Protein 7LQ2 (pdb70)

Radius of gyration: 23.99 Å; Cα contacts (8 Å, |Δi|>4): 451; chains: 6; bounding box: 48×51×63 Å

Structure (mmCIF, N/CA/C/O backbone):
data_7LQ2
#
_entry.id   7LQ2
#
_cell.length_a   59.479
_cell.length_b   95.293
_cell.length_c   117.599
_cell.angle_alpha   90.000
_cell.angle_beta   90.000
_cell.angle_gamma   90.000
#
_symmetry.space_group_name_H-M   'P 2 21 21'
#
loop_
_entity.id
_entity.type
_entity.pdbx_description
1 polymer 'RR RsiG'
2 non-polymer 'MAGNESIUM ION'
3 non-polymer 'ISOPROPYL ALCOHOL'
4 water water
#
loop_
_atom_site.group_PDB
_atom_site.id
_atom_site.type_symbol
_atom_site.label_atom_id
_atom_site.label_alt_id
_atom_site.label_comp_id
_atom_site.label_asym_id
_atom_site.label_entity_id
_atom_site.label_seq_id
_atom_site.pdbx_PDB_ins_code
_atom_site.Cartn_x
_atom_site.Cartn_y
_atom_site.Cartn_z
_atom_site.occupancy
_atom_site.B_iso_or_equiv
_atom_site.auth_seq_id
_atom_site.auth_comp_id
_atom_site.auth_asym_id
_atom_site.auth_atom_id
_atom_site.pdbx_PDB_model_num
ATOM 1 N N . GLY A 1 1 ? 39.562 -3.720 38.188 1.00 70.02 23 GLY B N 1
ATOM 2 C CA . GLY A 1 1 ? 38.932 -2.421 38.097 1.00 64.49 23 GLY B CA 1
ATOM 3 C C . GLY A 1 1 ? 37.615 -2.337 38.843 1.00 59.19 23 GLY B C 1
ATOM 4 O O . GLY A 1 1 ? 37.448 -1.493 39.718 1.00 62.59 23 GLY B O 1
ATOM 5 N N . SER A 1 2 ? 36.676 -3.213 38.503 1.00 49.56 24 SER B N 1
ATOM 6 C CA . SER A 1 2 ? 35.321 -3.156 39.041 1.00 46.00 24 SER B CA 1
ATOM 7 C C . SER A 1 2 ? 35.113 -4.183 40.152 1.00 38.39 24 SER B C 1
ATOM 8 O O . SER A 1 2 ? 35.559 -5.327 40.044 1.00 35.53 24 SER B O 1
ATOM 11 N N . HIS A 1 3 ? 34.420 -3.772 41.210 1.00 36.19 25 HIS B N 1
ATOM 12 C CA . HIS A 1 3 ? 34.078 -4.670 42.321 1.00 39.84 25 HIS B CA 1
ATOM 13 C C . HIS A 1 3 ? 35.326 -5.347 42.889 1.00 35.55 25 HIS B C 1
ATOM 14 O O . HIS A 1 3 ? 35.337 -6.555 43.150 1.00 37.40 25 HIS B O 1
ATOM 29 N N . ARG A 1 5 ? 36.662 -4.672 45.835 1.00 24.93 27 ARG B N 1
ATOM 30 C CA . ARG A 1 5 ? 36.588 -4.725 47.302 1.00 25.85 27 ARG B CA 1
ATOM 31 C C . ARG A 1 5 ? 37.846 -4.163 47.982 1.00 26.45 27 ARG B C 1
ATOM 32 O O . ARG A 1 5 ? 38.274 -4.641 49.037 1.00 23.46 27 ARG B O 1
ATOM 40 N N . GLU A 1 6 ? 38.441 -3.133 47.379 1.00 25.01 28 GLU B N 1
ATOM 41 C CA . GLU A 1 6 ? 39.591 -2.475 47.996 1.00 25.40 28 GLU B CA 1
ATOM 42 C C . GLU A 1 6 ? 39.152 -1.635 49.191 1.00 23.20 28 GLU B C 1
ATOM 43 O O . GLU A 1 6 ? 38.089 -1.016 49.166 1.00 21.91 28 GLU B O 1
ATOM 49 N N . SER A 1 7 ? 40.015 -1.571 50.213 1.00 21.80 29 SER B N 1
ATOM 50 C CA . SER A 1 7 ? 39.854 -0.647 51.332 1.00 21.70 29 SER B CA 1
ATOM 51 C C . SER A 1 7 ? 40.178 0.782 50.897 1.00 21.66 29 SER B C 1
ATOM 52 O O . SER A 1 7 ? 40.792 1.015 49.860 1.00 21.32 29 SER B O 1
ATOM 55 N N . ALA A 1 8 ? 39.763 1.757 51.721 1.00 21.96 30 ALA B N 1
ATOM 56 C CA . ALA A 1 8 ? 40.097 3.150 51.429 1.00 21.99 30 ALA B CA 1
ATOM 57 C C . ALA A 1 8 ? 41.604 3.343 51.368 1.00 21.77 30 ALA B C 1
ATOM 58 O O . ALA A 1 8 ? 42.122 4.024 50.472 1.00 19.90 30 ALA B O 1
ATOM 60 N N . GLU A 1 9 ? 42.338 2.703 52.277 1.00 19.44 31 GLU B N 1
ATOM 61 C CA . GLU A 1 9 ? 43.790 2.830 52.251 1.00 20.38 31 GLU B CA 1
ATOM 62 C C . GLU A 1 9 ? 44.377 2.267 50.957 1.00 24.07 31 GLU B C 1
ATOM 63 O O . GLU A 1 9 ? 45.323 2.836 50.390 1.00 23.76 31 GLU B O 1
ATOM 69 N N . GLU A 1 10 ? 43.828 1.149 50.476 1.00 21.12 32 GLU B N 1
ATOM 70 C CA . GLU A 1 10 ? 44.345 0.520 49.260 1.00 22.72 32 GLU B CA 1
ATOM 71 C C . GLU A 1 10 ? 44.027 1.346 48.022 1.00 26.32 32 GLU B C 1
ATOM 72 O O . GLU A 1 10 ? 44.856 1.449 47.109 1.00 24.68 32 GLU B O 1
ATOM 78 N N . VAL A 1 11 ? 42.816 1.898 47.948 1.00 21.32 33 VAL B N 1
ATOM 79 C CA . VAL A 1 11 ? 42.477 2.769 46.827 1.00 20.08 33 VAL B CA 1
ATOM 80 C C . VAL A 1 11 ? 43.408 3.962 46.812 1.00 20.14 33 VAL B C 1
ATOM 81 O O . VAL A 1 11 ? 43.968 4.326 45.778 1.00 21.82 33 VAL B O 1
ATOM 85 N N . TRP A 1 12 ? 43.602 4.577 47.984 1.00 15.38 34 TRP B N 1
ATOM 86 C CA . TRP A 1 12 ? 44.427 5.769 48.063 1.00 19.48 34 TRP B CA 1
ATOM 87 C C . TRP A 1 12 ? 45.854 5.463 47.662 1.00 24.91 34 TRP B C 1
ATOM 88 O O . TRP A 1 12 ? 46.470 6.227 46.915 1.00 27.59 34 TRP B O 1
ATOM 99 N N . GLY A 1 13 ? 46.406 4.355 48.160 1.00 22.80 35 GLY B N 1
ATOM 100 C CA . GLY A 1 13 ? 47.792 4.043 47.854 1.00 26.91 35 GLY B CA 1
ATOM 101 C C . GLY A 1 13 ? 47.988 3.589 46.421 1.00 29.62 35 GLY B C 1
ATOM 102 O O . GLY A 1 13 ? 49.079 3.734 45.864 1.00 33.65 35 GLY B O 1
ATOM 103 N N . GLY A 1 14 ? 46.950 3.048 45.810 1.00 23.14 36 GLY B N 1
ATOM 104 C CA . GLY A 1 14 ? 47.053 2.500 44.473 1.00 26.27 36 GLY B CA 1
ATOM 105 C C . GLY A 1 14 ? 46.630 3.417 43.353 1.00 28.59 36 GLY B C 1
ATOM 106 O O . GLY A 1 14 ? 46.697 3.040 42.169 1.00 30.49 36 GLY B O 1
ATOM 107 N N . THR A 1 15 ? 46.209 4.633 43.667 1.00 24.63 37 THR B N 1
ATOM 108 C CA . THR A 1 15 ? 45.730 5.563 42.654 1.00 25.65 37 THR B CA 1
ATOM 109 C C . THR A 1 15 ? 46.821 6.586 42.359 1.00 27.67 37 THR B C 1
ATOM 110 O O . THR A 1 15 ? 47.200 7.362 43.240 1.00 29.78 37 THR B O 1
ATOM 114 N N . GLU A 1 16 ? 47.330 6.582 41.124 1.00 24.54 38 GLU B N 1
ATOM 115 C CA . GLU A 1 16 ? 48.371 7.543 40.780 1.00 27.61 38 GLU B CA 1
ATOM 116 C C . GLU A 1 16 ? 47.791 8.902 40.403 1.00 24.40 38 GLU B C 1
ATOM 117 O O . GLU A 1 16 ? 48.472 9.924 40.546 1.00 25.90 38 GLU B O 1
ATOM 123 N N . ASP A 1 17 ? 46.544 8.940 39.928 1.00 20.13 39 ASP B N 1
ATOM 124 C CA . ASP A 1 17 ? 45.910 10.193 39.534 1.00 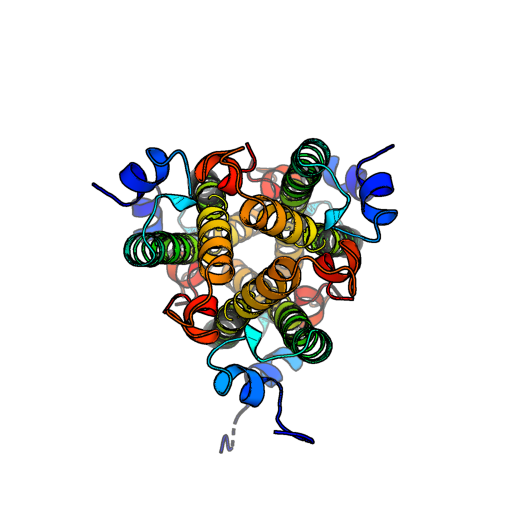24.75 39 ASP B CA 1
ATOM 125 C C . ASP A 1 17 ? 44.452 10.142 39.960 1.00 22.33 39 ASP B C 1
ATOM 126 O O . ASP A 1 17 ? 43.695 9.281 39.485 1.00 22.19 39 ASP B O 1
ATOM 131 N N . LEU A 1 18 ? 44.051 11.067 40.843 1.00 19.84 40 LEU B N 1
ATOM 132 C CA . LEU A 1 18 ? 42.670 11.033 41.322 1.00 20.39 40 LEU B CA 1
ATOM 133 C C . LEU A 1 18 ? 41.671 11.309 40.199 1.00 20.69 40 LEU B C 1
ATOM 134 O O . LEU A 1 18 ? 40.478 11.041 40.386 1.00 22.38 40 LEU B O 1
ATOM 139 N N . THR A 1 19 ? 42.109 11.838 39.046 1.00 23.98 41 THR B N 1
ATOM 140 C CA . THR A 1 19 ? 41.149 12.006 37.949 1.00 24.31 41 THR B CA 1
ATOM 141 C C . THR A 1 19 ? 40.606 10.673 37.441 1.00 26.64 41 THR B C 1
ATOM 142 O O . THR A 1 19 ? 39.550 10.646 36.797 1.00 28.30 41 THR B O 1
ATOM 146 N N . SER A 1 20 ? 41.262 9.560 37.752 1.00 22.62 42 SER B N 1
ATOM 147 C CA . SER A 1 20 ? 40.711 8.264 37.377 1.00 27.32 42 SER B CA 1
ATOM 148 C C . SER A 1 20 ? 39.521 7.815 38.228 1.00 29.91 42 SER B C 1
ATOM 149 O O . SER A 1 20 ? 38.857 6.835 37.867 1.00 27.95 42 SER B O 1
ATOM 152 N N . LEU A 1 21 ? 39.210 8.485 39.332 1.00 21.03 43 LEU B N 1
ATOM 153 C CA . LEU A 1 21 ? 38.132 8.037 40.202 1.00 20.58 43 LEU B CA 1
ATOM 154 C C . LEU A 1 21 ? 36.838 8.792 39.928 1.00 19.52 43 LEU B C 1
ATOM 155 O O . LEU A 1 21 ? 36.841 9.962 39.541 1.00 20.80 43 LEU B O 1
ATOM 160 N N . SER A 1 22 ? 35.721 8.110 40.146 1.00 22.43 44 SER B N 1
ATOM 161 C CA . SER A 1 22 ? 34.427 8.765 40.067 1.00 24.71 44 SER B CA 1
ATOM 162 C C . SER A 1 22 ? 34.201 9.652 41.285 1.00 24.13 44 SER B C 1
ATOM 163 O O . SER A 1 22 ? 34.825 9.472 42.340 1.00 21.48 44 SER B O 1
ATOM 166 N N . VAL A 1 23 ? 33.277 10.608 41.154 1.00 22.78 45 VAL B N 1
ATOM 167 C CA . VAL A 1 23 ? 32.929 11.425 42.320 1.00 26.77 45 VAL B CA 1
ATOM 168 C C . VAL A 1 23 ? 32.430 10.546 43.469 1.00 28.57 45 VAL B C 1
ATOM 169 O O . VAL A 1 23 ? 32.766 10.790 44.635 1.00 24.27 45 VAL B O 1
ATOM 173 N N . GLU A 1 24 ? 31.678 9.474 43.164 1.00 26.95 46 GLU B N 1
ATOM 174 C CA . GLU A 1 24 ? 31.197 8.616 44.254 1.00 29.08 46 GLU B CA 1
ATOM 175 C C . GLU A 1 24 ? 32.351 7.916 44.967 1.00 24.04 46 GLU B C 1
ATOM 176 O O . GLU A 1 24 ? 32.321 7.740 46.203 1.00 24.40 46 GLU B O 1
ATOM 182 N N . GLU A 1 25 ? 33.382 7.519 44.212 1.00 23.74 47 GLU B N 1
ATOM 183 C CA . GLU A 1 25 ? 34.561 6.944 44.842 1.00 24.18 47 GLU B CA 1
ATOM 184 C C . GLU A 1 25 ? 35.284 7.980 45.698 1.00 22.08 47 GLU B C 1
ATOM 185 O O . GLU A 1 25 ? 35.728 7.658 46.807 1.00 20.53 47 GLU B O 1
ATOM 191 N N . LEU A 1 26 ? 35.451 9.213 45.191 1.00 19.82 48 LEU B N 1
ATOM 192 C CA . LEU A 1 26 ? 36.107 10.248 46.000 1.00 19.45 48 LEU B CA 1
ATOM 193 C C . LEU A 1 26 ? 35.312 10.543 47.253 1.00 17.88 48 LEU B C 1
ATOM 194 O O . LEU A 1 26 ? 35.902 10.786 48.315 1.00 17.43 48 LEU B O 1
ATOM 199 N N . LYS A 1 27 ? 33.973 10.567 47.136 1.00 16.62 49 LYS B N 1
ATOM 200 C CA . LYS A 1 27 ? 33.104 10.763 48.302 1.00 20.82 49 LYS B CA 1
ATOM 201 C C . LYS A 1 27 ? 33.380 9.726 49.375 1.00 21.68 49 LYS B C 1
ATOM 202 O O . LYS A 1 27 ? 33.466 10.059 50.563 1.00 24.45 49 LYS B O 1
ATOM 208 N N . GLY A 1 28 ? 33.426 8.453 48.989 1.00 20.61 50 GLY B N 1
ATOM 209 C CA . GLY A 1 28 ? 33.674 7.414 49.977 1.00 19.13 50 GLY B CA 1
ATOM 210 C C . GLY A 1 28 ? 35.022 7.583 50.666 1.00 23.70 50 GLY B C 1
ATOM 211 O O . GLY A 1 28 ? 35.130 7.412 51.889 1.00 22.36 50 GLY B O 1
ATOM 212 N N . LEU A 1 29 ? 36.070 7.902 49.894 1.00 21.92 51 LEU B N 1
ATOM 213 C CA . LEU A 1 29 ? 37.386 8.147 50.498 1.00 17.76 51 LEU B CA 1
ATOM 214 C C . LEU A 1 29 ? 37.318 9.306 51.473 1.00 16.95 51 LEU B C 1
ATOM 215 O O . LEU A 1 29 ? 37.788 9.201 52.616 1.00 19.00 51 LEU B O 1
ATOM 228 N N . ALA A 1 31 ? 34.833 10.554 53.065 1.00 19.63 53 ALA B N 1
ATOM 229 C CA . ALA A 1 31 ? 34.055 10.160 54.244 1.00 20.31 53 ALA B CA 1
ATOM 230 C C . ALA A 1 31 ? 34.866 9.276 55.196 1.00 17.76 53 ALA B C 1
ATOM 231 O O . ALA A 1 31 ? 34.837 9.467 56.425 1.00 17.97 53 ALA B O 1
ATOM 233 N N . ARG A 1 32 ? 35.563 8.271 54.663 1.00 16.38 54 ARG B N 1
ATOM 234 C CA . ARG A 1 32 ? 36.337 7.384 55.534 1.00 19.43 54 ARG B CA 1
ATOM 235 C C . ARG A 1 32 ? 37.473 8.132 56.227 1.00 19.54 54 ARG B C 1
ATOM 236 O O . ARG A 1 32 ? 37.723 7.930 57.431 1.00 17.47 54 ARG B O 1
ATOM 244 N N . PHE A 1 33 ? 38.172 8.995 55.493 1.00 13.76 55 PHE B N 1
ATOM 245 C CA . PHE A 1 33 ? 39.253 9.749 56.126 1.00 16.71 55 PHE B CA 1
ATOM 246 C C . PHE A 1 33 ? 38.729 10.803 57.122 1.00 16.82 55 PHE B C 1
ATOM 247 O O . PHE A 1 33 ? 39.320 11.038 58.200 1.00 16.73 55 PHE B O 1
ATOM 255 N N . ASP A 1 34 ? 37.609 11.425 56.819 1.00 15.49 56 ASP B N 1
ATOM 256 C CA . ASP A 1 34 ? 37.040 12.370 57.775 1.00 18.60 56 ASP B CA 1
ATOM 257 C C . ASP A 1 34 ? 36.569 11.665 59.041 1.00 18.02 56 ASP B C 1
ATOM 258 O O . ASP A 1 34 ? 36.742 12.178 60.159 1.00 19.88 56 ASP B O 1
ATOM 263 N N . GLU A 1 35 ? 35.944 10.496 58.890 1.00 15.98 57 GLU B N 1
ATOM 264 C CA . GLU A 1 35 ? 35.519 9.750 60.072 1.00 18.51 57 GLU B CA 1
ATOM 265 C C . GLU A 1 35 ? 36.720 9.368 60.928 1.00 18.07 57 GLU B C 1
ATOM 266 O O . GLU A 1 35 ? 36.677 9.474 62.161 1.00 19.30 57 GLU B O 1
ATOM 272 N N . GLU A 1 36 ? 37.810 8.961 60.289 1.00 16.78 58 GLU B N 1
ATOM 273 C CA . GLU A 1 36 ? 38.999 8.588 61.038 1.00 18.25 58 GLU B CA 1
ATOM 274 C C . GLU A 1 36 ? 39.604 9.789 61.755 1.00 15.81 58 GLU B C 1
ATOM 275 O O . GLU A 1 36 ? 39.987 9.685 62.934 1.00 15.36 58 GLU B O 1
ATOM 281 N N . GLU A 1 37 ? 39.705 10.937 61.062 1.00 14.97 59 GLU B N 1
ATOM 282 C CA . GLU A 1 37 ? 40.230 12.155 61.676 1.00 12.98 59 GLU B CA 1
ATOM 283 C C . GLU A 1 37 ? 39.390 12.566 62.892 1.00 16.30 59 GLU B C 1
ATOM 284 O O . GLU A 1 37 ? 39.945 12.949 63.935 1.00 15.71 59 GLU B O 1
ATOM 290 N N . LYS A 1 38 ? 38.059 12.452 62.803 1.00 12.68 60 LYS B N 1
ATOM 291 C CA . LYS A 1 38 ? 37.228 12.782 63.978 1.00 14.37 60 LYS B CA 1
ATOM 292 C C . LYS A 1 38 ? 37.416 11.763 65.100 1.00 18.65 60 LYS B C 1
ATOM 293 O O . LYS A 1 38 ? 37.441 12.120 66.298 1.00 15.67 60 LYS B O 1
ATOM 299 N N . ARG A 1 39 ? 37.548 10.483 64.747 1.00 15.74 61 ARG B N 1
ATOM 300 C CA . ARG A 1 39 ? 37.736 9.469 65.783 1.00 19.10 61 ARG B CA 1
ATOM 301 C C . ARG A 1 39 ? 39.022 9.713 66.561 1.00 17.08 61 ARG B C 1
ATOM 302 O O . ARG A 1 39 ? 39.031 9.695 67.795 1.00 16.91 61 ARG B O 1
ATOM 310 N N . ILE A 1 40 ? 40.137 9.940 65.861 1.00 15.74 62 ILE B N 1
ATOM 311 C CA . ILE A 1 40 ? 41.364 10.115 66.639 1.00 13.16 62 ILE B CA 1
ATOM 312 C C . ILE A 1 40 ? 41.439 11.497 67.274 1.00 13.68 62 ILE B C 1
ATOM 313 O O . ILE A 1 40 ? 42.115 11.651 68.301 1.00 15.93 62 ILE B O 1
ATOM 318 N N . SER A 1 41 ? 40.734 12.501 66.749 1.00 16.35 63 SER B N 1
ATOM 319 C CA . SER A 1 41 ? 40.694 13.787 67.452 1.00 19.37 63 SER B CA 1
ATOM 320 C C . SER A 1 41 ? 40.018 13.663 68.807 1.00 18.12 63 SER B C 1
ATOM 321 O O . SER A 1 41 ? 40.454 14.283 69.792 1.00 18.86 63 SER B O 1
ATOM 324 N N . TYR A 1 42 ? 38.951 12.872 68.874 1.00 17.01 64 TYR B N 1
ATOM 325 C CA . TYR A 1 42 ? 38.312 12.553 70.147 1.00 15.66 64 TYR B CA 1
ATOM 326 C C . TYR A 1 42 ? 39.311 11.922 71.105 1.00 20.27 64 TYR B C 1
ATOM 327 O O . TYR A 1 42 ? 39.419 12.324 72.259 1.00 17.79 64 TYR B O 1
ATOM 336 N N . ARG A 1 43 ? 40.024 10.904 70.644 1.00 17.62 65 ARG B N 1
ATOM 337 C CA . ARG A 1 43 ? 41.018 10.249 71.496 1.00 18.98 65 ARG B CA 1
ATOM 338 C C . ARG A 1 43 ? 42.122 11.205 71.911 1.00 16.78 65 ARG B C 1
ATOM 339 O O . ARG A 1 43 ? 42.639 11.101 73.021 1.00 17.09 65 ARG B O 1
ATOM 347 N N . ARG A 1 44 ? 42.536 12.102 71.007 1.00 13.91 66 ARG B N 1
ATOM 348 C CA . ARG A 1 44 ? 43.548 13.091 71.361 1.00 15.43 66 ARG B CA 1
ATOM 349 C C . ARG A 1 44 ? 43.075 13.983 72.499 1.00 17.37 66 ARG B C 1
ATOM 350 O O . ARG A 1 44 ? 43.839 14.292 73.431 1.00 17.34 66 ARG B O 1
ATOM 358 N N . ARG A 1 45 ? 41.814 14.399 72.456 1.00 18.13 67 ARG B N 1
ATOM 359 C CA . ARG A 1 45 ? 41.265 15.187 73.559 1.00 19.68 67 ARG B CA 1
ATOM 360 C C . ARG A 1 45 ? 41.353 14.434 74.890 1.00 18.03 67 ARG B C 1
ATOM 361 O O . ARG A 1 45 ? 41.642 15.030 75.937 1.00 17.79 67 ARG B O 1
ATOM 369 N N . VAL A 1 46 ? 41.104 13.120 74.880 1.00 16.51 68 VAL B N 1
ATOM 370 C CA . VAL A 1 46 ? 41.233 12.337 76.115 1.00 18.50 68 VAL B CA 1
ATOM 371 C C . VAL A 1 46 ? 42.687 12.339 76.601 1.00 19.02 68 VAL B C 1
ATOM 372 O O . VAL A 1 46 ? 42.970 12.554 77.785 1.00 15.52 68 VAL B O 1
ATOM 384 N N . GLN A 1 48 ? 45.061 14.459 76.007 1.00 12.68 70 GLN B N 1
ATOM 385 C CA . GLN A 1 48 ? 45.475 15.780 76.477 1.00 16.61 70 GLN B CA 1
ATOM 386 C C . GLN A 1 48 ? 44.897 16.074 77.854 1.00 15.28 70 GLN B C 1
ATOM 387 O O . GLN A 1 48 ? 45.574 16.667 78.710 1.00 15.67 70 GLN B O 1
ATOM 393 N N . GLY A 1 49 ? 43.666 15.639 78.104 1.00 13.28 71 GLY B N 1
ATOM 394 C CA . GLY A 1 49 ? 43.104 15.836 79.442 1.00 13.11 71 GLY B CA 1
ATOM 395 C C . GLY A 1 49 ? 43.836 15.034 80.510 1.00 17.54 71 GLY B C 1
ATOM 396 O O . GLY A 1 49 ? 44.040 15.509 81.638 1.00 14.72 71 GLY B O 1
ATOM 397 N N . ARG A 1 50 ? 44.213 13.798 80.184 1.00 14.44 72 ARG B N 1
ATOM 398 C CA . ARG A 1 50 ? 44.921 12.997 81.187 1.00 13.64 72 ARG B CA 1
ATOM 399 C C . ARG A 1 50 ? 46.295 13.588 81.474 1.00 15.98 72 ARG B C 1
ATOM 400 O O . ARG A 1 50 ? 46.743 13.625 82.629 1.00 14.87 72 ARG B O 1
ATOM 408 N N . ILE A 1 51 ? 46.983 14.049 80.432 1.00 16.34 73 ILE B N 1
ATOM 409 C CA . ILE A 1 51 ? 48.281 14.686 80.621 1.00 16.58 73 ILE B CA 1
ATOM 410 C C . ILE A 1 51 ? 48.138 15.924 81.490 1.00 15.98 73 ILE B C 1
ATOM 411 O O . ILE A 1 51 ? 48.930 16.155 82.420 1.00 15.36 73 ILE B O 1
ATOM 416 N N . ASP A 1 52 ? 47.098 16.718 81.234 1.00 12.87 74 ASP B N 1
ATOM 417 C CA . ASP A 1 52 ? 46.884 17.919 82.022 1.00 11.31 74 ASP B CA 1
ATOM 418 C C . ASP A 1 52 ? 46.692 17.584 83.493 1.00 12.16 74 ASP B C 1
ATOM 419 O O . ASP A 1 52 ? 47.251 18.264 84.365 1.00 14.26 74 ASP B O 1
ATOM 424 N N . VAL A 1 53 ? 45.922 16.528 83.786 1.00 13.00 75 VAL B N 1
ATOM 425 C CA . VAL A 1 53 ? 45.666 16.156 85.183 1.00 12.89 75 VAL B CA 1
ATOM 426 C C . VAL A 1 53 ? 46.944 15.652 85.830 1.00 15.00 75 VAL B C 1
ATOM 427 O O . VAL A 1 53 ? 47.244 15.976 86.994 1.00 14.65 75 VAL B O 1
ATOM 431 N N . ILE A 1 54 ? 47.706 14.828 85.108 1.00 15.31 76 ILE B N 1
ATOM 432 C CA . ILE A 1 54 ? 48.929 14.268 85.678 1.00 16.45 76 ILE B CA 1
ATOM 433 C C . ILE A 1 54 ? 49.937 15.373 85.953 1.00 14.50 76 ILE B C 1
ATOM 434 O O . ILE A 1 54 ? 50.532 15.425 87.034 1.00 15.40 76 ILE B O 1
ATOM 439 N N . ARG A 1 55 ? 50.123 16.289 84.991 1.00 13.81 77 ARG B N 1
ATOM 440 C CA . ARG A 1 55 ? 51.060 17.394 85.176 1.00 16.76 77 ARG B CA 1
ATOM 441 C C . ARG A 1 55 ? 50.663 18.266 86.360 1.00 16.94 77 ARG B C 1
ATOM 442 O O . ARG A 1 55 ? 51.519 18.658 87.173 1.00 15.16 77 ARG B O 1
ATOM 450 N N . ALA A 1 56 ? 49.367 18.571 86.488 1.00 13.62 78 ALA B N 1
ATOM 451 C CA . ALA A 1 56 ? 48.934 19.334 87.659 1.00 15.25 78 ALA B CA 1
ATOM 452 C C . ALA A 1 56 ? 49.206 18.571 88.952 1.00 16.13 78 ALA B C 1
ATOM 453 O O . ALA A 1 56 ? 49.510 19.177 89.999 1.00 16.06 78 ALA B O 1
ATOM 455 N N . GLU A 1 57 ? 49.021 17.247 88.942 1.00 12.96 79 GLU B N 1
ATOM 456 C CA . GLU A 1 57 ? 49.262 16.493 90.179 1.00 17.39 79 GLU B CA 1
ATOM 457 C C . GLU A 1 57 ? 50.750 16.468 90.523 1.00 16.49 79 GLU B C 1
ATOM 458 O O . GLU A 1 57 ? 51.129 16.563 91.698 1.00 17.30 79 GLU B O 1
ATOM 464 N N . ILE A 1 58 ? 51.619 16.358 89.526 1.00 13.60 80 ILE B N 1
ATOM 465 C CA . ILE A 1 58 ? 53.047 16.434 89.855 1.00 14.73 80 ILE B CA 1
ATOM 466 C C . ILE A 1 58 ? 53.408 17.819 90.396 1.00 15.73 80 ILE B C 1
ATOM 467 O O . ILE A 1 58 ? 54.086 17.934 91.429 1.00 18.20 80 ILE B O 1
ATOM 472 N N . VAL A 1 59 ? 52.902 18.886 89.760 1.00 14.29 81 VAL B N 1
ATOM 473 C CA . VAL A 1 59 ? 53.194 20.249 90.222 1.00 16.57 81 VAL B CA 1
ATOM 474 C C . VAL A 1 59 ? 52.675 20.452 91.636 1.00 15.92 81 VAL B C 1
ATOM 475 O O . VAL A 1 59 ? 53.321 21.112 92.462 1.00 16.00 81 VAL B O 1
ATOM 479 N N . ARG A 1 60 ? 51.514 19.858 91.930 1.00 12.93 82 ARG B N 1
ATOM 480 C CA . ARG A 1 60 ? 50.878 20.021 93.241 1.00 13.19 82 ARG B CA 1
ATOM 481 C C . ARG A 1 60 ? 51.806 19.595 94.358 1.00 16.30 82 ARG B C 1
ATOM 482 O O . ARG A 1 60 ? 51.695 20.092 95.490 1.00 18.29 82 ARG B O 1
ATOM 490 N N . ARG A 1 61 ? 52.669 18.622 94.093 1.00 15.84 83 ARG B N 1
ATOM 491 C CA . ARG A 1 61 ? 53.518 18.092 95.159 1.00 18.99 83 ARG B CA 1
ATOM 492 C C . ARG A 1 61 ? 54.614 19.057 95.582 1.00 20.36 83 ARG B C 1
ATOM 493 O O . ARG A 1 61 ? 55.204 18.867 96.661 1.00 19.34 83 ARG B O 1
ATOM 501 N N . GLY A 1 62 ? 54.869 20.095 94.797 1.00 16.24 84 GLY B N 1
ATOM 502 C CA . GLY A 1 62 ? 55.868 21.084 95.192 1.00 19.90 84 GLY B CA 1
ATOM 503 C C . GLY A 1 62 ? 57.243 20.492 95.433 1.00 20.37 84 GLY B C 1
ATOM 504 O O . GLY A 1 62 ? 57.962 20.930 96.350 1.00 20.55 84 GLY B O 1
ATOM 505 N N . GLY A 1 63 ? 57.613 19.481 94.652 1.00 18.15 85 GLY B N 1
ATOM 506 C CA . GLY A 1 63 ? 58.921 18.869 94.739 1.00 17.32 85 GLY B CA 1
ATOM 507 C C . GLY A 1 63 ? 59.844 19.320 93.612 1.00 20.67 85 GLY B C 1
ATOM 508 O O . GLY A 1 63 ? 59.598 20.297 92.911 1.00 18.45 85 GLY B O 1
ATOM 509 N N . ALA A 1 64 ? 60.969 18.626 93.502 1.00 19.64 86 ALA B N 1
ATOM 510 C CA . ALA A 1 64 ? 61.928 19.003 92.466 1.00 19.63 86 ALA B CA 1
ATOM 511 C C . ALA A 1 64 ? 62.494 17.756 91.796 1.00 22.55 86 ALA B C 1
ATOM 512 O O . ALA A 1 64 ? 63.658 17.735 91.359 1.00 23.45 86 ALA B O 1
ATOM 514 N N . VAL A 1 65 ? 61.683 16.705 91.730 1.00 19.98 87 VAL B N 1
ATOM 515 C CA . VAL A 1 65 ? 62.110 15.493 91.051 1.00 25.29 87 VAL B CA 1
ATOM 516 C C . VAL A 1 65 ? 62.290 15.791 89.569 1.00 25.33 87 VAL B C 1
ATOM 517 O O . VAL A 1 65 ? 63.261 15.357 88.935 1.00 22.24 87 VAL B O 1
ATOM 521 N N . LEU A 1 66 ? 61.375 16.568 89.010 1.00 20.88 88 LEU B N 1
ATOM 522 C CA . LEU A 1 66 ? 61.400 16.945 87.607 1.00 20.66 88 LEU B CA 1
ATOM 523 C C . LEU A 1 66 ? 61.577 18.450 87.491 1.00 22.87 88 LEU B C 1
ATOM 524 O O . LEU A 1 66 ? 60.967 19.202 88.243 1.00 23.53 88 LEU B O 1
ATOM 529 N N . SER A 1 67 ? 62.347 18.901 86.503 1.00 20.84 89 SER B N 1
ATOM 530 C CA . SER A 1 67 ? 62.477 20.331 86.281 1.00 20.13 89 SER B CA 1
ATOM 531 C C . SER A 1 67 ? 61.261 20.903 85.545 1.00 22.02 89 SER B C 1
ATOM 532 O O . SER A 1 67 ? 60.446 20.165 84.986 1.00 22.08 89 SER B O 1
ATOM 535 N N . PRO A 1 68 ? 61.117 22.228 85.541 1.00 20.75 90 PRO B N 1
ATOM 536 C CA . PRO A 1 68 ? 60.033 22.835 84.772 1.00 21.63 90 PRO B CA 1
ATOM 537 C C . PRO A 1 68 ? 60.028 22.412 83.307 1.00 20.95 90 PRO B C 1
ATOM 538 O O . PRO A 1 68 ? 58.971 22.052 82.768 1.00 18.86 90 PRO B O 1
ATOM 542 N N . GLU A 1 69 ? 61.191 22.423 82.648 1.00 17.16 91 GLU B N 1
ATOM 543 C CA . GLU A 1 69 ? 61.189 22.046 81.232 1.00 17.65 91 GLU B CA 1
ATOM 544 C C . GLU A 1 69 ? 60.901 20.560 81.049 1.00 18.94 91 GLU B C 1
ATOM 545 O O . GLU A 1 69 ? 60.259 20.168 80.064 1.00 20.05 91 GLU B O 1
ATOM 551 N N . GLU A 1 70 ? 61.394 19.707 81.954 1.00 16.52 92 GLU B N 1
ATOM 552 C CA . GLU A 1 70 ? 61.081 18.287 81.843 1.00 18.91 92 GLU B CA 1
ATOM 553 C C . GLU A 1 70 ? 59.572 18.059 81.909 1.00 19.82 92 GLU B C 1
ATOM 554 O O . GLU A 1 70 ? 59.025 17.225 81.182 1.00 19.15 92 GLU B O 1
ATOM 560 N N . LEU A 1 71 ? 58.900 18.766 82.817 1.00 15.34 93 LEU B N 1
ATOM 561 C CA . LEU A 1 71 ? 57.450 18.674 82.901 1.00 16.95 93 LEU B CA 1
ATOM 562 C C . LEU A 1 71 ? 56.795 19.227 81.636 1.00 16.47 93 LEU B C 1
ATOM 563 O O . LEU A 1 71 ? 55.844 18.635 81.109 1.00 17.12 93 LEU B O 1
ATOM 568 N N . ALA A 1 72 ? 57.263 20.384 81.171 1.00 13.42 94 ALA B N 1
ATOM 569 C CA . ALA A 1 72 ? 56.601 21.050 80.045 1.00 17.95 94 ALA B CA 1
ATOM 570 C C . ALA A 1 72 ? 56.736 20.255 78.752 1.00 21.40 94 ALA B C 1
ATOM 571 O O . ALA A 1 72 ? 55.828 20.292 77.900 1.00 15.52 94 ALA B O 1
ATOM 573 N N . ARG A 1 73 ? 57.871 19.581 78.554 1.00 17.92 95 ARG B N 1
ATOM 574 C CA . ARG A 1 73 ? 58.120 18.795 77.346 1.00 17.36 95 ARG B CA 1
ATOM 575 C C . ARG A 1 73 ? 57.883 17.300 77.533 1.00 18.76 95 ARG B C 1
ATOM 576 O O . ARG A 1 73 ? 58.069 16.536 76.586 1.00 18.85 95 ARG B O 1
ATOM 584 N N . VAL A 1 74 ? 57.469 16.863 78.733 1.00 16.85 96 VAL B N 1
ATOM 585 C CA . VAL A 1 74 ? 57.290 15.448 79.052 1.00 20.57 96 VAL B CA 1
ATOM 586 C C . VAL A 1 74 ? 58.573 14.688 78.706 1.00 25.50 96 VAL B C 1
ATOM 587 O O . VAL A 1 74 ? 58.570 13.770 77.881 1.00 25.64 96 VAL B O 1
ATOM 591 N N . LEU A 1 75 ? 59.677 15.060 79.340 1.00 25.25 97 LEU B N 1
ATOM 592 C CA . LEU A 1 75 ? 60.963 14.411 79.096 1.00 26.28 97 LEU B CA 1
ATOM 593 C C . LEU A 1 75 ? 61.187 13.398 80.206 1.00 40.06 97 LEU B C 1
ATOM 594 O O . LEU A 1 75 ? 61.387 13.775 81.358 1.00 41.69 97 LEU B O 1
ATOM 607 N N . GLY B 1 1 ? 55.162 -11.070 75.873 1.00 55.33 23 GLY C N 1
ATOM 608 C CA . GLY B 1 1 ? 54.064 -10.901 76.804 1.00 53.80 23 GLY C CA 1
ATOM 609 C C . GLY B 1 1 ? 54.438 -10.071 78.027 1.00 56.10 23 GLY C C 1
ATOM 610 O O . GLY B 1 1 ? 55.609 -9.990 78.421 1.00 49.30 23 GLY C O 1
ATOM 611 N N . SER B 1 2 ? 53.426 -9.450 78.621 1.00 52.73 24 SER C N 1
ATOM 612 C CA . SER B 1 2 ? 53.596 -8.538 79.742 1.00 47.86 24 SER C CA 1
ATOM 613 C C . SER B 1 2 ? 53.782 -9.247 81.080 1.00 44.48 24 SER C C 1
ATOM 614 O O . SER B 1 2 ? 54.144 -8.582 82.066 1.00 43.26 24 SER C O 1
ATOM 617 N N . HIS B 1 3 ? 53.502 -10.556 81.135 1.00 44.87 25 HIS C N 1
ATOM 618 C CA . HIS B 1 3 ? 53.482 -11.336 82.379 1.00 48.76 25 HIS C CA 1
ATOM 619 C C . HIS B 1 3 ? 52.583 -10.674 83.429 1.00 52.07 25 HIS C C 1
ATOM 620 O O . HIS B 1 3 ? 52.868 -10.699 84.634 1.00 48.47 25 HIS C O 1
ATOM 635 N N . ARG B 1 5 ? 52.030 -7.585 84.070 1.00 46.07 27 ARG C N 1
ATOM 636 C CA . ARG B 1 5 ? 52.377 -6.228 84.474 1.00 50.27 27 ARG C CA 1
ATOM 637 C C . ARG B 1 5 ? 51.323 -5.254 83.952 1.00 49.27 27 ARG C C 1
ATOM 638 O O . ARG B 1 5 ? 50.906 -5.341 82.791 1.00 46.14 27 ARG C O 1
ATOM 640 N N . GLU B 1 6 ? 50.891 -4.330 84.812 1.00 45.82 28 GLU C N 1
ATOM 641 C CA . GLU B 1 6 ? 49.787 -3.429 84.467 1.00 48.30 28 GLU C CA 1
ATOM 642 C C . GLU B 1 6 ? 50.183 -2.415 83.392 1.00 40.59 28 GLU C C 1
ATOM 643 O O . GLU B 1 6 ? 51.246 -1.795 83.461 1.00 38.22 28 GLU C O 1
ATOM 649 N N . SER B 1 7 ? 49.308 -2.229 82.408 1.00 37.40 29 SER C N 1
ATOM 650 C CA . SER B 1 7 ? 49.502 -1.189 81.406 1.00 36.76 29 SER C CA 1
ATOM 651 C C . SER B 1 7 ? 49.190 0.192 81.989 1.00 32.47 29 SER C C 1
ATOM 652 O O . SER B 1 7 ? 48.543 0.316 83.033 1.00 29.24 29 SER C O 1
ATOM 655 N N . ALA B 1 8 ? 49.655 1.243 81.290 1.00 33.87 30 ALA C N 1
ATOM 656 C CA . ALA B 1 8 ? 49.294 2.604 81.688 1.00 30.75 30 ALA C CA 1
ATOM 657 C C . ALA B 1 8 ? 47.782 2.774 81.752 1.00 30.24 30 ALA C C 1
ATOM 658 O O . ALA B 1 8 ? 47.249 3.384 82.691 1.00 29.12 30 ALA C O 1
ATOM 660 N N . GLU B 1 9 ? 47.068 2.215 80.783 1.00 29.24 31 GLU C N 1
ATOM 661 C CA . GLU B 1 9 ? 45.612 2.305 80.806 1.00 33.03 31 GLU C CA 1
ATOM 662 C C . GLU B 1 9 ? 45.033 1.672 82.068 1.00 31.43 31 GLU C C 1
ATOM 663 O O . GLU B 1 9 ? 44.123 2.233 82.695 1.00 32.26 31 GLU C O 1
ATOM 669 N N . GLU B 1 10 ? 45.552 0.508 82.467 1.00 32.90 32 GLU C N 1
ATOM 670 C CA . GLU B 1 10 ? 44.990 -0.174 83.632 1.00 32.93 32 GLU C CA 1
ATOM 671 C C . GLU B 1 10 ? 45.327 0.566 84.918 1.00 31.83 32 GLU C C 1
ATOM 672 O O . GLU B 1 10 ? 44.477 0.687 85.810 1.00 33.38 32 GLU C O 1
ATOM 678 N N . VAL B 1 11 ? 46.564 1.053 85.048 1.00 26.48 33 VAL C N 1
ATOM 679 C CA . VAL B 1 11 ? 46.911 1.842 86.238 1.00 27.48 33 VAL C CA 1
ATOM 680 C C . VAL B 1 11 ? 46.022 3.075 86.320 1.00 25.57 33 VAL C C 1
ATOM 681 O O . VAL B 1 11 ? 45.488 3.412 87.379 1.00 27.25 33 VAL C O 1
ATOM 685 N N . TRP B 1 12 ? 45.843 3.757 85.183 1.00 25.70 34 TRP C N 1
ATOM 686 C CA . TRP B 1 12 ? 45.039 4.971 85.152 1.00 24.16 34 TRP C CA 1
ATOM 687 C C . TRP B 1 12 ? 43.609 4.684 85.551 1.00 26.74 34 TRP C C 1
ATOM 688 O O . TRP B 1 12 ? 43.044 5.383 86.389 1.00 28.91 34 TRP C O 1
ATOM 699 N N . GLY B 1 13 ? 42.998 3.662 84.945 1.00 30.05 35 GLY C N 1
ATOM 700 C CA . GLY B 1 13 ? 41.613 3.363 85.245 1.00 32.59 35 GLY C CA 1
ATOM 701 C C . GLY B 1 13 ? 41.392 2.863 86.659 1.00 35.32 35 GLY C C 1
ATOM 702 O O . GLY B 1 13 ? 40.314 3.063 87.226 1.00 39.56 35 GLY C O 1
ATOM 703 N N . GLY B 1 14 ? 42.393 2.220 87.252 1.00 31.57 36 GLY C N 1
ATOM 704 C CA . GLY B 1 14 ? 42.256 1.643 88.575 1.00 32.63 36 GLY C CA 1
ATOM 705 C C . GLY B 1 14 ? 42.720 2.504 89.728 1.00 36.69 36 GLY C C 1
ATOM 706 O O . GLY B 1 14 ? 42.694 2.043 90.877 1.00 38.75 36 GLY C O 1
ATOM 707 N N . THR B 1 15 ? 43.143 3.734 89.475 1.00 30.51 37 THR C N 1
ATOM 708 C CA . THR B 1 15 ? 43.625 4.609 90.530 1.00 31.62 37 THR C CA 1
ATOM 709 C C . THR B 1 15 ? 42.513 5.558 90.938 1.00 34.10 37 THR C C 1
ATOM 710 O O . THR B 1 15 ? 42.033 6.342 90.121 1.00 31.78 37 THR C O 1
ATOM 714 N N . GLU B 1 16 ? 42.093 5.471 92.200 1.00 36.57 38 GLU C N 1
ATOM 715 C CA . GLU B 1 16 ? 41.044 6.343 92.720 1.00 39.19 38 GLU C CA 1
ATOM 716 C C . GLU B 1 16 ? 41.533 7.757 93.017 1.00 33.77 38 GLU C C 1
ATOM 717 O O . GLU B 1 16 ? 40.753 8.714 92.890 1.00 30.32 38 GLU C O 1
ATOM 723 N N . ASP B 1 17 ? 42.787 7.896 93.446 1.00 30.03 39 ASP C N 1
ATOM 724 C CA . ASP B 1 17 ? 43.361 9.172 93.859 1.00 30.65 39 ASP C CA 1
ATOM 725 C C . ASP B 1 17 ? 44.822 9.181 93.428 1.00 28.85 39 ASP C C 1
ATOM 726 O O . ASP B 1 17 ? 45.617 8.362 93.911 1.00 28.13 39 ASP C O 1
ATOM 731 N N . LEU B 1 18 ? 45.176 10.088 92.505 1.00 26.03 40 LEU C N 1
ATOM 732 C CA . LEU B 1 18 ? 46.553 10.122 92.011 1.00 26.92 40 LEU C CA 1
ATOM 733 C C . LEU B 1 18 ? 47.550 10.382 93.130 1.00 21.21 40 LEU C C 1
ATOM 734 O O . LEU B 1 18 ? 48.752 10.129 92.957 1.00 25.42 40 LEU C O 1
ATOM 739 N N . THR B 1 19 ? 47.092 10.900 94.264 1.00 25.01 41 THR C N 1
ATOM 740 C CA . THR B 1 19 ? 48.059 11.139 95.332 1.00 25.33 41 THR C CA 1
ATOM 741 C C . THR B 1 19 ? 48.701 9.857 95.824 1.00 29.69 41 THR C C 1
ATOM 742 O O . THR B 1 19 ? 49.746 9.913 96.475 1.00 33.47 41 THR C O 1
ATOM 746 N N . SER B 1 20 ? 48.112 8.700 95.530 1.00 26.35 42 SER C N 1
ATOM 747 C CA . SER B 1 20 ? 48.710 7.442 95.952 1.00 29.50 42 SER C CA 1
ATOM 748 C C . SER B 1 20 ? 49.836 6.961 95.034 1.00 32.24 42 SER C C 1
ATOM 749 O O . SER B 1 20 ? 50.510 5.980 95.373 1.00 31.10 42 SER C O 1
ATOM 752 N N . LEU B 1 21 ? 50.077 7.613 93.896 1.00 24.50 43 LEU C N 1
ATOM 753 C CA . LEU B 1 21 ? 51.157 7.208 93.006 1.00 23.22 43 LEU C CA 1
ATOM 754 C C . LEU B 1 21 ? 52.425 8.017 93.283 1.00 25.15 43 LEU C C 1
ATOM 755 O O . LEU B 1 21 ? 52.371 9.170 93.718 1.00 26.73 43 LEU C O 1
ATOM 760 N N . SER B 1 22 ? 53.567 7.394 93.035 1.00 24.09 44 SER C N 1
ATOM 761 C CA . SER B 1 22 ? 54.841 8.096 93.076 1.00 25.84 44 SER C CA 1
ATOM 762 C C . SER B 1 22 ? 55.007 8.952 91.830 1.00 27.62 44 SER C C 1
ATOM 763 O O . SER B 1 22 ? 54.365 8.718 90.796 1.00 24.05 44 SER C O 1
ATOM 766 N N . VAL B 1 23 ? 55.898 9.942 91.927 1.00 26.95 45 VAL C N 1
ATOM 767 C CA . VAL B 1 23 ? 56.229 10.748 90.754 1.00 25.71 45 VAL C CA 1
ATOM 768 C C . VAL B 1 23 ? 56.726 9.854 89.627 1.00 25.31 45 VAL C C 1
ATOM 769 O O . VAL B 1 23 ? 56.352 10.031 88.466 1.00 25.80 45 VAL C O 1
ATOM 773 N N . GLU B 1 24 ? 57.563 8.865 89.948 1.00 28.27 46 GLU C N 1
ATOM 774 C CA . GLU B 1 24 ? 58.045 7.969 88.899 1.00 32.19 46 GLU C CA 1
ATOM 775 C C . GLU B 1 24 ? 56.887 7.265 88.189 1.00 26.04 46 GLU C C 1
ATOM 776 O O . GLU B 1 24 ? 56.887 7.142 86.949 1.00 23.56 46 GLU C O 1
ATOM 782 N N . GLU B 1 25 ? 55.881 6.816 88.947 1.00 23.33 47 GLU C N 1
ATOM 783 C CA . GLU B 1 25 ? 54.705 6.205 88.331 1.00 24.05 47 GLU C CA 1
ATOM 784 C C . GLU B 1 25 ? 53.926 7.213 87.485 1.00 23.62 47 GLU C C 1
ATOM 785 O O . GLU B 1 25 ? 53.452 6.874 86.395 1.00 24.16 47 GLU C O 1
ATOM 791 N N . LEU B 1 26 ? 53.738 8.435 87.999 1.00 23.75 48 LEU C N 1
ATOM 792 C CA . LEU B 1 26 ? 53.008 9.464 87.251 1.00 23.26 48 LEU C CA 1
ATOM 793 C C . LEU B 1 26 ? 53.748 9.831 85.986 1.00 24.17 48 LEU C C 1
ATOM 794 O O . LEU B 1 26 ? 53.137 10.009 84.921 1.00 19.65 48 LEU C O 1
ATOM 799 N N . LYS B 1 27 ? 55.081 9.929 86.068 1.00 20.36 49 LYS C N 1
ATOM 800 C CA . LYS B 1 27 ? 55.815 10.290 84.862 1.00 24.20 49 LYS C CA 1
ATOM 801 C C . LYS B 1 27 ? 55.721 9.190 83.798 1.00 23.86 49 LYS C C 1
ATOM 802 O O . LYS B 1 27 ? 55.642 9.484 82.596 1.00 24.74 49 LYS C O 1
ATOM 808 N N . GLY B 1 28 ? 55.676 7.923 84.206 1.00 22.63 50 GLY C N 1
ATOM 809 C CA . GLY B 1 28 ? 55.452 6.858 83.236 1.00 22.86 50 GLY C CA 1
ATOM 810 C C . GLY B 1 28 ? 54.100 6.959 82.547 1.00 24.65 50 GLY C C 1
ATOM 811 O O . GLY B 1 28 ? 53.997 6.791 81.321 1.00 25.64 50 GLY C O 1
ATOM 812 N N . LEU B 1 29 ? 53.047 7.229 83.322 1.00 20.40 51 LEU C N 1
ATOM 813 C CA . LEU B 1 29 ? 51.724 7.436 82.739 1.00 17.83 51 LEU C CA 1
ATOM 814 C C . LEU B 1 29 ? 51.742 8.577 81.741 1.00 18.22 51 LEU C C 1
ATOM 815 O O . LEU B 1 29 ? 51.201 8.463 80.633 1.00 20.61 51 LEU C O 1
ATOM 828 N N . ALA B 1 31 ? 54.192 9.921 80.138 1.00 20.30 53 ALA C N 1
ATOM 829 C CA . ALA B 1 31 ? 54.984 9.572 78.957 1.00 22.99 53 ALA C CA 1
ATOM 830 C C . ALA B 1 31 ? 54.187 8.701 77.988 1.00 20.70 53 ALA C C 1
ATOM 831 O O . ALA B 1 31 ? 54.189 8.935 76.770 1.00 19.84 53 ALA C O 1
ATOM 833 N N . ARG B 1 32 ? 53.488 7.692 78.511 1.00 20.16 54 ARG C N 1
ATOM 834 C CA . ARG B 1 32 ? 52.685 6.842 77.639 1.00 21.87 54 ARG C CA 1
ATOM 835 C C . ARG B 1 32 ? 51.575 7.626 76.951 1.00 22.26 54 ARG C C 1
ATOM 836 O O . ARG B 1 32 ? 51.325 7.434 75.749 1.00 21.98 54 ARG C O 1
ATOM 844 N N . PHE B 1 33 ? 50.854 8.469 77.701 1.00 16.91 55 PHE C N 1
ATOM 845 C CA . PHE B 1 33 ? 49.761 9.214 77.087 1.00 18.31 55 PHE C CA 1
ATOM 846 C C . PHE B 1 33 ? 50.282 10.261 76.114 1.00 17.96 55 PHE C C 1
ATOM 847 O O . PHE B 1 33 ? 49.673 10.492 75.062 1.00 19.05 55 PHE C O 1
ATOM 855 N N . ASP B 1 34 ? 51.432 10.875 76.429 1.00 16.73 56 ASP C N 1
ATOM 856 C CA . ASP B 1 34 ? 52.060 11.823 75.508 1.00 16.88 56 ASP C CA 1
ATOM 857 C C . ASP B 1 34 ? 52.485 11.156 74.195 1.00 19.79 56 ASP C C 1
ATOM 858 O O . ASP B 1 34 ? 52.314 11.734 73.105 1.00 18.77 56 ASP C O 1
ATOM 863 N N . GLU B 1 35 ? 53.064 9.956 74.267 1.00 18.35 57 GLU C N 1
ATOM 864 C CA . GLU B 1 35 ? 53.414 9.236 73.037 1.00 19.19 57 GLU C CA 1
ATOM 865 C C . GLU B 1 35 ? 52.185 8.955 72.193 1.00 20.94 57 GLU C C 1
ATOM 866 O O . GLU B 1 35 ? 52.226 9.059 70.952 1.00 21.65 57 GLU C O 1
ATOM 872 N N . GLU B 1 36 ? 51.083 8.562 72.828 1.00 20.70 58 GLU C N 1
ATOM 873 C CA . GLU B 1 36 ? 49.894 8.294 72.021 1.00 20.09 58 GLU C CA 1
ATOM 874 C C . GLU B 1 36 ? 49.366 9.583 71.398 1.00 19.26 58 GLU C C 1
ATOM 875 O O . GLU B 1 36 ? 48.939 9.587 70.229 1.00 19.12 58 GLU C O 1
ATOM 881 N N . GLU B 1 37 ? 49.398 10.685 72.157 1.00 18.41 59 GLU C N 1
ATOM 882 C CA . GLU B 1 37 ? 48.968 11.973 71.622 1.00 17.61 59 GLU C CA 1
ATOM 883 C C . GLU B 1 37 ? 49.798 12.347 70.407 1.00 18.29 59 GLU C C 1
ATOM 884 O O . GLU B 1 37 ? 49.256 12.802 69.387 1.00 17.75 59 GLU C O 1
ATOM 890 N N . LYS B 1 38 ? 51.117 12.105 70.463 1.00 15.35 60 LYS C N 1
ATOM 891 C CA . LYS B 1 38 ? 51.950 12.432 69.298 1.00 15.82 60 LYS C CA 1
ATOM 892 C C . LYS B 1 38 ? 51.655 11.538 68.093 1.00 18.69 60 LYS C C 1
ATOM 893 O O . LYS B 1 38 ? 51.663 12.019 66.944 1.00 18.14 60 LYS C O 1
ATOM 899 N N . ARG B 1 39 ? 51.443 10.239 68.310 1.00 15.85 61 ARG C N 1
ATOM 900 C CA . ARG B 1 39 ? 51.092 9.374 67.184 1.00 20.54 61 ARG C CA 1
ATOM 901 C C . ARG B 1 39 ? 49.781 9.809 66.553 1.00 18.57 61 ARG C C 1
ATOM 902 O O . ARG B 1 39 ? 49.639 9.797 65.326 1.00 17.20 61 ARG C O 1
ATOM 910 N N . ILE B 1 40 ? 48.792 10.143 67.378 1.00 15.27 62 ILE C N 1
ATOM 911 C CA . ILE B 1 40 ? 47.514 10.620 66.855 1.00 13.88 62 ILE C CA 1
ATOM 912 C C . ILE B 1 40 ? 47.708 11.898 66.044 1.00 17.82 62 ILE C C 1
ATOM 913 O O . ILE B 1 40 ? 47.102 12.071 64.977 1.00 17.60 62 ILE C O 1
ATOM 918 N N . SER B 1 41 ? 48.517 12.840 66.556 1.00 17.79 63 SER C N 1
ATOM 919 C CA . SER B 1 41 ? 48.690 14.099 65.839 1.00 18.44 63 SER C CA 1
ATOM 920 C C . SER B 1 41 ? 49.357 13.879 64.494 1.00 18.51 63 SER C C 1
ATOM 921 O O . SER B 1 41 ? 49.035 14.565 63.514 1.00 19.43 63 SER C O 1
ATOM 924 N N . TYR B 1 42 ? 50.299 12.943 64.420 1.00 15.54 64 TYR C N 1
ATOM 925 C CA . TYR B 1 42 ? 50.900 12.647 63.120 1.00 17.53 64 TYR C CA 1
ATOM 926 C C . TYR B 1 42 ? 49.854 12.092 62.156 1.00 18.82 64 TYR C C 1
ATOM 927 O O . TYR B 1 42 ? 49.783 12.498 60.992 1.00 18.68 64 TYR C O 1
ATOM 936 N N . ARG B 1 43 ? 49.041 11.152 62.626 1.00 16.89 65 ARG C N 1
ATOM 937 C CA . ARG B 1 43 ? 48.001 10.572 61.774 1.00 18.04 65 ARG C CA 1
ATOM 938 C C . ARG B 1 43 ? 46.936 11.605 61.404 1.00 17.72 65 ARG C C 1
ATOM 939 O O . ARG B 1 43 ? 46.433 11.580 60.274 1.00 17.32 65 ARG C O 1
ATOM 947 N N . ARG B 1 44 ? 46.594 12.541 62.320 1.00 12.32 66 ARG C N 1
ATOM 948 C CA . ARG B 1 44 ? 45.630 13.587 61.962 1.00 16.69 66 ARG C CA 1
ATOM 949 C C . ARG B 1 44 ? 46.140 14.424 60.801 1.00 16.85 66 ARG C C 1
ATOM 950 O O . ARG B 1 44 ? 45.376 14.783 59.901 1.00 15.83 66 ARG C O 1
ATOM 958 N N . ARG B 1 45 ? 47.427 14.773 60.830 1.00 16.27 67 ARG C N 1
ATOM 959 C CA . ARG B 1 45 ? 48.016 15.544 59.739 1.00 15.11 67 ARG C CA 1
ATOM 960 C C . ARG B 1 45 ? 47.904 14.791 58.427 1.00 18.19 67 ARG C C 1
ATOM 961 O O . ARG B 1 45 ? 47.591 15.387 57.389 1.00 16.15 67 ARG C O 1
ATOM 969 N N . VAL B 1 46 ? 48.115 13.474 58.450 1.00 14.71 68 VAL C N 1
ATOM 970 C CA . VAL B 1 46 ? 47.950 12.705 57.209 1.00 16.00 68 VAL C CA 1
ATOM 971 C C . VAL B 1 46 ? 46.498 12.758 56.744 1.00 15.19 68 VAL C C 1
ATOM 972 O O . VAL B 1 46 ? 46.213 12.997 55.565 1.00 15.31 68 VAL C O 1
ATOM 984 N N . GLN B 1 48 ? 44.147 14.974 57.358 1.00 13.40 70 GLN C N 1
ATOM 985 C CA . GLN B 1 48 ? 43.752 16.310 56.906 1.00 16.73 70 GLN C CA 1
ATOM 986 C C . GLN B 1 48 ? 44.316 16.597 55.523 1.00 14.86 70 GLN C C 1
ATOM 987 O O . GLN B 1 48 ? 43.653 17.209 54.678 1.00 16.82 70 GLN C O 1
ATOM 993 N N . GLY B 1 49 ? 45.546 16.166 55.284 1.00 12.31 71 GLY C N 1
ATOM 994 C CA . GLY B 1 49 ? 46.130 16.357 53.962 1.00 12.91 71 GLY C CA 1
ATOM 995 C C . GLY B 1 49 ? 45.390 15.588 52.886 1.00 18.31 71 GLY C C 1
ATOM 996 O O . GLY B 1 49 ? 45.180 16.100 51.777 1.00 13.64 71 GLY C O 1
ATOM 997 N N . ARG B 1 50 ? 45.001 14.347 53.181 1.00 16.59 72 ARG C N 1
ATOM 998 C CA . ARG B 1 50 ? 44.278 13.588 52.162 1.00 15.62 72 ARG C CA 1
ATOM 999 C C . ARG B 1 50 ? 42.911 14.205 51.894 1.00 15.81 72 ARG C C 1
ATOM 1000 O O . ARG B 1 50 ? 42.459 14.235 50.749 1.00 13.16 72 ARG C O 1
ATOM 1008 N N . ILE B 1 51 ? 42.225 14.659 52.939 1.00 14.47 73 ILE C N 1
ATOM 1009 C CA . ILE B 1 51 ? 40.920 15.287 52.764 1.00 15.37 73 ILE C CA 1
ATOM 1010 C C . ILE B 1 51 ? 41.061 16.540 51.935 1.00 16.06 73 ILE C C 1
ATOM 1011 O O . ILE B 1 51 ? 40.243 16.816 51.037 1.00 15.69 73 ILE C O 1
ATOM 1016 N N . ASP B 1 52 ? 42.125 17.300 52.184 1.00 11.77 74 ASP C N 1
ATOM 1017 C CA . ASP B 1 52 ? 42.330 18.525 51.422 1.00 10.75 74 ASP C CA 1
ATOM 1018 C C . ASP B 1 52 ? 42.494 18.214 49.948 1.00 11.61 74 ASP C C 1
ATOM 1019 O O . ASP B 1 52 ? 41.907 18.904 49.098 1.00 12.47 74 ASP C O 1
ATOM 1024 N N . VAL B 1 53 ? 43.296 17.191 49.630 1.00 11.95 75 VAL C N 1
ATOM 1025 C CA . VAL B 1 53 ? 43.532 16.833 48.219 1.00 11.64 75 VAL C CA 1
ATOM 1026 C C . VAL B 1 53 ? 42.237 16.357 47.571 1.00 14.47 75 VAL C C 1
ATOM 1027 O O . VAL B 1 53 ? 41.927 16.717 46.420 1.00 15.27 75 VAL C O 1
ATOM 1031 N N . ILE B 1 54 ? 41.491 15.490 48.263 1.00 14.34 76 ILE C N 1
ATOM 1032 C CA . ILE B 1 54 ? 40.248 14.973 47.679 1.00 15.27 76 ILE C CA 1
ATOM 1033 C C . ILE B 1 54 ? 39.275 16.106 47.458 1.00 15.37 76 ILE C C 1
ATOM 1034 O O . ILE B 1 54 ? 38.636 16.193 46.398 1.00 15.46 76 ILE C O 1
ATOM 1039 N N . ARG B 1 55 ? 39.126 16.983 48.451 1.00 11.71 77 ARG C N 1
ATOM 1040 C CA . ARG B 1 55 ? 38.169 18.065 48.288 1.00 14.93 77 ARG C CA 1
ATOM 1041 C C . ARG B 1 55 ? 38.557 18.970 47.124 1.00 16.84 77 ARG C C 1
ATOM 1042 O O . ARG B 1 55 ? 37.683 19.394 46.356 1.00 16.96 77 ARG C O 1
ATOM 1050 N N . ALA B 1 56 ? 39.864 19.275 46.972 1.00 11.93 78 ALA C N 1
ATOM 1051 C CA . ALA B 1 56 ? 40.292 20.087 45.826 1.00 12.12 78 ALA C CA 1
ATOM 1052 C C . ALA B 1 56 ? 40.018 19.365 44.514 1.00 14.99 78 ALA C C 1
ATOM 1053 O O . ALA B 1 56 ? 39.665 19.994 43.511 1.00 14.95 78 ALA C O 1
ATOM 1055 N N . GLU B 1 57 ? 40.189 18.048 44.485 1.00 13.68 79 GLU C N 1
ATOM 1056 C CA . GLU B 1 57 ? 39.928 17.327 43.234 1.00 15.77 79 GLU C CA 1
ATOM 1057 C C . GLU B 1 57 ? 38.440 17.336 42.877 1.00 18.70 79 GLU C C 1
ATOM 1058 O O . GLU B 1 57 ? 38.080 17.474 41.705 1.00 16.97 79 GLU C O 1
ATOM 1064 N N . ILE B 1 58 ? 37.558 17.173 43.861 1.00 15.79 80 ILE C N 1
ATOM 1065 C CA . ILE B 1 58 ? 36.123 17.264 43.564 1.00 13.96 80 ILE C CA 1
ATOM 1066 C C . ILE B 1 58 ? 35.779 18.660 43.070 1.00 15.61 80 ILE C C 1
ATOM 1067 O O . ILE B 1 58 ? 35.081 18.825 42.063 1.00 18.53 80 ILE C O 1
ATOM 1072 N N . VAL B 1 59 ? 36.290 19.693 43.752 1.00 14.80 81 VAL C N 1
ATOM 1073 C CA . VAL B 1 59 ? 36.002 21.064 43.333 1.00 13.86 81 VAL C CA 1
ATOM 1074 C C . VAL B 1 59 ? 36.512 21.306 41.927 1.00 13.36 81 VAL C C 1
ATOM 1075 O O . VAL B 1 59 ? 35.838 21.954 41.103 1.00 15.90 81 VAL C O 1
ATOM 1079 N N . ARG B 1 60 ? 37.674 20.717 41.611 1.00 13.18 82 ARG C N 1
ATOM 1080 C CA . ARG B 1 60 ? 38.325 20.909 40.305 1.00 14.29 82 ARG C CA 1
ATOM 1081 C C . ARG B 1 60 ? 37.420 20.504 39.156 1.00 18.52 82 ARG C C 1
ATOM 1082 O O . ARG B 1 60 ? 37.502 21.071 38.049 1.00 17.64 82 ARG C O 1
ATOM 1090 N N . ARG B 1 61 ? 36.592 19.504 39.375 1.00 14.51 83 ARG C N 1
ATOM 1091 C CA . ARG B 1 61 ? 35.708 19.023 38.307 1.00 19.48 83 ARG C CA 1
ATOM 1092 C C . ARG B 1 61 ? 34.589 19.978 37.938 1.00 21.86 83 ARG C C 1
ATOM 1093 O O . ARG B 1 61 ? 33.951 19.780 36.885 1.00 20.03 83 ARG C O 1
ATOM 1101 N N . GLY B 1 62 ? 34.351 21.016 38.725 1.00 15.58 84 GLY C N 1
ATOM 1102 C CA . GLY B 1 62 ? 33.339 22.002 38.342 1.00 18.95 84 GLY C CA 1
ATOM 1103 C C . GLY B 1 62 ? 31.959 21.412 38.139 1.00 22.04 84 GLY C C 1
ATOM 1104 O O . GLY B 1 62 ? 31.237 21.826 37.211 1.00 22.65 84 GLY C O 1
ATOM 1105 N N . GLY B 1 63 ? 31.596 20.419 38.948 1.00 18.77 85 GLY C N 1
ATOM 1106 C CA . GLY B 1 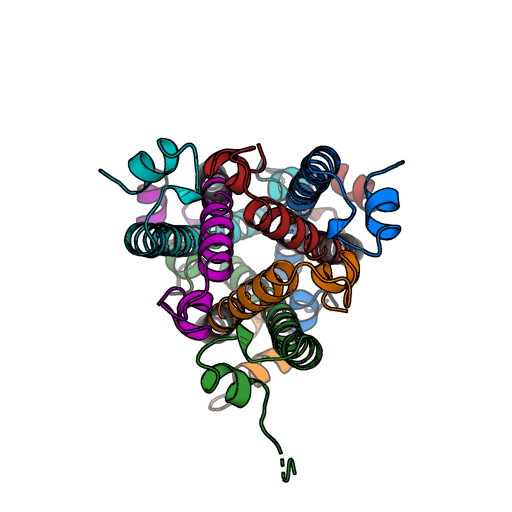63 ? 30.311 19.766 38.871 1.00 16.66 85 GLY C CA 1
ATOM 1107 C C . GLY B 1 63 ? 29.355 20.242 39.954 1.00 20.43 85 GLY C C 1
ATOM 1108 O O . GLY B 1 63 ? 29.597 21.218 40.668 1.00 19.78 85 GLY C O 1
ATOM 1109 N N . ALA B 1 64 ? 28.210 19.563 40.030 1.00 17.91 86 ALA C N 1
ATOM 1110 C CA . ALA B 1 64 ? 27.220 19.917 41.044 1.00 20.68 86 ALA C CA 1
ATOM 1111 C C . ALA B 1 64 ? 26.615 18.671 41.663 1.00 23.35 86 ALA C C 1
ATOM 1112 O O . ALA B 1 64 ? 25.458 18.684 42.106 1.00 24.73 86 ALA C O 1
ATOM 1114 N N . VAL B 1 65 ? 27.392 17.590 41.695 1.00 23.05 87 VAL C N 1
ATOM 1115 C CA . VAL B 1 65 ? 26.958 16.381 42.374 1.00 26.01 87 VAL C CA 1
ATOM 1116 C C . VAL B 1 65 ? 26.811 16.655 43.864 1.00 22.22 87 VAL C C 1
ATOM 1117 O O . VAL B 1 65 ? 25.863 16.193 44.502 1.00 23.07 87 VAL C O 1
ATOM 1121 N N . LEU B 1 66 ? 27.746 17.411 44.432 1.00 19.75 88 LEU C N 1
ATOM 1122 C CA . LEU B 1 66 ? 27.735 17.764 45.846 1.00 19.71 88 LEU C CA 1
ATOM 1123 C C . LEU B 1 66 ? 27.575 19.264 45.988 1.00 23.17 88 LEU C C 1
ATOM 1124 O O . LEU B 1 66 ? 28.183 20.024 45.234 1.00 25.05 88 LEU C O 1
ATOM 1129 N N . SER B 1 67 ? 26.812 19.699 46.991 1.00 20.63 89 SER C N 1
ATOM 1130 C CA . SER B 1 67 ? 26.657 21.123 47.211 1.00 21.09 89 SER C CA 1
ATOM 1131 C C . SER B 1 67 ? 27.876 21.666 47.952 1.00 22.85 89 SER C C 1
ATOM 1132 O O . SER B 1 67 ? 28.658 20.894 48.510 1.00 21.51 89 SER C O 1
ATOM 1135 N N . PRO B 1 68 ? 28.050 22.996 47.976 1.00 22.77 90 PRO C N 1
ATOM 1136 C CA . PRO B 1 68 ? 29.156 23.581 48.764 1.00 23.51 90 PRO C CA 1
ATOM 1137 C C . PRO B 1 68 ? 29.165 23.133 50.217 1.00 19.44 90 PRO C C 1
ATOM 1138 O O . PRO B 1 68 ? 30.231 22.781 50.752 1.00 19.29 90 PRO C O 1
ATOM 1142 N N . GLU B 1 69 ? 27.994 23.115 50.871 1.00 17.53 91 GLU C N 1
ATOM 1143 C CA . GLU B 1 69 ? 27.995 22.726 52.282 1.00 18.98 91 GLU C CA 1
ATOM 1144 C C . GLU B 1 69 ? 28.260 21.235 52.466 1.00 18.56 91 GLU C C 1
ATOM 1145 O O . GLU B 1 69 ? 28.900 20.851 53.451 1.00 19.23 91 GLU C O 1
ATOM 1151 N N . GLU B 1 70 ? 27.781 20.382 51.555 1.00 18.13 92 GLU C N 1
ATOM 1152 C CA . GLU B 1 70 ? 28.114 18.960 51.639 1.00 17.06 92 GLU C CA 1
ATOM 1153 C C . GLU B 1 70 ? 29.624 18.744 51.560 1.00 18.88 92 GLU C C 1
ATOM 1154 O O . GLU B 1 70 ? 30.192 17.932 52.311 1.00 19.35 92 GLU C O 1
ATOM 1160 N N . LEU B 1 71 ? 30.282 19.489 50.681 1.00 16.30 93 LEU C N 1
ATOM 1161 C CA . LEU B 1 71 ? 31.739 19.419 50.585 1.00 14.78 93 LEU C CA 1
ATOM 1162 C C . LEU B 1 71 ? 32.391 19.923 51.865 1.00 13.18 93 LEU C C 1
ATOM 1163 O O . LEU B 1 71 ? 33.330 19.307 52.372 1.00 17.65 93 LEU C O 1
ATOM 1168 N N . ALA B 1 72 ? 31.945 21.084 52.353 1.00 16.81 94 ALA C N 1
ATOM 1169 C CA . ALA B 1 72 ? 32.577 21.712 53.513 1.00 19.31 94 ALA C CA 1
ATOM 1170 C C . ALA B 1 72 ? 32.441 20.858 54.776 1.00 20.18 94 ALA C C 1
ATOM 1171 O O . ALA B 1 72 ? 33.352 20.836 55.629 1.00 15.99 94 ALA C O 1
ATOM 1173 N N . ARG B 1 73 ? 31.302 20.189 54.941 1.00 16.57 95 ARG C N 1
ATOM 1174 C CA . ARG B 1 73 ? 31.024 19.381 56.129 1.00 15.99 95 ARG C CA 1
ATOM 1175 C C . ARG B 1 73 ? 31.235 17.890 55.916 1.00 19.77 95 ARG C C 1
ATOM 1176 O O . ARG B 1 73 ? 31.020 17.106 56.846 1.00 19.57 95 ARG C O 1
ATOM 1184 N N . VAL B 1 74 ? 31.645 17.475 54.720 1.00 17.10 96 VAL C N 1
ATOM 1185 C CA . VAL B 1 74 ? 31.830 16.068 54.362 1.00 20.11 96 VAL C CA 1
ATOM 1186 C C . VAL B 1 74 ? 30.544 15.303 54.681 1.00 23.89 96 VAL C C 1
ATOM 1187 O O . VAL B 1 74 ? 30.543 14.334 55.450 1.00 24.55 96 VAL C O 1
ATOM 1191 N N . LEU B 1 75 ? 29.439 15.748 54.092 1.00 23.61 97 LEU C N 1
ATOM 1192 C CA . LEU B 1 75 ? 28.146 15.074 54.226 1.00 27.94 97 LEU C CA 1
ATOM 1193 C C . LEU B 1 75 ? 27.978 14.216 52.979 1.00 34.24 97 LEU C C 1
ATOM 1194 O O . LEU B 1 75 ? 27.482 14.686 51.960 1.00 33.71 97 LEU C O 1
ATOM 1207 N N . GLU C 1 6 ? 22.783 32.736 88.545 1.00 62.07 28 GLU F N 1
ATOM 1208 C CA . GLU C 1 6 ? 23.594 33.450 87.562 1.00 61.52 28 GLU F CA 1
ATOM 1209 C C . GLU C 1 6 ? 24.118 32.504 86.482 1.00 50.47 28 GLU F C 1
ATOM 1210 O O . GLU C 1 6 ? 24.244 31.292 86.706 1.00 47.15 28 GLU F O 1
ATOM 1216 N N . SER C 1 7 ? 24.445 33.062 85.319 1.00 44.31 29 SER F N 1
ATOM 1217 C CA . SER C 1 7 ? 25.100 32.268 84.285 1.00 40.58 29 SER F CA 1
ATOM 1218 C C . SER C 1 7 ? 26.539 31.930 84.695 1.00 32.75 29 SER F C 1
ATOM 1219 O O . SER C 1 7 ? 27.137 32.581 85.559 1.00 29.55 29 SER F O 1
ATOM 1222 N N . ALA C 1 8 ? 27.104 30.910 84.038 1.00 29.44 30 ALA F N 1
ATOM 1223 C CA . ALA C 1 8 ? 28.502 30.570 84.296 1.00 27.49 30 ALA F CA 1
ATOM 1224 C C . ALA C 1 8 ? 29.401 31.763 84.020 1.00 24.55 30 ALA F C 1
ATOM 1225 O O . ALA C 1 8 ? 30.360 32.027 84.767 1.00 22.21 30 ALA F O 1
ATOM 1227 N N . GLU C 1 9 ? 29.086 32.520 82.964 1.00 26.48 31 GLU F N 1
ATOM 1228 C CA . GLU C 1 9 ? 29.908 33.668 82.606 1.00 28.92 31 GLU F CA 1
ATOM 1229 C C . GLU C 1 9 ? 29.923 34.698 83.722 1.00 27.41 31 GLU F C 1
ATOM 1230 O O . GLU C 1 9 ? 30.981 35.229 84.090 1.00 28.97 31 GLU F O 1
ATOM 1236 N N . GLU C 1 10 ? 28.754 34.978 84.294 1.00 26.85 32 GLU F N 1
ATOM 1237 C CA . GLU C 1 10 ? 28.682 35.964 85.364 1.00 30.81 32 GLU F CA 1
ATOM 1238 C C . GLU C 1 10 ? 29.382 35.478 86.627 1.00 27.70 32 GLU F C 1
ATOM 1239 O O . GLU C 1 10 ? 30.135 36.235 87.236 1.00 27.83 32 GLU F O 1
ATOM 1245 N N . VAL C 1 11 ? 29.138 34.231 87.045 1.00 27.33 33 VAL F N 1
ATOM 1246 C CA . VAL C 1 11 ? 29.816 33.692 88.229 1.00 23.90 33 VAL F CA 1
ATOM 1247 C C . VAL C 1 11 ? 31.327 33.784 88.060 1.00 25.58 33 VAL F C 1
ATOM 1248 O O . VAL C 1 11 ? 32.040 34.330 88.910 1.00 25.30 33 VAL F O 1
ATOM 1252 N N . TRP C 1 12 ? 31.830 33.281 86.932 1.00 20.17 34 TRP F N 1
ATOM 1253 C CA . TRP C 1 12 ? 33.263 33.279 86.680 1.00 21.61 34 TRP F CA 1
ATOM 1254 C C . TRP C 1 12 ? 33.822 34.689 86.679 1.00 21.16 34 TRP F C 1
ATOM 1255 O O . TRP C 1 12 ? 34.814 34.978 87.355 1.00 21.46 34 TRP F O 1
ATOM 1266 N N . GLY C 1 13 ? 33.184 35.593 85.939 1.00 25.85 35 GLY F N 1
ATOM 1267 C CA . GLY C 1 13 ? 33.723 36.931 85.823 1.00 27.96 35 GLY F CA 1
ATOM 1268 C C . GLY C 1 13 ? 33.682 37.694 87.131 1.00 33.72 35 GLY F C 1
ATOM 1269 O O . GLY C 1 13 ? 34.518 38.569 87.372 1.00 34.74 35 GLY F O 1
ATOM 1270 N N . GLY C 1 14 ? 32.733 37.367 87.996 1.00 36.60 36 GLY F N 1
ATOM 1271 C CA . GLY C 1 14 ? 32.683 38.038 89.273 1.00 36.22 36 GLY F CA 1
ATOM 1272 C C . GLY C 1 14 ? 33.488 37.399 90.377 1.00 31.41 36 GLY F C 1
ATOM 1273 O O . GLY C 1 14 ? 33.396 37.839 91.527 1.00 30.42 36 GLY F O 1
ATOM 1274 N N . THR C 1 15 ? 34.271 36.366 90.078 1.00 25.03 37 THR F N 1
ATOM 1275 C CA . THR C 1 15 ? 35.092 35.707 91.089 1.00 24.91 37 THR F CA 1
ATOM 1276 C C . THR C 1 15 ? 36.447 36.395 91.141 1.00 27.16 37 THR F C 1
ATOM 1277 O O . THR C 1 15 ? 37.156 36.470 90.127 1.00 27.18 37 THR F O 1
ATOM 1281 N N . GLU C 1 16 ? 36.817 36.912 92.316 1.00 26.68 38 GLU F N 1
ATOM 1282 C CA . GLU C 1 16 ? 38.179 37.431 92.428 1.00 27.24 38 GLU F CA 1
ATOM 1283 C C . GLU C 1 16 ? 39.172 36.401 92.946 1.00 27.48 38 GLU F C 1
ATOM 1284 O O . GLU C 1 16 ? 40.367 36.500 92.628 1.00 27.37 38 GLU F O 1
ATOM 1290 N N . ASP C 1 17 ? 38.705 35.417 93.728 1.00 25.34 39 ASP F N 1
ATOM 1291 C CA . ASP C 1 17 ? 39.553 34.423 94.381 1.00 25.59 39 ASP F CA 1
ATOM 1292 C C . ASP C 1 17 ? 39.072 33.025 94.021 1.00 22.29 39 ASP F C 1
ATOM 1293 O O . ASP C 1 17 ? 37.969 32.619 94.405 1.00 22.41 39 ASP F O 1
ATOM 1298 N N . LEU C 1 18 ? 39.919 32.281 93.307 1.00 23.18 40 LEU F N 1
ATOM 1299 C CA . LEU C 1 18 ? 39.574 30.929 92.887 1.00 22.75 40 LEU F CA 1
ATOM 1300 C C . LEU C 1 18 ? 39.268 30.023 94.076 1.00 25.94 40 LEU F C 1
ATOM 1301 O O . LEU C 1 18 ? 38.425 29.125 93.972 1.00 24.59 40 LEU F O 1
ATOM 1306 N N . THR C 1 19 ? 39.910 30.259 95.231 1.00 19.61 41 THR F N 1
ATOM 1307 C CA . THR C 1 19 ? 39.684 29.399 96.369 1.00 19.62 41 THR F CA 1
ATOM 1308 C C . THR C 1 19 ? 38.324 29.635 97.019 1.00 26.37 41 THR F C 1
ATOM 1309 O O . THR C 1 19 ? 37.930 28.844 97.876 1.00 25.53 41 THR F O 1
ATOM 1313 N N . SER C 1 20 ? 37.590 30.674 96.636 1.00 22.86 42 SER F N 1
ATOM 1314 C CA . SER C 1 20 ? 36.272 30.875 97.225 1.00 25.14 42 SER F CA 1
ATOM 1315 C C . SER C 1 20 ? 35.181 30.050 96.549 1.00 25.87 42 SER F C 1
ATOM 1316 O O . SER C 1 20 ? 34.075 29.948 97.088 1.00 27.23 42 SER F O 1
ATOM 1319 N N . LEU C 1 21 ? 35.444 29.462 95.384 1.00 18.34 43 LEU F N 1
ATOM 1320 C CA . LEU C 1 21 ? 34.436 28.633 94.723 1.00 16.49 43 LEU F CA 1
ATOM 1321 C C . LEU C 1 21 ? 34.380 27.238 95.339 1.00 19.34 43 LEU F C 1
ATOM 1322 O O . LEU C 1 21 ? 35.408 26.657 95.679 1.00 19.93 43 LEU F O 1
ATOM 1327 N N . SER C 1 22 ? 33.170 26.709 95.513 1.00 21.05 44 SER F N 1
ATOM 1328 C CA . SER C 1 22 ? 33.016 25.330 95.958 1.00 17.92 44 SER F CA 1
ATOM 1329 C C . SER C 1 22 ? 33.412 24.356 94.851 1.00 19.73 44 SER F C 1
ATOM 1330 O O . SER C 1 22 ? 33.450 24.710 93.665 1.00 17.04 44 SER F O 1
ATOM 1333 N N . VAL C 1 23 ? 33.671 23.103 95.230 1.00 17.48 45 VAL F N 1
ATOM 1334 C CA . VAL C 1 23 ? 33.965 22.125 94.173 1.00 19.51 45 VAL F CA 1
ATOM 1335 C C . VAL C 1 23 ? 32.729 21.863 93.317 1.00 23.35 45 VAL F C 1
ATOM 1336 O O . VAL C 1 23 ? 32.830 21.602 92.103 1.00 17.07 45 VAL F O 1
ATOM 1340 N N . GLU C 1 24 ? 31.538 21.946 93.904 1.00 19.30 46 GLU F N 1
ATOM 1341 C CA . GLU C 1 24 ? 30.348 21.830 93.068 1.00 20.56 46 GLU F CA 1
ATOM 1342 C C . GLU C 1 24 ? 30.275 22.971 92.053 1.00 19.17 46 GLU F C 1
ATOM 1343 O O . GLU C 1 24 ? 29.912 22.756 90.883 1.00 18.40 46 GLU F O 1
ATOM 1349 N N . GLU C 1 25 ? 30.606 24.194 92.471 1.00 18.39 47 GLU F N 1
ATOM 1350 C CA . GLU C 1 25 ? 30.618 25.289 91.512 1.00 17.76 47 GLU F CA 1
ATOM 1351 C C . GLU C 1 25 ? 31.708 25.069 90.467 1.00 18.59 47 GLU F C 1
ATOM 1352 O O . GLU C 1 25 ? 31.496 25.343 89.271 1.00 21.07 47 GLU F O 1
ATOM 1358 N N . LEU C 1 26 ? 32.892 24.609 90.901 1.00 16.67 48 LEU F N 1
ATOM 1359 C CA . LEU C 1 26 ? 33.970 24.371 89.910 1.00 18.90 48 LEU F CA 1
ATOM 1360 C C . LEU C 1 26 ? 33.566 23.324 88.869 1.00 19.67 48 LEU F C 1
ATOM 1361 O O . LEU C 1 26 ? 33.828 23.492 87.645 1.00 16.94 48 LEU F O 1
ATOM 1366 N N . LYS C 1 27 ? 32.968 22.216 89.328 1.00 17.99 49 LYS F N 1
ATOM 1367 C CA . LYS C 1 27 ? 32.502 21.170 88.407 1.00 19.47 49 LYS F CA 1
ATOM 1368 C C . LYS C 1 27 ? 31.509 21.728 87.404 1.00 21.73 49 LYS F C 1
ATOM 1369 O O . LYS C 1 27 ? 31.577 21.404 86.200 1.00 21.80 49 LYS F O 1
ATOM 1375 N N . GLY C 1 28 ? 30.539 22.533 87.888 1.00 18.35 50 GLY F N 1
ATOM 1376 C CA . GLY C 1 28 ? 29.523 23.075 86.990 1.00 20.00 50 GLY F CA 1
ATOM 1377 C C . GLY C 1 28 ? 30.108 24.034 85.970 1.00 18.79 50 GLY F C 1
ATOM 1378 O O . GLY C 1 28 ? 29.748 24.003 84.780 1.00 21.69 50 GLY F O 1
ATOM 1379 N N . LEU C 1 29 ? 31.030 24.897 86.410 1.00 17.39 51 LEU F N 1
ATOM 1380 C CA . LEU C 1 29 ? 31.662 25.836 85.490 1.00 20.86 51 LEU F CA 1
ATOM 1381 C C . LEU C 1 29 ? 32.480 25.100 84.430 1.00 19.69 51 LEU F C 1
ATOM 1382 O O . LEU C 1 29 ? 32.404 25.417 83.228 1.00 18.50 51 LEU F O 1
ATOM 1395 N N . ALA C 1 31 ? 32.053 22.114 83.362 1.00 20.55 53 ALA F N 1
ATOM 1396 C CA . ALA C 1 31 ? 31.140 21.432 82.445 1.00 23.79 53 ALA F CA 1
ATOM 1397 C C . ALA C 1 31 ? 30.590 22.390 81.393 1.00 19.67 53 ALA F C 1
ATOM 1398 O O . ALA C 1 31 ? 30.520 22.051 80.200 1.00 21.81 53 ALA F O 1
ATOM 1400 N N . ARG C 1 32 ? 30.183 23.595 81.808 1.00 20.66 54 ARG F N 1
ATOM 1401 C CA . ARG C 1 32 ? 29.619 24.557 80.850 1.00 19.58 54 ARG F CA 1
ATOM 1402 C C . ARG C 1 32 ? 30.677 25.057 79.879 1.00 19.53 54 ARG F C 1
ATOM 1403 O O . ARG C 1 32 ? 30.417 25.183 78.663 1.00 18.22 54 ARG F O 1
ATOM 1411 N N . PHE C 1 33 ? 31.880 25.364 80.392 1.00 16.34 55 PHE F N 1
ATOM 1412 C CA . PHE C 1 33 ? 32.922 25.879 79.497 1.00 17.47 55 PHE F CA 1
ATOM 1413 C C . PHE C 1 33 ? 33.393 24.811 78.531 1.00 19.22 55 PHE F C 1
ATOM 1414 O O . PHE C 1 33 ? 33.724 25.124 77.376 1.00 18.27 55 PHE F O 1
ATOM 1422 N N . ASP C 1 34 ? 33.441 23.557 78.983 1.00 16.52 56 ASP F N 1
ATOM 1423 C CA . ASP C 1 34 ? 33.786 22.450 78.092 1.00 19.92 56 ASP F CA 1
ATOM 1424 C C . ASP C 1 34 ? 32.689 22.227 77.051 1.00 20.39 56 ASP F C 1
ATOM 1425 O O . ASP C 1 34 ? 32.974 21.981 75.875 1.00 17.24 56 ASP F O 1
ATOM 1430 N N . GLU C 1 35 ? 31.418 22.309 77.460 1.00 18.73 57 GLU F N 1
ATOM 1431 C CA . GLU C 1 35 ? 30.350 22.233 76.464 1.00 21.06 57 GLU F CA 1
ATOM 1432 C C . GLU C 1 35 ? 30.480 23.341 75.413 1.00 21.49 57 GLU F C 1
ATOM 1433 O O . GLU C 1 35 ? 30.291 23.097 74.212 1.00 21.84 57 GLU F O 1
ATOM 1439 N N . GLU C 1 36 ? 30.784 24.565 75.836 1.00 19.65 58 GLU F N 1
ATOM 1440 C CA . GLU C 1 36 ? 30.909 25.640 74.857 1.00 21.01 58 GLU F CA 1
ATOM 1441 C C . GLU C 1 36 ? 32.121 25.420 73.953 1.00 22.64 58 GLU F C 1
ATOM 1442 O O . GLU C 1 36 ? 32.048 25.639 72.726 1.00 18.75 58 GLU F O 1
ATOM 1448 N N . GLU C 1 37 ? 33.224 24.946 74.535 1.00 17.94 59 GLU F N 1
ATOM 1449 C CA . GLU C 1 37 ? 34.420 24.676 73.723 1.00 17.75 59 GLU F CA 1
ATOM 1450 C C . GLU C 1 37 ? 34.117 23.660 72.624 1.00 19.71 59 GLU F C 1
ATOM 1451 O O . GLU C 1 37 ? 34.543 23.824 71.463 1.00 17.56 59 GLU F O 1
ATOM 1457 N N . LYS C 1 38 ? 33.363 22.616 72.960 1.00 17.22 60 LYS F N 1
ATOM 1458 C CA . LYS C 1 38 ? 33.039 21.608 71.958 1.00 17.95 60 LYS F CA 1
ATOM 1459 C C . LYS C 1 38 ? 32.125 22.176 70.872 1.00 22.37 60 LYS F C 1
ATOM 1460 O O . LYS C 1 38 ? 32.325 21.891 69.689 1.00 20.56 60 LYS F O 1
ATOM 1466 N N . ARG C 1 39 ? 31.122 22.971 71.251 1.00 20.84 61 ARG F N 1
ATOM 1467 C CA . ARG C 1 39 ? 30.249 23.613 70.262 1.00 22.38 61 ARG F CA 1
ATOM 1468 C C . ARG C 1 39 ? 31.039 24.505 69.323 1.00 22.61 61 ARG F C 1
ATOM 1469 O O . ARG C 1 39 ? 30.846 24.475 68.092 1.00 22.26 61 ARG F O 1
ATOM 1477 N N . ILE C 1 40 ? 31.922 25.328 69.898 1.00 20.22 62 ILE F N 1
ATOM 1478 C CA . ILE C 1 40 ? 32.791 26.207 69.124 1.00 22.92 62 ILE F CA 1
ATOM 1479 C C . ILE C 1 40 ? 33.641 25.397 68.161 1.00 20.62 62 ILE F C 1
ATOM 1480 O O . ILE C 1 40 ? 33.831 25.776 66.989 1.00 20.80 62 ILE F O 1
ATOM 1485 N N . SER C 1 41 ? 34.222 24.305 68.661 1.00 19.62 63 SER F N 1
ATOM 1486 C CA . SER C 1 41 ? 35.153 23.521 67.853 1.00 22.65 63 SER F CA 1
ATOM 1487 C C . SER C 1 41 ? 34.441 22.916 66.661 1.00 21.48 63 SER F C 1
ATOM 1488 O O . SER C 1 41 ? 34.989 22.830 65.545 1.00 19.71 63 SER F O 1
ATOM 1491 N N . TYR C 1 42 ? 33.201 22.505 66.874 1.00 19.80 64 TYR F N 1
ATOM 1492 C CA . TYR C 1 42 ? 32.418 21.991 65.755 1.00 18.75 64 TYR F CA 1
ATOM 1493 C C . TYR C 1 42 ? 32.191 23.077 64.701 1.00 19.71 64 TYR F C 1
ATOM 1494 O O . TYR C 1 42 ? 32.371 22.837 63.495 1.00 21.05 64 TYR F O 1
ATOM 1503 N N . ARG C 1 43 ? 31.774 24.276 65.131 1.00 17.09 65 ARG F N 1
ATOM 1504 C CA . ARG C 1 43 ? 31.508 25.357 64.180 1.00 20.56 65 ARG F CA 1
ATOM 1505 C C . ARG C 1 43 ? 32.794 25.809 63.476 1.00 22.25 65 ARG F C 1
ATOM 1506 O O . ARG C 1 43 ? 32.793 26.165 62.278 1.00 16.53 65 ARG F O 1
ATOM 1514 N N . ARG C 1 44 ? 33.899 25.774 64.198 1.00 16.38 66 ARG F N 1
ATOM 1515 C CA . ARG C 1 44 ? 35.189 26.095 63.601 1.00 17.54 66 ARG F CA 1
ATOM 1516 C C . ARG C 1 44 ? 35.531 25.121 62.486 1.00 19.45 66 ARG F C 1
ATOM 1517 O O . ARG C 1 44 ? 36.055 25.517 61.427 1.00 20.25 66 ARG F O 1
ATOM 1525 N N . ARG C 1 45 ? 35.233 23.843 62.696 1.00 15.70 67 ARG F N 1
ATOM 1526 C CA . ARG C 1 45 ? 35.467 22.863 61.646 1.00 17.58 67 ARG F CA 1
ATOM 1527 C C . ARG C 1 45 ? 34.624 23.167 60.407 1.00 19.20 67 ARG F C 1
ATOM 1528 O O . ARG C 1 45 ? 35.084 22.994 59.259 1.00 16.01 67 ARG F O 1
ATOM 1536 N N . VAL C 1 46 ? 33.375 23.578 60.615 1.00 15.76 68 VAL F N 1
ATOM 1537 C CA . VAL C 1 46 ? 32.538 23.929 59.462 1.00 14.57 68 VAL F CA 1
ATOM 1538 C C . VAL C 1 46 ? 33.144 25.115 58.722 1.00 18.53 68 VAL F C 1
ATOM 1539 O O . VAL C 1 46 ? 33.260 25.101 57.489 1.00 16.64 68 VAL F O 1
ATOM 1551 N N . GLN C 1 48 ? 36.249 26.135 58.607 1.00 14.87 70 GLN F N 1
ATOM 1552 C CA . GLN C 1 48 ? 37.449 25.696 57.881 1.00 17.31 70 GLN F CA 1
ATOM 1553 C C . GLN C 1 48 ? 37.083 24.932 56.611 1.00 16.26 70 GLN F C 1
ATOM 1554 O O . GLN C 1 48 ? 37.715 25.116 55.556 1.00 14.18 70 GLN F O 1
ATOM 1560 N N . GLY C 1 49 ? 36.061 24.083 56.677 1.00 16.14 71 GLY F N 1
ATOM 1561 C CA . GLY C 1 49 ? 35.641 23.396 55.466 1.00 12.98 71 GLY F CA 1
ATOM 1562 C C . GLY C 1 49 ? 35.099 24.355 54.415 1.00 15.06 71 GLY F C 1
ATOM 1563 O O . GLY C 1 49 ? 35.359 24.178 53.213 1.00 14.57 71 GLY F O 1
ATOM 1564 N N . ARG C 1 50 ? 34.289 25.355 54.837 1.00 13.38 72 ARG F N 1
ATOM 1565 C CA . ARG C 1 50 ? 33.747 26.296 53.831 1.00 14.50 72 ARG F CA 1
ATOM 1566 C C . ARG C 1 50 ? 34.863 27.141 53.220 1.00 15.60 72 ARG F C 1
ATOM 1567 O O . ARG C 1 50 ? 34.902 27.350 52.005 1.00 13.66 72 ARG F O 1
ATOM 1575 N N . ILE C 1 51 ? 35.797 27.608 54.044 1.00 15.13 73 ILE F N 1
ATOM 1576 C CA . ILE C 1 51 ? 36.897 28.392 53.499 1.00 15.26 73 ILE F CA 1
ATOM 1577 C C . ILE C 1 51 ? 37.713 27.545 52.548 1.00 13.39 73 ILE F C 1
ATOM 1578 O O . ILE C 1 51 ? 38.125 28.017 51.475 1.00 15.09 73 ILE F O 1
ATOM 1583 N N . ASP C 1 52 ? 37.942 26.278 52.895 1.00 11.70 74 ASP F N 1
ATOM 1584 C CA . ASP C 1 52 ? 38.729 25.421 51.999 1.00 13.38 74 ASP F CA 1
ATOM 1585 C C . ASP C 1 52 ? 38.078 25.292 50.621 1.00 15.19 74 ASP F C 1
ATOM 1586 O O . ASP C 1 52 ? 38.755 25.318 49.566 1.00 12.81 74 ASP F O 1
ATOM 1591 N N . VAL C 1 53 ? 36.767 25.090 50.623 1.00 14.56 75 VAL F N 1
ATOM 1592 C CA . VAL C 1 53 ? 36.026 24.916 49.372 1.00 12.54 75 VAL F CA 1
ATOM 1593 C C . VAL C 1 53 ? 36.096 26.179 48.534 1.00 15.57 75 VAL F C 1
ATOM 1594 O O . VAL C 1 53 ? 36.324 26.131 47.315 1.00 17.94 75 VAL F O 1
ATOM 1598 N N . ILE C 1 54 ? 35.837 27.327 49.164 1.00 16.61 76 ILE F N 1
ATOM 1599 C CA . ILE C 1 54 ? 35.812 28.591 48.438 1.00 15.76 76 ILE F CA 1
ATOM 1600 C C . ILE C 1 54 ? 37.190 28.908 47.899 1.00 18.25 76 ILE F C 1
ATOM 1601 O O . ILE C 1 54 ? 37.346 29.337 46.744 1.00 15.78 76 ILE F O 1
ATOM 1606 N N . ARG C 1 55 ? 38.225 28.686 48.717 1.00 13.15 77 ARG F N 1
ATOM 1607 C CA . ARG C 1 55 ? 39.580 28.979 48.234 1.00 14.09 77 ARG F CA 1
ATOM 1608 C C . ARG C 1 55 ? 39.961 28.072 47.067 1.00 15.74 77 ARG F C 1
ATOM 1609 O O . ARG C 1 55 ? 40.571 28.531 46.080 1.00 15.02 77 ARG F O 1
ATOM 1617 N N . ALA C 1 56 ? 39.573 26.797 47.113 1.00 13.24 78 ALA F N 1
ATOM 1618 C CA . ALA C 1 56 ? 39.849 25.943 45.957 1.00 11.62 78 ALA F CA 1
ATOM 1619 C C . ALA C 1 56 ? 39.093 26.414 44.726 1.00 15.86 78 ALA F C 1
ATOM 1620 O O . ALA C 1 56 ? 39.587 26.296 43.587 1.00 16.43 78 ALA F O 1
ATOM 1622 N N . GLU C 1 57 ? 37.880 26.935 44.930 1.00 14.36 79 GLU F N 1
ATOM 1623 C CA . GLU C 1 57 ? 37.080 27.333 43.773 1.00 14.22 79 GLU F CA 1
ATOM 1624 C C . GLU C 1 57 ? 37.637 28.597 43.135 1.00 16.84 79 GLU F C 1
ATOM 1625 O O . GLU C 1 57 ? 37.639 28.724 41.897 1.00 21.90 79 GLU F O 1
ATOM 1631 N N . ILE C 1 58 ? 38.146 29.527 43.942 1.00 17.60 80 ILE F N 1
ATOM 1632 C CA . ILE C 1 58 ? 38.801 30.712 43.382 1.00 18.93 80 ILE F CA 1
ATOM 1633 C C . ILE C 1 58 ? 40.076 30.333 42.641 1.00 20.57 80 ILE F C 1
ATOM 1634 O O . ILE C 1 58 ? 40.345 30.830 41.532 1.00 17.85 80 ILE F O 1
ATOM 1639 N N . VAL C 1 59 ? 40.882 29.440 43.223 1.00 15.40 81 VAL F N 1
ATOM 1640 C CA . VAL C 1 59 ? 42.073 28.931 42.521 1.00 15.46 81 VAL F CA 1
ATOM 1641 C C . VAL C 1 59 ? 41.677 28.292 41.196 1.00 17.65 81 VAL F C 1
ATOM 1642 O O . VAL C 1 59 ? 42.341 28.493 40.155 1.00 18.19 81 VAL F O 1
ATOM 1646 N N . ARG C 1 60 ? 40.627 27.471 41.225 1.00 13.72 82 ARG F N 1
ATOM 1647 C CA . ARG C 1 60 ? 40.162 26.779 40.011 1.00 14.96 82 ARG F CA 1
ATOM 1648 C C . ARG C 1 60 ? 39.820 27.761 38.903 1.00 20.58 82 ARG F C 1
ATOM 1649 O O . ARG C 1 60 ? 40.141 27.524 37.722 1.00 21.29 82 ARG F O 1
ATOM 1657 N N . ARG C 1 61 ? 39.129 28.845 39.247 1.00 18.27 83 ARG F N 1
ATOM 1658 C CA . ARG C 1 61 ? 38.681 29.764 38.216 1.00 23.96 83 ARG F CA 1
ATOM 1659 C C . ARG C 1 61 ? 39.795 30.634 37.658 1.00 27.11 83 ARG F C 1
ATOM 1660 O O . ARG C 1 61 ? 39.667 31.107 36.531 1.00 25.99 83 ARG F O 1
ATOM 1668 N N . GLY C 1 62 ? 40.879 30.843 38.395 1.00 27.63 84 GLY F N 1
ATOM 1669 C CA . GLY C 1 62 ? 41.960 31.699 37.926 1.00 33.78 84 GLY F CA 1
ATOM 1670 C C . GLY C 1 62 ? 41.481 33.092 37.533 1.00 41.40 84 GLY F C 1
ATOM 1671 O O . GLY C 1 62 ? 40.525 33.642 38.091 1.00 37.85 84 GLY F O 1
ATOM 1672 N N . GLY C 1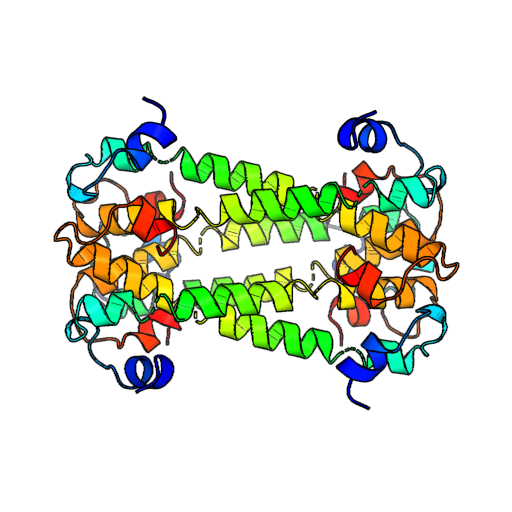 63 ? 42.140 33.667 36.527 1.00 42.55 85 GLY F N 1
ATOM 1673 C CA . GLY C 1 63 ? 41.885 35.046 36.183 1.00 44.69 85 GLY F CA 1
ATOM 1674 C C . GLY C 1 63 ? 42.645 36.054 37.015 1.00 50.88 85 GLY F C 1
ATOM 1675 O O . GLY C 1 63 ? 42.353 37.254 36.919 1.00 52.11 85 GLY F O 1
ATOM 1676 N N . ALA C 1 64 ? 43.600 35.600 37.835 1.00 50.89 86 ALA F N 1
ATOM 1677 C CA . ALA C 1 64 ? 44.464 36.472 38.641 1.00 56.46 86 ALA F CA 1
ATOM 1678 C C . ALA C 1 64 ? 43.655 37.544 39.363 1.00 56.19 86 ALA F C 1
ATOM 1679 O O . ALA C 1 64 ? 44.006 38.725 39.374 1.00 60.42 86 ALA F O 1
ATOM 1681 N N . VAL C 1 65 ? 42.538 37.133 39.952 1.00 50.29 87 VAL F N 1
ATOM 1682 C CA . VAL C 1 65 ? 41.721 38.096 40.670 1.00 50.78 87 VAL F CA 1
ATOM 1683 C C . VAL C 1 65 ? 42.429 38.533 41.953 1.00 48.54 87 VAL F C 1
ATOM 1684 O O . VAL C 1 65 ? 42.401 39.712 42.320 1.00 50.32 87 VAL F O 1
ATOM 1688 N N . LEU C 1 66 ? 43.145 37.614 42.601 1.00 38.60 88 LEU F N 1
ATOM 1689 C CA . LEU C 1 66 ? 43.832 37.871 43.858 1.00 31.62 88 LEU F CA 1
ATOM 1690 C C . LEU C 1 66 ? 45.217 37.253 43.802 1.00 26.04 88 LEU F C 1
ATOM 1691 O O . LEU C 1 66 ? 45.424 36.248 43.128 1.00 30.52 88 LEU F O 1
ATOM 1696 N N . SER C 1 67 ? 46.173 37.857 44.500 1.00 24.70 89 SER F N 1
ATOM 1697 C CA . SER C 1 67 ? 47.503 37.278 44.527 1.00 25.45 89 SER F CA 1
ATOM 1698 C C . SER C 1 67 ? 47.520 36.027 45.409 1.00 28.55 89 SER F C 1
ATOM 1699 O O . SER C 1 67 ? 46.633 35.834 46.244 1.00 26.70 89 SER F O 1
ATOM 1702 N N . PRO C 1 68 ? 48.514 35.153 45.227 1.00 25.63 90 PRO F N 1
ATOM 1703 C CA . PRO C 1 68 ? 48.632 33.988 46.115 1.00 20.95 90 PRO F CA 1
ATOM 1704 C C . PRO C 1 68 ? 48.596 34.359 47.582 1.00 20.49 90 PRO F C 1
ATOM 1705 O O . PRO C 1 68 ? 47.912 33.677 48.362 1.00 21.55 90 PRO F O 1
ATOM 1709 N N . GLU C 1 69 ? 49.308 35.420 47.995 1.00 19.72 91 GLU F N 1
ATOM 1710 C CA . GLU C 1 69 ? 49.312 35.744 49.427 1.00 19.77 91 GLU F CA 1
ATOM 1711 C C . GLU C 1 69 ? 47.960 36.280 49.877 1.00 22.39 91 GLU F C 1
ATOM 1712 O O . GLU C 1 69 ? 47.526 36.021 51.012 1.00 20.93 91 GLU F O 1
ATOM 1718 N N . GLU C 1 70 ? 47.258 37.016 49.006 1.00 19.48 92 GLU F N 1
ATOM 1719 C CA . GLU C 1 70 ? 45.938 37.488 49.395 1.00 21.90 92 GLU F CA 1
ATOM 1720 C C . GLU C 1 70 ? 44.986 36.315 49.598 1.00 23.00 92 GLU F C 1
ATOM 1721 O O . GLU C 1 70 ? 44.097 36.361 50.457 1.00 24.16 92 GLU F O 1
ATOM 1727 N N . LEU C 1 71 ? 45.129 35.269 48.777 1.00 20.74 93 LEU F N 1
ATOM 1728 C CA . LEU C 1 71 ? 44.323 34.069 48.967 1.00 20.20 93 LEU F CA 1
ATOM 1729 C C . LEU C 1 71 ? 44.706 33.366 50.257 1.00 18.47 93 LEU F C 1
ATOM 1730 O O . LEU C 1 71 ? 43.842 32.936 51.030 1.00 17.68 93 LEU F O 1
ATOM 1735 N N . ALA C 1 72 ? 46.012 33.211 50.476 1.00 16.59 94 ALA F N 1
ATOM 1736 C CA . ALA C 1 72 ? 46.490 32.492 51.653 1.00 17.77 94 ALA F CA 1
ATOM 1737 C C . ALA C 1 72 ? 46.034 33.165 52.940 1.00 20.84 94 ALA F C 1
ATOM 1738 O O . ALA C 1 72 ? 45.781 32.484 53.951 1.00 20.24 94 ALA F O 1
ATOM 1740 N N . ARG C 1 73 ? 46.016 34.502 52.968 1.00 19.09 95 ARG F N 1
ATOM 1741 C CA . ARG C 1 73 ? 45.701 35.216 54.203 1.00 20.98 95 ARG F CA 1
ATOM 1742 C C . ARG C 1 73 ? 44.270 35.706 54.249 1.00 21.84 95 ARG F C 1
ATOM 1743 O O . ARG C 1 73 ? 43.886 36.364 55.222 1.00 20.46 95 ARG F O 1
ATOM 1751 N N . VAL C 1 74 ? 43.465 35.383 53.229 1.00 20.47 96 VAL F N 1
ATOM 1752 C CA . VAL C 1 74 ? 42.089 35.864 53.076 1.00 20.09 96 VAL F CA 1
ATOM 1753 C C . VAL C 1 74 ? 42.048 37.388 53.195 1.00 24.77 96 VAL F C 1
ATOM 1754 O O . VAL C 1 74 ? 41.362 37.957 54.053 1.00 27.79 96 VAL F O 1
ATOM 1758 N N . LEU C 1 75 ? 42.817 38.062 52.354 1.00 20.56 97 LEU F N 1
ATOM 1759 C CA . LEU C 1 75 ? 42.826 39.517 52.298 1.00 24.55 97 LEU F CA 1
ATOM 1760 C C . LEU C 1 75 ? 41.939 39.881 51.112 1.00 30.38 97 LEU F C 1
ATOM 1761 O O . LEU C 1 75 ? 42.403 39.938 49.976 1.00 30.89 97 LEU F O 1
ATOM 1774 N N . GLU D 1 6 ? 20.123 36.442 52.327 1.00 69.24 28 GLU E N 1
ATOM 1775 C CA . GLU D 1 6 ? 20.821 37.722 52.387 1.00 69.14 28 GLU E CA 1
ATOM 1776 C C . GLU D 1 6 ? 22.131 37.631 53.187 1.00 61.68 28 GLU E C 1
ATOM 1777 O O . GLU D 1 6 ? 23.171 38.131 52.749 1.00 62.18 28 GLU E O 1
ATOM 1783 N N . SER D 1 7 ? 22.093 36.987 54.351 1.00 52.84 29 SER E N 1
ATOM 1784 C CA . SER D 1 7 ? 23.327 36.789 55.099 1.00 43.24 29 SER E CA 1
ATOM 1785 C C . SER D 1 7 ? 24.202 35.735 54.419 1.00 35.61 29 SER E C 1
ATOM 1786 O O . SER D 1 7 ? 23.747 34.947 53.586 1.00 32.06 29 SER E O 1
ATOM 1789 N N . ALA D 1 8 ? 25.483 35.734 54.791 1.00 34.55 30 ALA E N 1
ATOM 1790 C CA . ALA D 1 8 ? 26.394 34.720 54.275 1.00 28.82 30 ALA E CA 1
ATOM 1791 C C . ALA D 1 8 ? 25.851 33.329 54.540 1.00 29.13 30 ALA E C 1
ATOM 1792 O O . ALA D 1 8 ? 25.918 32.457 53.669 1.00 28.01 30 ALA E O 1
ATOM 1794 N N . GLU D 1 9 ? 25.285 33.106 55.738 1.00 26.05 31 GLU E N 1
ATOM 1795 C CA . GLU D 1 9 ? 24.802 31.776 56.085 1.00 20.83 31 GLU E CA 1
ATOM 1796 C C . GLU D 1 9 ? 23.650 31.359 55.179 1.00 28.39 31 GLU E C 1
ATOM 1797 O O . GLU D 1 9 ? 23.570 30.204 54.740 1.00 27.71 31 GLU E O 1
ATOM 1803 N N . GLU D 1 10 ? 22.751 32.295 54.878 1.00 28.85 32 GLU E N 1
ATOM 1804 C CA . GLU D 1 10 ? 21.613 31.974 54.026 1.00 30.92 32 GLU E CA 1
ATOM 1805 C C . GLU D 1 10 ? 22.042 31.753 52.579 1.00 29.06 32 GLU E C 1
ATOM 1806 O O . GLU D 1 10 ? 21.619 30.780 51.943 1.00 29.50 32 GLU E O 1
ATOM 1812 N N . VAL D 1 11 ? 22.870 32.650 52.046 1.00 27.59 33 VAL E N 1
ATOM 1813 C CA . VAL D 1 11 ? 23.374 32.494 50.680 1.00 22.23 33 VAL E CA 1
ATOM 1814 C C . VAL D 1 11 ? 24.060 31.141 50.525 1.00 25.41 33 VAL E C 1
ATOM 1815 O O . VAL D 1 11 ? 23.768 30.357 49.611 1.00 22.44 33 VAL E O 1
ATOM 1819 N N . TRP D 1 12 ? 24.978 30.838 51.446 1.00 20.09 34 TRP E N 1
ATOM 1820 C CA . TRP D 1 12 ? 25.754 29.614 51.338 1.00 23.50 34 TRP E CA 1
ATOM 1821 C C . TRP D 1 12 ? 24.873 28.380 51.510 1.00 24.25 34 TRP E C 1
ATOM 1822 O O . TRP D 1 12 ? 25.013 27.412 50.764 1.00 24.44 34 TRP E O 1
ATOM 1833 N N . GLY D 1 13 ? 23.966 28.379 52.493 1.00 22.44 35 GLY E N 1
ATOM 1834 C CA . GLY D 1 13 ? 23.163 27.189 52.727 1.00 25.08 35 GLY E CA 1
ATOM 1835 C C . GLY D 1 13 ? 22.152 26.949 51.613 1.00 26.99 35 GLY E C 1
ATOM 1836 O O . GLY D 1 13 ? 21.755 25.811 51.360 1.00 28.02 35 GLY E O 1
ATOM 1837 N N . GLY D 1 14 ? 21.730 28.010 50.943 1.00 25.36 36 GLY E N 1
ATOM 1838 C CA . GLY D 1 14 ? 20.807 27.852 49.815 1.00 25.31 36 GLY E CA 1
ATOM 1839 C C . GLY D 1 14 ? 21.470 27.491 48.503 1.00 25.51 36 GLY E C 1
ATOM 1840 O O . GLY D 1 14 ? 20.769 27.202 47.524 1.00 27.73 36 GLY E O 1
ATOM 1841 N N . THR D 1 15 ? 22.799 27.484 48.455 1.00 22.90 37 THR E N 1
ATOM 1842 C CA . THR D 1 15 ? 23.514 27.211 47.208 1.00 22.48 37 THR E CA 1
ATOM 1843 C C . THR D 1 15 ? 23.630 25.707 46.991 1.00 22.77 37 THR E C 1
ATOM 1844 O O . THR D 1 15 ? 24.194 24.992 47.822 1.00 23.58 37 THR E O 1
ATOM 1848 N N . GLU D 1 16 ? 23.135 25.226 45.857 1.00 21.17 38 GLU E N 1
ATOM 1849 C CA . GLU D 1 16 ? 23.351 23.840 45.484 1.00 21.62 38 GLU E CA 1
ATOM 1850 C C . GLU D 1 16 ? 24.532 23.644 44.547 1.00 22.42 38 GLU E C 1
ATOM 1851 O O . GLU D 1 16 ? 25.037 22.519 44.445 1.00 19.04 38 GLU E O 1
ATOM 1857 N N . ASP D 1 17 ? 24.953 24.692 43.855 1.00 16.13 39 ASP E N 1
ATOM 1858 C CA . ASP D 1 17 ? 25.893 24.577 42.732 1.00 17.95 39 ASP E CA 1
ATOM 1859 C C . ASP D 1 17 ? 27.026 25.576 42.956 1.00 20.37 39 ASP E C 1
ATOM 1860 O O . ASP D 1 17 ? 26.869 26.787 42.771 1.00 21.14 39 ASP E O 1
ATOM 1865 N N . LEU D 1 18 ? 28.178 25.063 43.388 1.00 19.92 40 LEU E N 1
ATOM 1866 C CA . LEU D 1 18 ? 29.329 25.921 43.655 1.00 20.04 40 LEU E CA 1
ATOM 1867 C C . LEU D 1 18 ? 29.689 26.794 42.450 1.00 20.32 40 LEU E C 1
ATOM 1868 O O . LEU D 1 18 ? 30.104 27.951 42.613 1.00 19.17 40 LEU E O 1
ATOM 1873 N N . THR D 1 19 ? 29.484 26.282 41.240 1.00 17.09 41 THR E N 1
ATOM 1874 C CA . THR D 1 19 ? 29.893 27.015 40.050 1.00 18.24 41 THR E CA 1
ATOM 1875 C C . THR D 1 19 ? 28.978 28.185 39.723 1.00 20.30 41 THR E C 1
ATOM 1876 O O . THR D 1 19 ? 29.338 29.012 38.873 1.00 20.89 41 THR E O 1
ATOM 1880 N N . SER D 1 20 ? 27.816 28.269 40.372 1.00 18.69 42 SER E N 1
ATOM 1881 C CA . SER D 1 20 ? 26.891 29.357 40.119 1.00 18.12 42 SER E CA 1
ATOM 1882 C C . SER D 1 20 ? 27.184 30.606 40.941 1.00 22.35 42 SER E C 1
ATOM 1883 O O . SER D 1 20 ? 26.662 31.672 40.620 1.00 25.04 42 SER E O 1
ATOM 1886 N N . LEU D 1 21 ? 28.008 30.532 41.996 1.00 17.91 43 LEU E N 1
ATOM 1887 C CA . LEU D 1 21 ? 28.346 31.747 42.712 1.00 18.57 43 LEU E CA 1
ATOM 1888 C C . LEU D 1 21 ? 29.306 32.615 41.903 1.00 20.26 43 LEU E C 1
ATOM 1889 O O . LEU D 1 21 ? 30.216 32.109 41.253 1.00 22.32 43 LEU E O 1
ATOM 1894 N N . SER D 1 22 ? 29.122 33.935 41.965 1.00 23.87 44 SER E N 1
ATOM 1895 C CA . SER D 1 22 ? 30.076 34.820 41.297 1.00 22.08 44 SER E CA 1
ATOM 1896 C C . SER D 1 22 ? 31.375 34.927 42.089 1.00 23.31 44 SER E C 1
ATOM 1897 O O . SER D 1 22 ? 31.428 34.619 43.282 1.00 22.74 44 SER E O 1
ATOM 1900 N N . VAL D 1 23 ? 32.430 35.409 41.421 1.00 24.06 45 VAL E N 1
ATOM 1901 C CA . VAL D 1 23 ? 33.686 35.633 42.145 1.00 27.53 45 VAL E CA 1
ATOM 1902 C C . VAL D 1 23 ? 33.474 36.627 43.275 1.00 26.26 45 VAL E C 1
ATOM 1903 O O . VAL D 1 23 ? 34.045 36.485 44.371 1.00 25.68 45 VAL E O 1
ATOM 1907 N N . GLU D 1 24 ? 32.662 37.659 43.037 1.00 25.68 46 GLU E N 1
ATOM 1908 C CA . GLU D 1 24 ? 32.404 38.613 44.113 1.00 26.71 46 GLU E CA 1
ATOM 1909 C C . GLU D 1 24 ? 31.707 37.935 45.283 1.00 25.78 46 GLU E C 1
ATOM 1910 O O . GLU D 1 24 ? 32.045 38.194 46.445 1.00 26.47 46 GLU E O 1
ATOM 1916 N N . GLU D 1 25 ? 30.727 37.074 45.008 1.00 24.01 47 GLU E N 1
ATOM 1917 C CA . GLU D 1 25 ? 30.093 36.350 46.105 1.00 22.34 47 GLU E CA 1
ATOM 1918 C C . GLU D 1 25 ? 31.111 35.489 46.848 1.00 20.99 47 GLU E C 1
ATOM 1919 O O . GLU D 1 25 ? 31.127 35.465 48.092 1.00 21.06 47 GLU E O 1
ATOM 1925 N N . LEU D 1 26 ? 31.952 34.764 46.110 1.00 19.94 48 LEU E N 1
ATOM 1926 C CA . LEU D 1 26 ? 32.931 33.890 46.761 1.00 20.10 48 LEU E CA 1
ATOM 1927 C C . LEU D 1 26 ? 33.854 34.681 47.663 1.00 24.95 48 LEU E C 1
ATOM 1928 O O . LEU D 1 26 ? 34.158 34.258 48.791 1.00 20.84 48 LEU E O 1
ATOM 1933 N N . LYS D 1 27 ? 34.339 35.819 47.170 1.00 21.06 49 LYS E N 1
ATOM 1934 C CA . LYS D 1 27 ? 35.217 36.651 47.980 1.00 24.34 49 LYS E CA 1
ATOM 1935 C C . LYS D 1 27 ? 34.544 37.078 49.273 1.00 25.29 49 LYS E C 1
ATOM 1936 O O . LYS D 1 27 ? 35.143 36.996 50.362 1.00 25.75 49 LYS E O 1
ATOM 1942 N N . GLY D 1 28 ? 33.296 37.529 49.179 1.00 22.21 50 GLY E N 1
ATOM 1943 C CA . GLY D 1 28 ? 32.613 38.019 50.365 1.00 22.28 50 GLY E CA 1
ATOM 1944 C C . GLY D 1 28 ? 32.318 36.918 51.366 1.00 24.79 50 GLY E C 1
ATOM 1945 O O . GLY D 1 28 ? 32.433 37.127 52.582 1.00 23.64 50 GLY E O 1
ATOM 1946 N N . LEU D 1 29 ? 31.912 35.742 50.872 1.00 21.17 51 LEU E N 1
ATOM 1947 C CA . LEU D 1 29 ? 31.676 34.598 51.744 1.00 20.55 51 LEU E CA 1
ATOM 1948 C C . LEU D 1 29 ? 32.959 34.162 52.447 1.00 21.68 51 LEU E C 1
ATOM 1949 O O . LEU D 1 29 ? 32.951 33.881 53.657 1.00 23.50 51 LEU E O 1
ATOM 1962 N N . ALA D 1 31 ? 35.507 35.968 53.166 1.00 20.63 53 ALA E N 1
ATOM 1963 C CA . ALA D 1 31 ? 35.831 36.964 54.190 1.00 22.77 53 ALA E CA 1
ATOM 1964 C C . ALA D 1 31 ? 34.964 36.788 55.438 1.00 26.18 53 ALA E C 1
ATOM 1965 O O . ALA D 1 31 ? 35.472 36.839 56.577 1.00 22.39 53 ALA E O 1
ATOM 1967 N N . ARG D 1 32 ? 33.647 36.601 55.257 1.00 21.13 54 ARG E N 1
ATOM 1968 C CA . ARG D 1 32 ? 32.780 36.454 56.432 1.00 24.39 54 ARG E CA 1
ATOM 1969 C C . ARG D 1 32 ? 33.121 35.198 57.220 1.00 22.30 54 ARG E C 1
ATOM 1970 O O . ARG D 1 32 ? 33.118 35.213 58.464 1.00 23.11 54 ARG E O 1
ATOM 1978 N N . PHE D 1 33 ? 33.388 34.092 56.517 1.00 18.72 55 PHE E N 1
ATOM 1979 C CA . PHE D 1 33 ? 33.646 32.843 57.214 1.00 19.91 55 PHE E CA 1
ATOM 1980 C C . PHE D 1 33 ? 34.984 32.883 57.928 1.00 18.97 55 PHE E C 1
ATOM 1981 O O . PHE D 1 33 ? 35.111 32.365 59.054 1.00 19.84 55 PHE E O 1
ATOM 1989 N N . ASP D 1 34 ? 35.976 33.518 57.315 1.00 18.74 56 ASP E N 1
ATOM 1990 C CA . ASP D 1 34 ? 37.277 33.682 57.969 1.00 20.25 56 ASP E CA 1
ATOM 1991 C C . ASP D 1 34 ? 37.168 34.567 59.207 1.00 21.71 56 ASP E C 1
ATOM 1992 O O . ASP D 1 34 ? 37.752 34.253 60.256 1.00 23.88 56 ASP E O 1
ATOM 1997 N N . GLU D 1 35 ? 36.383 35.650 59.130 1.00 22.18 57 GLU E N 1
ATOM 1998 C CA . GLU D 1 35 ? 36.184 36.506 60.299 1.00 22.35 57 GLU E CA 1
ATOM 1999 C C . GLU D 1 35 ? 35.556 35.740 61.453 1.00 23.88 57 GLU E C 1
ATOM 2000 O O . GLU D 1 35 ? 35.999 35.868 62.601 1.00 21.12 57 GLU E O 1
ATOM 2006 N N . GLU D 1 36 ? 34.530 34.943 61.185 1.00 19.56 58 GLU E N 1
ATOM 2007 C CA . GLU D 1 36 ? 33.922 34.199 62.285 1.00 20.27 58 GLU E CA 1
ATOM 2008 C C . GLU D 1 36 ? 34.870 33.122 62.814 1.00 20.35 58 GLU E C 1
ATOM 2009 O O . GLU D 1 36 ? 34.955 32.908 64.033 1.00 20.38 58 GLU E O 1
ATOM 2015 N N . GLU D 1 37 ? 35.637 32.469 61.926 1.00 17.75 59 GLU E N 1
ATOM 2016 C CA . GLU D 1 37 ? 36.617 31.492 62.407 1.00 18.22 59 GLU E CA 1
ATOM 2017 C C . GLU D 1 37 ? 37.582 32.130 63.408 1.00 18.58 59 GLU E C 1
ATOM 2018 O O . GLU D 1 37 ? 37.862 31.557 64.479 1.00 18.77 59 GLU E O 1
ATOM 2024 N N . LYS D 1 38 ? 38.085 33.330 63.097 1.00 16.69 60 LYS E N 1
ATOM 2025 C CA . LYS D 1 38 ? 39.011 34.002 64.011 1.00 17.02 60 LYS E CA 1
ATOM 2026 C C . LYS D 1 38 ? 38.339 34.374 65.326 1.00 22.70 60 LYS E C 1
ATOM 2027 O O . LYS D 1 38 ? 38.960 34.231 66.388 1.00 19.26 60 LYS E O 1
ATOM 2033 N N . ARG D 1 39 ? 37.088 34.869 65.277 1.00 21.37 61 ARG E N 1
ATOM 2034 C CA . ARG D 1 39 ? 36.367 35.242 66.500 1.00 24.50 61 ARG E CA 1
ATOM 2035 C C . ARG D 1 39 ? 36.183 34.034 67.404 1.00 24.32 61 ARG E C 1
ATOM 2036 O O . ARG D 1 39 ? 36.415 34.086 68.624 1.00 23.37 61 ARG E O 1
ATOM 2044 N N . ILE D 1 40 ? 35.718 32.946 66.802 1.00 21.13 62 ILE E N 1
ATOM 2045 C CA . ILE D 1 40 ? 35.483 31.660 67.452 1.00 25.86 62 ILE E CA 1
ATOM 2046 C C . ILE D 1 40 ? 36.766 31.148 68.099 1.00 23.34 62 ILE E C 1
ATOM 2047 O O . ILE D 1 40 ? 36.770 30.651 69.236 1.00 20.47 62 ILE E O 1
ATOM 2052 N N . SER D 1 41 ? 37.866 31.194 67.337 1.00 20.18 63 SER E N 1
ATOM 2053 C CA . SER D 1 41 ? 39.131 30.669 67.838 1.00 19.42 63 SER E CA 1
ATOM 2054 C C . SER D 1 41 ? 39.564 31.413 69.090 1.00 18.59 63 SER E C 1
ATOM 2055 O O . SER D 1 41 ? 40.101 30.811 70.034 1.00 22.87 63 SER E O 1
ATOM 2058 N N . TYR D 1 42 ? 39.367 32.730 69.099 1.00 16.68 64 TYR E N 1
ATOM 2059 C CA . TYR D 1 42 ? 39.712 33.523 70.274 1.00 19.46 64 TYR E CA 1
ATOM 2060 C C . TYR D 1 42 ? 38.922 33.060 71.490 1.00 22.78 64 TYR E C 1
ATOM 2061 O O . TYR D 1 42 ? 39.477 32.933 72.585 1.00 19.68 64 TYR E O 1
ATOM 2070 N N . ARG D 1 43 ? 37.619 32.821 71.313 1.00 20.91 65 ARG E N 1
ATOM 2071 C CA . ARG D 1 43 ? 36.777 32.406 72.433 1.00 17.83 65 ARG E CA 1
ATOM 2072 C C . ARG D 1 43 ? 37.142 31.000 72.879 1.00 17.31 65 ARG E C 1
ATOM 2073 O O . ARG D 1 43 ? 37.126 30.690 74.072 1.00 16.43 65 ARG E O 1
ATOM 2081 N N . ARG D 1 44 ? 37.489 30.136 71.934 1.00 16.01 66 ARG E N 1
ATOM 2082 C CA . ARG D 1 44 ? 37.951 28.799 72.289 1.00 18.51 66 ARG E CA 1
ATOM 2083 C C . ARG D 1 44 ? 39.198 28.854 73.158 1.00 16.30 66 ARG E C 1
ATOM 2084 O O . ARG D 1 44 ? 39.343 28.071 74.107 1.00 18.27 66 ARG E O 1
ATOM 2092 N N . ARG D 1 45 ? 40.140 29.736 72.814 1.00 16.72 67 ARG E N 1
ATOM 2093 C CA . ARG D 1 45 ? 41.331 29.901 73.643 1.00 18.54 67 ARG E CA 1
ATOM 2094 C C . ARG D 1 45 ? 40.959 30.274 75.075 1.00 20.20 67 ARG E C 1
ATOM 2095 O O . ARG D 1 45 ? 41.557 29.770 76.039 1.00 17.29 67 ARG E O 1
ATOM 2103 N N . VAL D 1 46 ? 39.979 31.174 75.225 1.00 17.05 68 VAL E N 1
ATOM 2104 C CA . VAL D 1 46 ? 39.506 31.545 76.564 1.00 15.53 68 VAL E CA 1
ATOM 2105 C C . VAL D 1 46 ? 38.925 30.333 77.285 1.00 17.47 68 VAL E C 1
ATOM 2106 O O . VAL D 1 46 ? 39.223 30.105 78.468 1.00 18.92 68 VAL E O 1
ATOM 2118 N N . GLN D 1 48 ? 39.563 27.185 76.878 1.00 13.42 70 GLN E N 1
ATOM 2119 C CA . GLN D 1 48 ? 40.620 26.261 77.272 1.00 16.85 70 GLN E CA 1
ATOM 2120 C C . GLN D 1 48 ? 41.375 26.785 78.484 1.00 16.22 70 GLN E C 1
ATOM 2121 O O . GLN D 1 48 ? 41.744 26.016 79.382 1.00 15.81 70 GLN E O 1
ATOM 2127 N N . GLY D 1 49 ? 41.601 28.093 78.542 1.00 16.07 71 GLY E N 1
ATOM 2128 C CA . GLY D 1 49 ? 42.285 28.649 79.704 1.00 14.14 71 GLY E CA 1
ATOM 2129 C C . GLY D 1 49 ? 41.473 28.494 80.968 1.00 14.85 71 GLY E C 1
ATOM 2130 O O . GLY D 1 49 ? 42.015 28.189 82.042 1.00 15.37 71 GLY E O 1
ATOM 2131 N N . ARG D 1 50 ? 40.157 28.691 80.870 1.00 11.67 72 ARG E N 1
ATOM 2132 C CA . ARG D 1 50 ? 39.319 28.556 82.066 1.00 14.22 72 ARG E CA 1
ATOM 2133 C C . ARG D 1 50 ? 39.280 27.119 82.545 1.00 14.27 72 ARG E C 1
ATOM 2134 O O . ARG D 1 50 ? 39.395 26.860 83.743 1.00 15.92 72 ARG E O 1
ATOM 2142 N N . ILE D 1 51 ? 39.122 26.176 81.619 1.00 13.24 73 ILE E N 1
ATOM 2143 C CA . ILE D 1 51 ? 39.099 24.761 81.978 1.00 12.89 73 ILE E CA 1
ATOM 2144 C C . ILE D 1 51 ? 40.409 24.370 82.638 1.00 13.56 73 ILE E C 1
ATOM 2145 O O . ILE D 1 51 ? 40.432 23.635 83.635 1.00 15.01 73 ILE E O 1
ATOM 2150 N N . ASP D 1 52 ? 41.519 24.891 82.110 1.00 12.81 74 ASP E N 1
ATOM 2151 C CA . ASP D 1 52 ? 42.823 24.556 82.685 1.00 14.32 74 ASP E CA 1
ATOM 2152 C C . ASP D 1 52 ? 42.919 25.009 84.129 1.00 13.98 74 ASP E C 1
ATOM 2153 O O . ASP D 1 52 ? 43.421 24.277 85.008 1.00 13.38 74 ASP E O 1
ATOM 2158 N N . VAL D 1 53 ? 42.463 26.230 84.389 1.00 13.89 75 VAL E N 1
ATOM 2159 C CA . VAL D 1 53 ? 42.534 26.780 85.740 1.00 14.51 75 VAL E CA 1
ATOM 2160 C C . VAL D 1 53 ? 41.659 25.971 86.689 1.00 17.56 75 VAL E C 1
ATOM 2161 O O . VAL D 1 53 ? 42.073 25.601 87.804 1.00 15.93 75 VAL E O 1
ATOM 2165 N N . ILE D 1 54 ? 40.423 25.702 86.264 1.00 16.86 76 ILE E N 1
ATOM 2166 C CA . ILE D 1 54 ? 39.503 24.961 87.111 1.00 14.90 76 ILE E CA 1
ATOM 2167 C C . ILE D 1 54 ? 40.052 23.577 87.419 1.00 18.83 76 ILE E C 1
ATOM 2168 O O . ILE D 1 54 ? 40.050 23.139 88.573 1.00 15.43 76 ILE E O 1
ATOM 2173 N N . ARG D 1 55 ? 40.541 22.871 86.389 1.00 14.70 77 ARG E N 1
ATOM 2174 C CA . ARG D 1 55 ? 41.074 21.529 86.600 1.00 13.57 77 ARG E CA 1
ATOM 2175 C C . ARG D 1 55 ? 42.268 21.557 87.547 1.00 13.96 77 ARG E C 1
ATO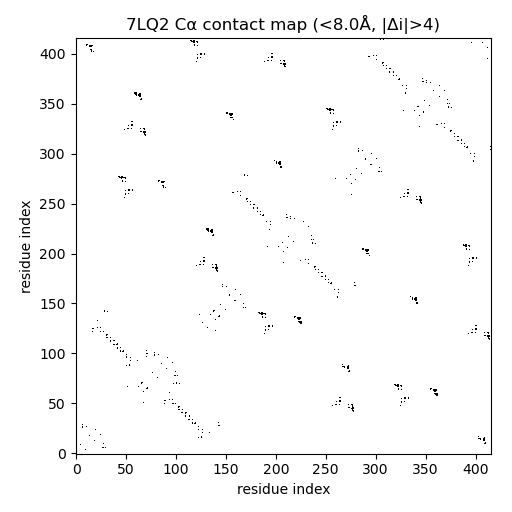M 2176 O O . ARG D 1 55 ? 42.389 20.689 88.419 1.00 14.71 77 ARG E O 1
ATOM 2184 N N . ALA D 1 56 ? 43.137 22.561 87.419 1.00 12.27 78 ALA E N 1
ATOM 2185 C CA . ALA D 1 56 ? 44.273 22.628 88.335 1.00 12.36 78 ALA E CA 1
ATOM 2186 C C . ALA D 1 56 ? 43.793 22.838 89.767 1.00 14.45 78 ALA E C 1
ATOM 2187 O O . ALA D 1 56 ? 44.370 22.288 90.718 1.00 15.53 78 ALA E O 1
ATOM 2189 N N . GLU D 1 57 ? 42.755 23.656 89.935 1.00 13.41 79 GLU E N 1
ATOM 2190 C CA . GLU D 1 57 ? 42.261 23.936 91.282 1.00 16.08 79 GLU E CA 1
ATOM 2191 C C . GLU D 1 57 ? 41.610 22.700 91.886 1.00 20.69 79 GLU E C 1
ATOM 2192 O O . GLU D 1 57 ? 41.750 22.452 93.095 1.00 20.79 79 GLU E O 1
ATOM 2198 N N . ILE D 1 58 ? 40.860 21.926 91.078 1.00 14.27 80 ILE E N 1
ATOM 2199 C CA . ILE D 1 58 ? 40.275 20.687 91.603 1.00 18.17 80 ILE E CA 1
ATOM 2200 C C . ILE D 1 58 ? 41.360 19.699 92.016 1.00 17.06 80 ILE E C 1
ATOM 2201 O O . ILE D 1 58 ? 41.285 19.069 93.084 1.00 17.74 80 ILE E O 1
ATOM 2206 N N . VAL D 1 59 ? 42.391 19.550 91.186 1.00 14.63 81 VAL E N 1
ATOM 2207 C CA . VAL D 1 59 ? 43.505 18.677 91.538 1.00 13.31 81 VAL E CA 1
ATOM 2208 C C . VAL D 1 59 ? 44.156 19.178 92.814 1.00 13.95 81 VAL E C 1
ATOM 2209 O O . VAL D 1 59 ? 44.498 18.386 93.700 1.00 15.82 81 VAL E O 1
ATOM 2213 N N . ARG D 1 60 ? 44.305 20.501 92.942 1.00 13.73 82 ARG E N 1
ATOM 2214 C CA . ARG D 1 60 ? 45.039 21.037 94.092 1.00 15.35 82 ARG E CA 1
ATOM 2215 C C . ARG D 1 60 ? 44.350 20.650 95.380 1.00 16.78 82 ARG E C 1
ATOM 2216 O O . ARG D 1 60 ? 45.008 20.348 96.392 1.00 15.65 82 ARG E O 1
ATOM 2224 N N . ARG D 1 61 ? 43.019 20.669 95.366 1.00 14.96 83 ARG E N 1
ATOM 2225 C CA . ARG D 1 61 ? 42.295 20.378 96.602 1.00 20.03 83 ARG E CA 1
ATOM 2226 C C . ARG D 1 61 ? 42.248 18.897 96.930 1.00 24.54 83 ARG E C 1
ATOM 2227 O O . ARG D 1 61 ? 42.052 18.536 98.104 1.00 22.35 83 ARG E O 1
ATOM 2235 N N . GLY D 1 62 ? 42.369 18.036 95.929 1.00 21.14 84 GLY E N 1
ATOM 2236 C CA . GLY D 1 62 ? 42.428 16.617 96.229 1.00 26.23 84 GLY E CA 1
ATOM 2237 C C . GLY D 1 62 ? 41.122 16.118 96.852 1.00 27.73 84 GLY E C 1
ATOM 2238 O O . GLY D 1 62 ? 40.051 16.711 96.702 1.00 26.76 84 GLY E O 1
ATOM 2239 N N . GLY D 1 63 ? 41.232 15.001 97.574 1.00 27.97 85 GLY E N 1
ATOM 2240 C CA . GLY D 1 63 ? 40.080 14.413 98.235 1.00 30.29 85 GLY E CA 1
ATOM 2241 C C . GLY D 1 63 ? 39.282 13.455 97.382 1.00 34.37 85 GLY E C 1
ATOM 2242 O O . GLY D 1 63 ? 38.253 12.947 97.848 1.00 36.26 85 GLY E O 1
ATOM 2243 N N . ALA D 1 64 ? 39.705 13.222 96.137 1.00 32.62 86 ALA E N 1
ATOM 2244 C CA . ALA D 1 64 ? 39.053 12.261 95.254 1.00 36.07 86 ALA E CA 1
ATOM 2245 C C . ALA D 1 64 ? 37.555 12.540 95.115 1.00 35.84 86 ALA E C 1
ATOM 2246 O O . ALA D 1 64 ? 36.733 11.625 95.053 1.00 38.33 86 ALA E O 1
ATOM 2248 N N . VAL D 1 65 ? 37.186 13.825 95.058 1.00 30.50 87 VAL E N 1
ATOM 2249 C CA . VAL D 1 65 ? 35.799 14.153 94.745 1.00 31.80 87 VAL E CA 1
ATOM 2250 C C . VAL D 1 65 ? 35.468 13.696 93.337 1.00 35.38 87 VAL E C 1
ATOM 2251 O O . VAL D 1 65 ? 34.325 13.320 93.047 1.00 37.65 87 VAL E O 1
ATOM 2255 N N . LEU D 1 66 ? 36.467 13.703 92.446 1.00 32.10 88 LEU E N 1
ATOM 2256 C CA . LEU D 1 66 ? 36.348 13.206 91.082 1.00 32.07 88 LEU E CA 1
ATOM 2257 C C . LEU D 1 66 ? 37.448 12.198 90.809 1.00 29.48 88 LEU E C 1
ATOM 2258 O O . LEU D 1 66 ? 38.553 12.322 91.337 1.00 32.85 88 LEU E O 1
ATOM 2263 N N . SER D 1 67 ? 37.151 11.218 89.958 1.00 25.22 89 SER E N 1
ATOM 2264 C CA . SER D 1 67 ? 38.175 10.284 89.528 1.00 26.20 89 SER E CA 1
ATOM 2265 C C . SER D 1 67 ? 39.124 10.983 88.554 1.00 28.50 89 SER E C 1
ATOM 2266 O O . SER D 1 67 ? 38.761 11.989 87.942 1.00 27.54 89 SER E O 1
ATOM 2269 N N . PRO D 1 68 ? 40.358 10.500 88.427 1.00 25.47 90 PRO E N 1
ATOM 2270 C CA . PRO D 1 68 ? 41.265 11.112 87.436 1.00 22.31 90 PRO E CA 1
ATOM 2271 C C . PRO D 1 68 ? 40.682 11.128 86.034 1.00 22.84 90 PRO E C 1
ATOM 2272 O O . PRO D 1 68 ? 40.781 12.145 85.343 1.00 19.78 90 PRO E O 1
ATOM 2276 N N . GLU D 1 69 ? 40.033 10.040 85.617 1.00 25.31 91 GLU E N 1
ATOM 2277 C CA . GLU D 1 69 ? 39.478 9.994 84.262 1.00 22.31 91 GLU E CA 1
ATOM 2278 C C . GLU D 1 69 ? 38.287 10.941 84.120 1.00 21.60 91 GLU E C 1
ATOM 2279 O O . GLU D 1 69 ? 38.126 11.594 83.087 1.00 23.71 91 GLU E O 1
ATOM 2285 N N . GLU D 1 70 ? 37.447 11.050 85.161 1.00 23.55 92 GLU E N 1
ATOM 2286 C CA . GLU D 1 70 ? 36.352 12.009 85.102 1.00 24.15 92 GLU E CA 1
ATOM 2287 C C . GLU D 1 70 ? 36.878 13.433 84.950 1.00 21.80 92 GLU E C 1
ATOM 2288 O O . GLU D 1 70 ? 36.321 14.234 84.202 1.00 23.91 92 GLU E O 1
ATOM 2294 N N . LEU D 1 71 ? 37.938 13.778 85.677 1.00 19.79 93 LEU E N 1
ATOM 2295 C CA . LEU D 1 71 ? 38.525 15.101 85.518 1.00 18.61 93 LEU E CA 1
ATOM 2296 C C . LEU D 1 71 ? 39.118 15.280 84.121 1.00 16.38 93 LEU E C 1
ATOM 2297 O O . LEU D 1 71 ? 38.965 16.339 83.500 1.00 17.83 93 LEU E O 1
ATOM 2302 N N . ALA D 1 72 ? 39.831 14.267 83.635 1.00 18.70 94 ALA E N 1
ATOM 2303 C CA . ALA D 1 72 ? 40.527 14.398 82.363 1.00 17.98 94 ALA E CA 1
ATOM 2304 C C . ALA D 1 72 ? 39.547 14.565 81.214 1.00 20.69 94 ALA E C 1
ATOM 2305 O O . ALA D 1 72 ? 39.868 15.221 80.207 1.00 17.33 94 ALA E O 1
ATOM 2307 N N . ARG D 1 73 ? 38.383 13.920 81.302 1.00 17.62 95 ARG E N 1
ATOM 2308 C CA . ARG D 1 73 ? 37.420 13.961 80.194 1.00 19.18 95 ARG E CA 1
ATOM 2309 C C . ARG D 1 73 ? 36.218 14.866 80.451 1.00 20.33 95 ARG E C 1
ATOM 2310 O O . ARG D 1 73 ? 35.320 14.962 79.584 1.00 18.37 95 ARG E O 1
ATOM 2318 N N . VAL D 1 74 ? 36.208 15.562 81.587 1.00 20.91 96 VAL E N 1
ATOM 2319 C CA . VAL D 1 74 ? 35.149 16.474 82.024 1.00 21.59 96 VAL E CA 1
ATOM 2320 C C . VAL D 1 74 ? 33.812 15.729 81.976 1.00 27.27 96 VAL E C 1
ATOM 2321 O O . VAL D 1 74 ? 32.864 16.145 81.301 1.00 26.63 96 VAL E O 1
ATOM 2325 N N . LEU D 1 75 ? 33.746 14.612 82.697 1.00 27.44 97 LEU E N 1
ATOM 2326 C CA . LEU D 1 75 ? 32.542 13.792 82.805 1.00 34.27 97 LEU E CA 1
ATOM 2327 C C . LEU D 1 75 ? 31.821 14.210 84.084 1.00 45.40 97 LEU E C 1
ATOM 2328 O O . LEU D 1 75 ? 32.273 13.905 85.188 1.00 46.35 97 LEU E O 1
ATOM 2341 N N . GLU E 1 6 ? 64.438 35.618 46.043 1.00 75.59 28 GLU D N 1
ATOM 2342 C CA . GLU E 1 6 ? 65.370 34.497 46.073 1.00 74.45 28 GLU D CA 1
ATOM 2343 C C . GLU E 1 6 ? 64.959 33.454 47.108 1.00 64.27 28 GLU D C 1
ATOM 2344 O O . GLU E 1 6 ? 64.913 32.261 46.813 1.00 62.88 28 GLU D O 1
ATOM 2350 N N . SER E 1 7 ? 64.687 33.904 48.330 1.00 55.85 29 SER D N 1
ATOM 2351 C CA . SER E 1 7 ? 64.085 33.034 49.329 1.00 42.35 29 SER D CA 1
ATOM 2352 C C . SER E 1 7 ? 62.643 32.697 48.943 1.00 32.34 29 SER D C 1
ATOM 2353 O O . SER E 1 7 ? 62.003 33.401 48.154 1.00 31.21 29 SER D O 1
ATOM 2356 N N . ALA E 1 8 ? 62.124 31.608 49.525 1.00 28.51 30 ALA D N 1
ATOM 2357 C CA . ALA E 1 8 ? 60.709 31.280 49.330 1.00 30.07 30 ALA D CA 1
ATOM 2358 C C . ALA E 1 8 ? 59.816 32.473 49.649 1.00 25.64 30 ALA D C 1
ATOM 2359 O O . ALA E 1 8 ? 58.859 32.758 48.913 1.00 25.27 30 ALA D O 1
ATOM 2361 N N . GLU E 1 9 ? 60.118 33.189 50.740 1.00 26.91 31 GLU D N 1
ATOM 2362 C CA . GLU E 1 9 ? 59.270 34.303 51.151 1.00 25.03 31 GLU D CA 1
ATOM 2363 C C . GLU E 1 9 ? 59.257 35.389 50.091 1.00 27.09 31 GLU D C 1
ATOM 2364 O O . GLU E 1 9 ? 58.204 35.969 49.788 1.00 26.11 31 GLU D O 1
ATOM 2370 N N . GLU E 1 10 ? 60.416 35.657 49.492 1.00 24.41 32 GLU D N 1
ATOM 2371 C CA . GLU E 1 10 ? 60.478 36.717 48.497 1.00 28.34 32 GLU D CA 1
ATOM 2372 C C . GLU E 1 10 ? 59.783 36.285 47.222 1.00 26.58 32 GLU D C 1
ATOM 2373 O O . GLU E 1 10 ? 59.012 37.055 46.646 1.00 27.62 32 GLU D O 1
ATOM 2379 N N . VAL E 1 11 ? 60.007 35.043 46.804 1.00 24.45 33 VAL D N 1
ATOM 2380 C CA . VAL E 1 11 ? 59.377 34.539 45.588 1.00 23.40 33 VAL D CA 1
ATOM 2381 C C . VAL E 1 11 ? 57.859 34.567 45.727 1.00 25.11 33 VAL D C 1
ATOM 2382 O O . VAL E 1 11 ? 57.140 35.079 44.860 1.00 23.30 33 VAL D O 1
ATOM 2386 N N . TRP E 1 12 ? 57.354 34.008 46.834 1.00 24.25 34 TRP D N 1
ATOM 2387 C CA . TRP E 1 12 ? 55.922 33.997 47.105 1.00 23.15 34 TRP D CA 1
ATOM 2388 C C . TRP E 1 12 ? 55.370 35.410 47.124 1.00 22.32 34 TRP D C 1
ATOM 2389 O O . TRP E 1 12 ? 54.383 35.715 46.451 1.00 22.95 34 TRP D O 1
ATOM 2400 N N . GLY E 1 13 ? 55.991 36.288 47.914 1.00 26.20 35 GLY D N 1
ATOM 2401 C CA . GLY E 1 13 ? 55.452 37.624 48.076 1.00 29.74 35 GLY D CA 1
ATOM 2402 C C . GLY E 1 13 ? 55.514 38.440 46.801 1.00 32.06 35 GLY D C 1
ATOM 2403 O O . GLY E 1 13 ? 54.692 39.331 46.590 1.00 34.15 35 GLY D O 1
ATOM 2404 N N . GLY E 1 14 ? 56.466 38.149 45.944 1.00 31.04 36 GLY D N 1
ATOM 2405 C CA . GLY E 1 14 ? 56.496 38.849 44.677 1.00 32.46 36 GLY D CA 1
ATOM 2406 C C . GLY E 1 14 ? 55.623 38.286 43.580 1.00 32.14 36 GLY D C 1
ATOM 2407 O O . GLY E 1 14 ? 55.597 38.852 42.481 1.00 31.16 36 GLY D O 1
ATOM 2408 N N . THR E 1 15 ? 54.903 37.195 43.822 1.00 27.81 37 THR D N 1
ATOM 2409 C CA . THR E 1 15 ? 54.126 36.556 42.766 1.00 24.36 37 THR D CA 1
ATOM 2410 C C . THR E 1 15 ? 52.747 37.188 42.715 1.00 28.43 37 THR D C 1
ATOM 2411 O O . THR E 1 15 ? 52.028 37.210 43.722 1.00 28.86 37 THR D O 1
ATOM 2415 N N . GLU E 1 16 ? 52.361 37.699 41.545 1.00 26.08 38 GLU D N 1
ATOM 2416 C CA . GLU E 1 16 ? 51.027 38.265 41.425 1.00 28.59 38 GLU D CA 1
ATOM 2417 C C . GLU E 1 16 ? 50.011 37.250 40.919 1.00 28.49 38 GLU D C 1
ATOM 2418 O O . GLU E 1 16 ? 48.816 37.346 41.245 1.00 25.72 38 GLU D O 1
ATOM 2424 N N . ASP E 1 17 ? 50.465 36.292 40.112 1.00 25.84 39 ASP D N 1
ATOM 2425 C CA . ASP E 1 17 ? 49.599 35.323 39.459 1.00 26.90 39 ASP D CA 1
ATOM 2426 C C . ASP E 1 17 ? 50.104 33.929 39.789 1.00 23.18 39 ASP D C 1
ATOM 2427 O O . ASP E 1 17 ? 51.187 33.544 39.352 1.00 25.94 39 ASP D O 1
ATOM 2432 N N . LEU E 1 18 ? 49.287 33.162 40.515 1.00 22.09 40 LEU D N 1
ATOM 2433 C CA . LEU E 1 18 ? 49.627 31.787 40.844 1.00 22.44 40 LEU D CA 1
ATOM 2434 C C . LEU E 1 18 ? 49.979 30.962 39.615 1.00 25.38 40 LEU D C 1
ATOM 2435 O O . LEU E 1 18 ? 50.844 30.082 39.679 1.00 25.38 40 LEU D O 1
ATOM 2440 N N . THR E 1 19 ? 49.320 31.218 38.485 1.00 20.59 41 THR D N 1
ATOM 2441 C CA . THR E 1 19 ? 49.543 30.372 37.328 1.00 21.05 41 THR D CA 1
ATOM 2442 C C . THR E 1 19 ? 50.887 30.633 36.668 1.00 21.40 41 THR D C 1
ATOM 2443 O O . THR E 1 19 ? 51.274 29.869 35.782 1.00 24.35 41 THR D O 1
ATOM 2447 N N . SER E 1 20 ? 51.623 31.664 37.083 1.00 21.68 42 SER D N 1
ATOM 2448 C CA . SER E 1 20 ? 52.935 31.871 36.484 1.00 25.02 42 SER D CA 1
ATOM 2449 C C . SER E 1 20 ? 54.020 31.031 37.128 1.00 25.13 42 SER D C 1
ATOM 2450 O O . SER E 1 20 ? 55.117 30.924 36.574 1.00 25.21 42 SER D O 1
ATOM 2453 N N . LEU E 1 21 ? 53.757 30.427 38.291 1.00 19.84 43 LEU D N 1
ATOM 2454 C CA . LEU E 1 21 ? 54.767 29.597 38.931 1.00 19.81 43 LEU D CA 1
ATOM 2455 C C . LEU E 1 21 ? 54.827 28.217 38.286 1.00 20.04 43 LEU D C 1
ATOM 2456 O O . LEU E 1 21 ? 53.799 27.637 37.945 1.00 19.67 43 LEU D O 1
ATOM 2461 N N . SER E 1 22 ? 56.042 27.684 38.116 1.00 20.61 44 SER D N 1
ATOM 2462 C CA . SER E 1 22 ? 56.186 26.308 37.654 1.00 18.04 44 SER D CA 1
ATOM 2463 C C . SER E 1 22 ? 55.815 25.317 38.752 1.00 17.28 44 SER D C 1
ATOM 2464 O O . SER E 1 22 ? 55.815 25.655 39.954 1.00 16.49 44 SER D O 1
ATOM 2467 N N . VAL E 1 23 ? 55.576 24.059 38.359 1.00 15.58 45 VAL D N 1
ATOM 2468 C CA . VAL E 1 23 ? 55.265 23.083 39.410 1.00 18.80 45 VAL D CA 1
ATOM 2469 C C . VAL E 1 23 ? 56.492 22.805 40.259 1.00 20.82 45 VAL D C 1
ATOM 2470 O O . VAL E 1 23 ? 56.387 22.537 41.468 1.00 17.59 45 VAL D O 1
ATOM 2474 N N . GLU E 1 24 ? 57.687 22.915 39.677 1.00 18.22 46 GLU D N 1
ATOM 2475 C CA . GLU E 1 24 ? 58.880 22.792 40.513 1.00 16.98 46 GLU D CA 1
ATOM 2476 C C . GLU E 1 24 ? 58.955 23.912 41.542 1.00 21.10 46 GLU D C 1
ATOM 2477 O O . GLU E 1 24 ? 59.371 23.687 42.688 1.00 19.00 46 GLU D O 1
ATOM 2483 N N . GLU E 1 25 ? 58.613 25.131 41.140 1.00 17.16 47 GLU D N 1
ATOM 2484 C CA . GLU E 1 25 ? 58.597 26.230 42.083 1.00 18.36 47 GLU D CA 1
ATOM 2485 C C . GLU E 1 25 ? 57.542 25.993 43.144 1.00 21.50 47 GLU D C 1
ATOM 2486 O O . GLU E 1 25 ? 57.797 26.201 44.334 1.00 18.69 47 GLU D O 1
ATOM 2492 N N . LEU E 1 26 ? 56.341 25.572 42.720 1.00 18.79 48 LEU D N 1
ATOM 2493 C CA . LEU E 1 26 ? 55.265 25.279 43.687 1.00 19.07 48 LEU D CA 1
ATOM 2494 C C . LEU E 1 26 ? 55.678 24.223 44.706 1.00 18.90 48 LEU D C 1
ATOM 2495 O O . LEU E 1 26 ? 55.410 24.364 45.929 1.00 17.07 48 LEU D O 1
ATOM 2500 N N . LYS E 1 27 ? 56.280 23.126 44.234 1.00 18.82 49 LYS D N 1
ATOM 2501 C CA . LYS E 1 27 ? 56.709 22.086 45.169 1.00 23.36 49 LYS D CA 1
ATOM 2502 C C . LYS E 1 27 ? 57.746 22.588 46.157 1.00 21.42 49 LYS D C 1
ATOM 2503 O O . LYS E 1 27 ? 57.678 22.236 47.353 1.00 23.58 49 LYS D O 1
ATOM 2509 N N . GLY E 1 28 ? 58.721 23.366 45.689 1.00 17.16 50 GLY D N 1
ATOM 2510 C CA . GLY E 1 28 ? 59.733 23.889 46.597 1.00 21.92 50 GLY D CA 1
ATOM 2511 C C . GLY E 1 28 ? 59.128 24.849 47.604 1.00 19.63 50 GLY D C 1
ATOM 2512 O O . GLY E 1 28 ? 59.490 24.838 48.790 1.00 20.49 50 GLY D O 1
ATOM 2513 N N . LEU E 1 29 ? 58.201 25.704 47.148 1.00 18.42 51 LEU D N 1
ATOM 2514 C CA . LEU E 1 29 ? 57.559 26.622 48.080 1.00 20.25 51 LEU D CA 1
ATOM 2515 C C . LEU E 1 29 ? 56.749 25.854 49.118 1.00 18.61 51 LEU D C 1
ATOM 2516 O O . LEU E 1 29 ? 56.827 26.153 50.325 1.00 17.73 51 LEU D O 1
ATOM 2529 N N . ALA E 1 31 ? 57.230 22.847 50.165 1.00 21.40 53 ALA D N 1
ATOM 2530 C CA . ALA E 1 31 ? 58.146 22.163 51.081 1.00 21.91 53 ALA D CA 1
ATOM 2531 C C . ALA E 1 31 ? 58.696 23.108 52.143 1.00 22.48 53 ALA D C 1
ATOM 2532 O O . ALA E 1 31 ? 58.743 22.762 53.338 1.00 19.79 53 ALA D O 1
ATOM 2534 N N . ARG E 1 32 ? 59.124 24.310 51.737 1.00 17.90 54 ARG D N 1
ATOM 2535 C CA . ARG E 1 32 ? 59.662 25.254 52.716 1.00 18.43 54 ARG D CA 1
ATOM 2536 C C . ARG E 1 32 ? 58.584 25.689 53.708 1.00 19.13 54 ARG D C 1
ATOM 2537 O O . ARG E 1 32 ? 58.835 25.789 54.919 1.00 16.23 54 ARG D O 1
ATOM 2545 N N . PHE E 1 33 ? 57.379 25.971 53.209 1.00 16.84 55 PHE D N 1
ATOM 2546 C CA . PHE E 1 33 ? 56.331 26.446 54.117 1.00 18.15 55 PHE D CA 1
ATOM 2547 C C . PHE E 1 33 ? 55.871 25.356 55.063 1.00 17.50 55 PHE D C 1
ATOM 2548 O O . PHE E 1 33 ? 55.511 25.633 56.232 1.00 16.12 55 PHE D O 1
ATOM 2556 N N . ASP E 1 34 ? 55.822 24.125 54.565 1.00 14.17 56 ASP D N 1
ATOM 2557 C CA . ASP E 1 34 ? 55.472 22.986 55.406 1.00 18.05 56 ASP D CA 1
ATOM 2558 C C . ASP E 1 34 ? 56.564 22.739 56.431 1.00 20.10 56 ASP D C 1
ATOM 2559 O O . ASP E 1 34 ? 56.284 22.395 57.586 1.00 17.59 56 ASP D O 1
ATOM 2564 N N . GLU E 1 35 ? 57.832 22.890 56.032 1.00 17.00 57 GLU D N 1
ATOM 2565 C CA . GLU E 1 35 ? 58.882 22.732 57.049 1.00 21.03 57 GLU D CA 1
ATOM 2566 C C . GLU E 1 35 ? 58.722 23.753 58.165 1.00 19.00 57 GLU D C 1
ATOM 2567 O O . GLU E 1 35 ? 58.932 23.446 59.360 1.00 19.33 57 GLU D O 1
ATOM 2573 N N . GLU E 1 36 ? 58.405 24.984 57.811 1.00 16.22 58 GLU D N 1
ATOM 2574 C CA . GLU E 1 36 ? 58.317 25.976 58.871 1.00 22.49 58 GLU D CA 1
ATOM 2575 C C . GLU E 1 36 ? 57.071 25.758 59.704 1.00 20.91 58 GLU D C 1
ATOM 2576 O O . GLU E 1 36 ? 57.115 25.925 60.927 1.00 18.46 58 GLU D O 1
ATOM 2582 N N . GLU E 1 37 ? 55.967 25.339 59.070 1.00 15.85 59 GLU D N 1
ATOM 2583 C CA . GLU E 1 37 ? 54.766 24.999 59.855 1.00 17.97 59 GLU D CA 1
ATOM 2584 C C . GLU E 1 37 ? 55.101 23.958 60.923 1.00 17.48 59 GLU D C 1
ATOM 2585 O O . GLU E 1 37 ? 54.659 24.063 62.087 1.00 16.64 59 GLU D O 1
ATOM 2591 N N . LYS E 1 38 ? 55.908 22.964 60.556 1.00 16.12 60 LYS D N 1
ATOM 2592 C CA . LYS E 1 38 ? 56.255 21.914 61.505 1.00 18.42 60 LYS D CA 1
ATOM 2593 C C . LYS E 1 38 ? 57.162 22.433 62.613 1.00 21.75 60 LYS D C 1
ATOM 2594 O O . LYS E 1 38 ? 57.005 22.035 63.775 1.00 19.51 60 LYS D O 1
ATOM 2600 N N . ARG E 1 39 ? 58.120 23.306 62.285 1.00 19.35 61 ARG D N 1
ATOM 2601 C CA . ARG E 1 39 ? 58.964 23.889 63.337 1.00 19.91 61 ARG D CA 1
ATOM 2602 C C . ARG E 1 39 ? 58.131 24.711 64.299 1.00 19.40 61 ARG D C 1
ATOM 2603 O O . ARG E 1 39 ? 58.318 24.647 65.539 1.00 18.93 61 ARG D O 1
ATOM 2611 N N . ILE E 1 40 ? 57.212 25.509 63.746 1.00 18.03 62 ILE D N 1
ATOM 2612 C CA . ILE E 1 40 ? 56.306 26.301 64.576 1.00 21.95 62 ILE D CA 1
ATOM 2613 C C . ILE E 1 40 ? 55.499 25.400 65.495 1.00 21.69 62 ILE D C 1
ATOM 2614 O O . ILE E 1 40 ? 55.348 25.678 66.697 1.00 20.09 62 ILE D O 1
ATOM 2619 N N . SER E 1 41 ? 54.916 24.342 64.929 1.00 19.36 63 SER D N 1
ATOM 2620 C CA . SER E 1 41 ? 54.046 23.461 65.702 1.00 22.41 63 SER D CA 1
ATOM 2621 C C . SER E 1 41 ? 54.795 22.826 66.854 1.00 21.82 63 SER D C 1
ATOM 2622 O O . SER E 1 41 ? 54.257 22.695 67.969 1.00 20.14 63 SER D O 1
ATOM 2625 N N . TYR E 1 42 ? 56.039 22.428 66.603 1.00 17.09 64 TYR D N 1
ATOM 2626 C CA . TYR E 1 42 ? 56.876 21.889 67.675 1.00 15.73 64 TYR D CA 1
ATOM 2627 C C . TYR E 1 42 ? 57.087 22.921 68.771 1.00 17.45 64 TYR D C 1
ATOM 2628 O O . TYR E 1 42 ? 56.984 22.598 69.965 1.00 17.22 64 TYR D O 1
ATOM 2637 N N . ARG E 1 43 ? 57.395 24.167 68.389 1.00 16.10 65 ARG D N 1
ATOM 2638 C CA . ARG E 1 43 ? 57.635 25.205 69.391 1.00 19.25 65 ARG D CA 1
ATOM 2639 C C . ARG E 1 43 ? 56.349 25.558 70.129 1.00 20.59 65 ARG D C 1
ATOM 2640 O O . ARG E 1 43 ? 56.378 25.833 71.337 1.00 16.83 65 ARG D O 1
ATOM 2648 N N . ARG E 1 44 ? 55.209 25.549 69.428 1.00 14.73 66 ARG D N 1
ATOM 2649 C CA . ARG E 1 44 ? 53.925 25.782 70.097 1.00 16.00 66 ARG D CA 1
ATOM 2650 C C . ARG E 1 44 ? 53.647 24.737 71.160 1.00 16.73 66 ARG D C 1
ATOM 2651 O O . ARG E 1 44 ? 53.115 25.061 72.234 1.00 20.22 66 ARG D O 1
ATOM 2659 N N . ARG E 1 45 ? 53.962 23.470 70.875 1.00 18.00 67 ARG D N 1
ATOM 2660 C CA . ARG E 1 45 ? 53.808 22.431 71.892 1.00 18.41 67 ARG D CA 1
ATOM 2661 C C . ARG E 1 45 ? 54.641 22.756 73.137 1.00 16.93 67 ARG D C 1
ATOM 2662 O O . ARG E 1 45 ? 54.176 22.573 74.269 1.00 15.38 67 ARG D O 1
ATOM 2670 N N . VAL E 1 46 ? 55.882 23.208 72.944 1.00 16.23 68 VAL D N 1
ATOM 2671 C CA . VAL E 1 46 ? 56.711 23.602 74.100 1.00 15.22 68 VAL D CA 1
ATOM 2672 C C . VAL E 1 46 ? 56.066 24.755 74.863 1.00 17.10 68 VAL D C 1
ATOM 2673 O O . VAL E 1 46 ? 55.982 24.718 76.099 1.00 16.13 68 VAL D O 1
ATOM 2685 N N . GLN E 1 48 ? 52.959 25.675 75.026 1.00 14.91 70 GLN D N 1
ATOM 2686 C CA . GLN E 1 48 ? 51.759 25.223 75.738 1.00 15.59 70 GLN D CA 1
ATOM 2687 C C . GLN E 1 48 ? 52.120 24.431 76.997 1.00 14.10 70 GLN D C 1
ATOM 2688 O O . GLN E 1 48 ? 51.476 24.582 78.052 1.00 14.88 70 GLN D O 1
ATOM 2694 N N . GLY E 1 49 ? 53.143 23.589 76.913 1.00 14.53 71 GLY D N 1
ATOM 2695 C CA . GLY E 1 49 ? 53.567 22.863 78.100 1.00 14.92 71 GLY D CA 1
ATOM 2696 C C . GLY E 1 49 ? 54.102 23.783 79.185 1.00 14.18 71 GLY D C 1
ATOM 2697 O O . GLY E 1 49 ? 53.845 23.570 80.377 1.00 13.86 71 GLY D O 1
ATOM 2698 N N . ARG E 1 50 ? 54.876 24.801 78.798 1.00 13.22 72 ARG D N 1
ATOM 2699 C CA . ARG E 1 50 ? 55.432 25.696 79.821 1.00 14.80 72 ARG D CA 1
ATOM 2700 C C . ARG E 1 50 ? 54.333 26.528 80.449 1.00 15.38 72 ARG D C 1
ATOM 2701 O O . ARG E 1 50 ? 54.294 26.699 81.674 1.00 14.27 72 ARG D O 1
ATOM 2709 N N . ILE E 1 51 ? 53.419 27.048 79.623 1.00 13.55 73 ILE D N 1
ATOM 2710 C CA . ILE E 1 51 ? 52.303 27.812 80.180 1.00 14.79 73 ILE D CA 1
ATOM 2711 C C . ILE E 1 51 ? 51.488 26.947 81.119 1.00 14.99 73 ILE D C 1
ATOM 2712 O O . ILE E 1 51 ? 51.030 27.409 82.195 1.00 16.49 73 ILE D O 1
ATOM 2717 N N . ASP E 1 52 ? 51.278 25.678 80.746 1.00 12.58 74 ASP D N 1
ATOM 2718 C CA . ASP E 1 52 ? 50.488 24.792 81.607 1.00 13.22 74 ASP D CA 1
ATOM 2719 C C . ASP E 1 52 ? 51.131 24.624 82.982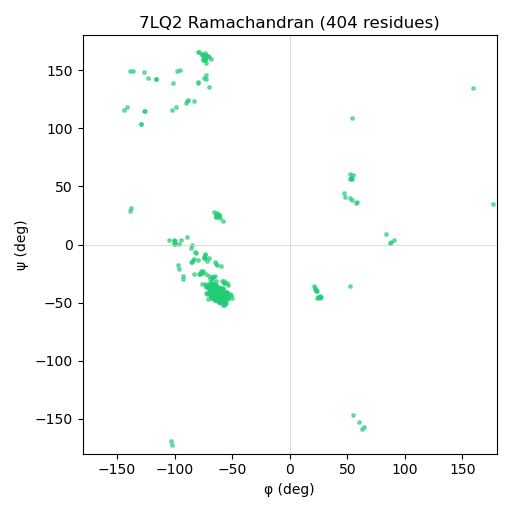 1.00 14.41 74 ASP D C 1
ATOM 2720 O O . ASP E 1 52 ? 50.446 24.635 84.021 1.00 14.32 74 ASP D O 1
ATOM 2725 N N . VAL E 1 53 ? 52.449 24.440 82.993 1.00 13.80 75 VAL D N 1
ATOM 2726 C CA . VAL E 1 53 ? 53.175 24.233 84.249 1.00 13.38 75 VAL D CA 1
ATOM 2727 C C . VAL E 1 53 ? 53.112 25.484 85.109 1.00 13.94 75 VAL D C 1
ATOM 2728 O O . VAL E 1 53 ? 52.856 25.413 86.309 1.00 16.09 75 VAL D O 1
ATOM 2732 N N . ILE E 1 54 ? 53.367 26.640 84.509 1.00 14.75 76 ILE D N 1
ATOM 2733 C CA . ILE E 1 54 ? 53.385 27.885 85.254 1.00 16.32 76 ILE D CA 1
ATOM 2734 C C . ILE E 1 54 ? 52.005 28.191 85.803 1.00 16.41 76 ILE D C 1
ATOM 2735 O O . ILE E 1 54 ? 51.861 28.590 86.960 1.00 14.81 76 ILE D O 1
ATOM 2740 N N . ARG E 1 55 ? 50.968 27.987 84.988 1.00 14.79 77 ARG D N 1
ATOM 2741 C CA . ARG E 1 55 ? 49.604 28.200 85.463 1.00 15.82 77 ARG D CA 1
ATOM 2742 C C . ARG E 1 55 ? 49.271 27.279 86.627 1.00 15.27 77 ARG D C 1
ATOM 2743 O O . ARG E 1 55 ? 48.678 27.719 87.632 1.00 15.66 77 ARG D O 1
ATOM 2751 N N . ALA E 1 56 ? 49.667 26.001 86.552 1.00 13.73 78 ALA D N 1
ATOM 2752 C CA . ALA E 1 56 ? 49.401 25.121 87.700 1.00 13.29 78 ALA D CA 1
ATOM 2753 C C . ALA E 1 56 ? 50.157 25.583 88.935 1.00 16.33 78 ALA D C 1
ATOM 2754 O O . ALA E 1 56 ? 49.656 25.485 90.066 1.00 14.62 78 ALA D O 1
ATO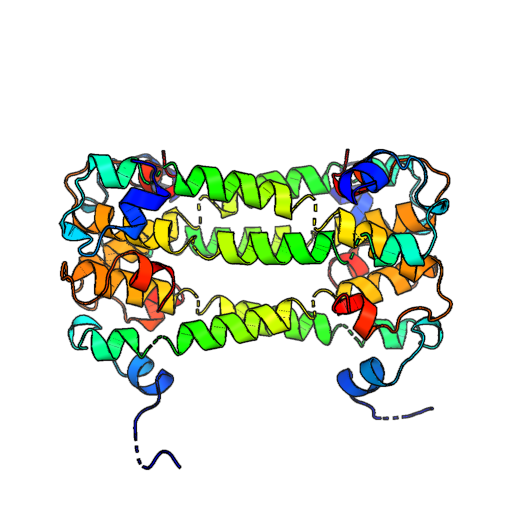M 2756 N N . GLU E 1 57 ? 51.368 26.087 88.744 1.00 14.36 79 GLU D N 1
ATOM 2757 C CA . GLU E 1 57 ? 52.177 26.478 89.902 1.00 15.15 79 GLU D CA 1
ATOM 2758 C C . GLU E 1 57 ? 51.612 27.722 90.563 1.00 17.66 79 GLU D C 1
ATOM 2759 O O . GLU E 1 57 ? 51.599 27.825 91.804 1.00 20.55 79 GLU D O 1
ATOM 2765 N N . ILE E 1 58 ? 51.097 28.659 89.776 1.00 15.70 80 ILE D N 1
ATOM 2766 C CA . ILE E 1 58 ? 50.472 29.835 90.381 1.00 15.19 80 ILE D CA 1
ATOM 2767 C C . ILE E 1 58 ? 49.170 29.458 91.096 1.00 16.47 80 ILE D C 1
ATOM 2768 O O . ILE E 1 58 ? 48.898 29.935 92.208 1.00 18.08 80 ILE D O 1
ATOM 2773 N N . VAL E 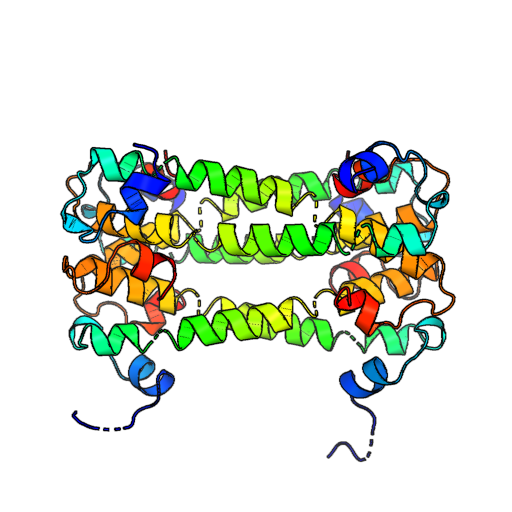1 59 ? 48.329 28.629 90.467 1.00 16.19 81 VAL D N 1
ATOM 2774 C CA . VAL E 1 59 ? 47.143 28.101 91.166 1.00 17.96 81 VAL D CA 1
ATOM 2775 C C . VAL E 1 59 ? 47.541 27.426 92.480 1.00 18.81 81 VAL D C 1
ATOM 2776 O O . VAL E 1 59 ? 46.900 27.624 93.544 1.00 18.41 81 VAL D O 1
ATOM 2780 N N . ARG E 1 60 ? 48.572 26.581 92.416 1.00 15.12 82 ARG D N 1
ATOM 2781 C CA . ARG E 1 60 ? 49.041 25.865 93.607 1.00 19.80 82 ARG D CA 1
ATOM 2782 C C . ARG E 1 60 ? 49.350 26.818 94.749 1.00 22.55 82 ARG D C 1
ATOM 2783 O O . ARG E 1 60 ? 48.996 26.551 95.910 1.00 20.13 82 ARG D O 1
ATOM 2791 N N . ARG E 1 61 ? 50.038 27.916 94.446 1.00 19.54 83 ARG D N 1
ATOM 2792 C CA . ARG E 1 61 ? 50.520 28.836 95.475 1.00 22.19 83 ARG D CA 1
ATOM 2793 C C . ARG E 1 61 ? 49.432 29.725 96.045 1.00 26.66 83 ARG D C 1
ATOM 2794 O O . ARG E 1 61 ? 49.574 30.203 97.178 1.00 25.70 83 ARG D O 1
ATOM 2802 N N . GLY E 1 62 ? 48.364 29.967 95.299 1.00 24.68 84 GLY D N 1
ATOM 2803 C CA . GLY E 1 62 ? 47.289 30.765 95.854 1.00 31.36 84 GLY D CA 1
ATOM 2804 C C . GLY E 1 62 ? 47.754 32.159 96.231 1.00 40.01 84 GLY D C 1
ATOM 2805 O O . GLY E 1 62 ? 48.732 32.693 95.690 1.00 38.92 84 GLY D O 1
ATOM 2806 N N . GLY E 1 63 ? 47.071 32.742 97.221 1.00 44.07 85 GLY D N 1
ATOM 2807 C CA . GLY E 1 63 ? 47.322 34.104 97.630 1.00 49.16 85 GLY D CA 1
ATOM 2808 C C . GLY E 1 63 ? 46.498 35.153 96.919 1.00 57.01 85 GLY D C 1
ATOM 2809 O O . GLY E 1 63 ? 46.711 36.347 97.165 1.00 62.88 85 GLY D O 1
ATOM 2810 N N . ALA E 1 64 ? 45.564 34.749 96.051 1.00 56.51 86 ALA D N 1
ATOM 2811 C CA . ALA E 1 64 ? 44.721 35.675 95.282 1.00 58.74 86 ALA D CA 1
ATOM 2812 C C . ALA E 1 64 ? 45.553 36.774 94.620 1.00 58.48 86 ALA D C 1
ATOM 2813 O O . ALA E 1 64 ? 45.184 37.951 94.603 1.00 63.97 86 ALA D O 1
ATOM 2815 N N . VAL E 1 65 ? 46.704 36.385 94.079 1.00 48.95 87 VAL D N 1
ATOM 2816 C CA . VAL E 1 65 ? 47.487 37.304 93.263 1.00 46.83 87 VAL D CA 1
ATOM 2817 C C . VAL E 1 65 ? 46.675 37.754 92.053 1.00 51.05 87 VAL D C 1
ATOM 2818 O O . VAL E 1 65 ? 46.677 38.935 91.675 1.00 51.01 87 VAL D O 1
ATOM 2822 N N . LEU E 1 66 ? 45.946 36.826 91.445 1.00 40.22 88 LEU D N 1
ATOM 2823 C CA . LEU E 1 66 ? 45.312 37.050 90.160 1.00 32.42 88 LEU D CA 1
ATOM 2824 C C . LEU E 1 66 ? 43.919 36.455 90.180 1.00 26.69 88 LEU D C 1
ATOM 2825 O O . LEU E 1 66 ? 43.677 35.458 90.859 1.00 27.83 88 LEU D O 1
ATOM 2830 N N . SER E 1 67 ? 43.007 37.058 89.421 1.00 22.98 89 SER D N 1
ATOM 2831 C CA . SER E 1 67 ? 41.677 36.491 89.330 1.00 24.58 89 SER D CA 1
ATOM 2832 C C . SER E 1 67 ? 41.673 35.246 88.438 1.00 25.12 89 SER D C 1
ATOM 2833 O O . SER E 1 67 ? 42.572 35.052 87.614 1.00 26.19 89 SER D O 1
ATOM 2836 N N . PRO E 1 68 ? 40.661 34.387 88.593 1.00 27.21 90 PRO D N 1
ATOM 2837 C CA . PRO E 1 68 ? 40.512 33.252 87.679 1.00 20.32 90 PRO D CA 1
ATOM 2838 C C . PRO E 1 68 ? 40.568 33.660 86.223 1.00 20.56 90 PRO D C 1
ATOM 2839 O O . PRO E 1 68 ? 41.250 32.986 85.446 1.00 20.24 90 PRO D O 1
ATOM 2843 N N . GLU E 1 69 ? 39.862 34.727 85.823 1.00 22.15 91 GLU D N 1
ATOM 2844 C CA . GLU E 1 69 ? 39.887 35.114 84.405 1.00 20.06 91 GLU D CA 1
ATOM 2845 C C . GLU E 1 69 ? 41.245 35.662 84.000 1.00 21.68 91 GLU D C 1
ATOM 2846 O O . GLU E 1 69 ? 41.696 35.447 82.861 1.00 21.15 91 GLU D O 1
ATOM 2852 N N . GLU E 1 70 ? 41.943 36.344 84.913 1.00 19.20 92 GLU D N 1
ATOM 2853 C CA . GLU E 1 70 ? 43.275 36.809 84.563 1.00 21.33 92 GLU D CA 1
ATOM 2854 C C . GLU E 1 70 ? 44.225 35.639 84.325 1.00 21.04 92 GLU D C 1
ATOM 2855 O O . GLU E 1 70 ? 45.106 35.703 83.456 1.00 22.87 92 GLU D O 1
ATOM 2861 N N . LEU E 1 71 ? 44.077 34.567 85.104 1.00 18.00 93 LEU D N 1
ATOM 2862 C CA . LEU E 1 71 ? 44.891 33.377 84.868 1.00 20.40 93 LEU D CA 1
ATOM 2863 C C . LEU E 1 71 ? 44.506 32.703 83.561 1.00 17.76 93 LEU D C 1
ATOM 2864 O O . LEU E 1 71 ? 45.377 32.267 82.798 1.00 19.96 93 LEU D O 1
ATOM 2869 N N . ALA E 1 72 ? 43.197 32.622 83.294 1.00 14.79 94 ALA D N 1
ATOM 2870 C CA . ALA E 1 72 ? 42.711 31.893 82.130 1.00 14.54 94 ALA D CA 1
ATOM 2871 C C . ALA E 1 72 ? 43.145 32.569 80.846 1.00 18.60 94 ALA D C 1
ATOM 2872 O O . ALA E 1 72 ? 43.438 31.890 79.848 1.00 18.02 94 ALA D O 1
ATOM 2874 N N . ARG E 1 73 ? 43.165 33.898 80.835 1.00 16.81 95 ARG D N 1
ATOM 2875 C CA . ARG E 1 73 ? 43.510 34.661 79.645 1.00 22.38 95 ARG D CA 1
ATOM 2876 C C . ARG E 1 73 ? 44.941 35.172 79.641 1.00 23.67 95 ARG D C 1
ATOM 2877 O O . ARG E 1 73 ? 45.324 35.869 78.697 1.00 21.64 95 ARG D O 1
ATOM 2885 N N . VAL E 1 74 ? 45.737 34.834 80.663 1.00 19.04 96 VAL D N 1
ATOM 2886 C CA . VAL E 1 74 ? 47.129 35.286 80.824 1.00 20.67 96 VAL D CA 1
ATOM 2887 C C . VAL E 1 74 ? 47.156 36.811 80.774 1.00 25.32 96 VAL D C 1
ATOM 2888 O O . VAL E 1 74 ? 47.769 37.412 79.886 1.00 26.94 96 VAL D O 1
ATOM 2892 N N . LEU E 1 75 ? 46.447 37.447 81.699 1.00 20.99 97 LEU D N 1
ATOM 2893 C CA . LEU E 1 75 ? 46.370 38.903 81.763 1.00 27.08 97 LEU D CA 1
ATOM 2894 C C . LEU E 1 75 ? 47.244 39.322 82.932 1.00 30.71 97 LEU D C 1
ATOM 2895 O O . LEU E 1 75 ? 46.782 39.374 84.067 1.00 30.56 97 LEU D O 1
ATOM 2908 N N . GLU F 1 6 ? 69.087 35.932 81.606 1.00 65.29 28 GLU A N 1
ATOM 2909 C CA . GLU F 1 6 ? 68.289 37.158 81.624 1.00 65.70 28 GLU A CA 1
ATOM 2910 C C . GLU F 1 6 ? 67.053 37.101 80.707 1.00 55.94 28 GLU A C 1
ATOM 2911 O O . GLU F 1 6 ? 66.006 37.668 81.044 1.00 55.48 28 GLU A O 1
ATOM 2917 N N . SER F 1 7 ? 67.159 36.436 79.555 1.00 46.83 29 SER A N 1
ATOM 2918 C CA . SER F 1 7 ? 65.973 36.235 78.733 1.00 41.43 29 SER A CA 1
ATOM 2919 C C . SER F 1 7 ? 65.070 35.179 79.362 1.00 32.48 29 SER A C 1
ATOM 2920 O O . SER F 1 7 ? 65.510 34.349 80.162 1.00 31.43 29 SER A O 1
ATOM 2923 N N . ALA F 1 8 ? 63.791 35.208 78.975 1.00 30.01 30 ALA A N 1
ATOM 2924 C CA . ALA F 1 8 ? 62.857 34.204 79.472 1.00 27.11 30 ALA A CA 1
ATOM 2925 C C . ALA F 1 8 ? 63.354 32.800 79.160 1.00 25.02 30 ALA A C 1
ATOM 2926 O O . ALA F 1 8 ? 63.266 31.900 79.997 1.00 26.76 30 ALA A O 1
ATOM 2928 N N . GLU F 1 9 ? 63.870 32.583 77.950 1.00 25.52 31 GLU A N 1
ATOM 2929 C CA . GLU F 1 9 ? 64.348 31.251 77.602 1.00 25.09 31 GLU A CA 1
ATOM 2930 C C . GLU F 1 9 ? 65.487 30.815 78.523 1.00 28.91 31 GLU A C 1
ATOM 2931 O O . GLU F 1 9 ? 65.549 29.651 78.938 1.00 27.95 31 GLU A O 1
ATOM 2937 N N . GLU F 1 10 ? 66.400 31.731 78.853 1.00 24.72 32 GLU A N 1
ATOM 2938 C CA . GLU F 1 10 ? 67.541 31.353 79.684 1.00 27.23 32 GLU A CA 1
ATOM 2939 C C . GLU F 1 10 ? 67.125 31.123 81.140 1.00 26.91 32 GLU A C 1
ATOM 2940 O O . GLU F 1 10 ? 67.577 30.168 81.787 1.00 27.17 32 GLU A O 1
ATOM 2946 N N . VAL F 1 11 ? 66.267 31.984 81.671 1.00 27.13 33 VAL A N 1
ATOM 2947 C CA . VAL F 1 11 ? 65.781 31.787 83.036 1.00 24.73 33 VAL A CA 1
ATOM 2948 C C . VAL F 1 11 ? 65.108 30.425 83.153 1.00 25.81 33 VAL A C 1
ATOM 2949 O O . VAL F 1 11 ? 65.437 29.612 84.021 1.00 22.36 33 VAL A O 1
ATOM 2953 N N . TRP F 1 12 ? 64.163 30.146 82.249 1.00 22.51 34 TRP A N 1
ATOM 2954 C CA . TRP F 1 12 ? 63.418 28.893 82.299 1.00 22.40 34 TRP A CA 1
ATOM 2955 C C . TRP F 1 12 ? 64.349 27.702 82.116 1.00 24.09 34 TRP A C 1
ATOM 2956 O O . TRP F 1 12 ? 64.306 26.736 82.885 1.00 24.62 34 TRP A O 1
ATOM 2967 N N . GLY F 1 13 ? 65.211 27.752 81.104 1.00 21.84 35 GLY A N 1
ATOM 2968 C CA . GLY F 1 13 ? 66.092 26.621 80.863 1.00 22.85 35 GLY A CA 1
ATOM 2969 C C . GLY F 1 13 ? 67.082 26.394 82.000 1.00 25.40 35 GLY A C 1
ATOM 2970 O O . GLY F 1 13 ? 67.529 25.273 82.223 1.00 28.53 35 GLY A O 1
ATOM 2971 N N . GLY F 1 14 ? 67.423 27.443 82.726 1.00 23.66 36 GLY A N 1
ATOM 2972 C CA . GLY F 1 14 ? 68.359 27.279 83.834 1.00 24.45 36 GLY A CA 1
ATOM 2973 C C . GLY F 1 14 ? 67.707 26.867 85.152 1.00 27.62 36 GLY A C 1
ATOM 2974 O O . GLY F 1 14 ? 68.412 26.618 86.134 1.00 28.35 36 GLY A O 1
ATOM 2975 N N . THR F 1 15 ? 66.381 26.759 85.195 1.00 21.90 37 THR A N 1
ATOM 2976 C CA . THR F 1 15 ? 65.676 26.449 86.441 1.00 20.62 37 THR A CA 1
ATOM 2977 C C . THR F 1 15 ? 65.551 24.937 86.614 1.00 22.06 37 THR A C 1
ATOM 2978 O O . THR F 1 15 ? 64.975 24.255 85.756 1.00 21.83 37 THR A O 1
ATOM 2982 N N . GLU F 1 16 ? 66.054 24.402 87.734 1.00 19.74 38 GLU A N 1
ATOM 2983 C CA . GLU F 1 16 ? 65.806 22.996 88.021 1.00 22.10 38 GLU A CA 1
ATOM 2984 C C . GLU F 1 16 ? 64.642 22.785 88.975 1.00 20.97 38 GLU A C 1
ATOM 2985 O O . GLU F 1 16 ? 64.135 21.667 89.063 1.00 23.76 38 GLU A O 1
ATOM 2991 N N . ASP F 1 17 ? 64.246 23.822 89.697 1.00 16.25 39 ASP A N 1
ATOM 2992 C CA . ASP F 1 17 ? 63.308 23.710 90.822 1.00 16.26 39 ASP A CA 1
ATOM 2993 C C . ASP F 1 17 ? 62.202 24.744 90.591 1.00 17.22 39 ASP A C 1
ATOM 2994 O O . ASP F 1 17 ? 62.383 25.947 90.801 1.00 17.81 39 ASP A O 1
ATOM 2999 N N . LEU F 1 18 ? 61.029 24.260 90.155 1.00 17.19 40 LEU A N 1
ATOM 3000 C CA . LEU F 1 18 ? 59.892 25.137 89.909 1.00 16.13 40 LEU A CA 1
ATOM 3001 C C . LEU F 1 18 ? 59.512 25.946 91.156 1.00 18.76 40 LEU A C 1
ATOM 3002 O O . LEU F 1 18 ? 59.095 27.102 91.045 1.00 16.20 40 LEU A O 1
ATOM 3007 N N . THR F 1 19 ? 59.695 25.378 92.351 1.00 16.79 41 THR A N 1
ATOM 3008 C CA . THR F 1 19 ? 59.271 26.102 93.545 1.00 17.65 41 THR A CA 1
ATOM 3009 C C . THR F 1 19 ? 60.197 27.269 93.894 1.00 18.05 41 THR A C 1
ATOM 3010 O O . THR F 1 19 ? 59.839 28.090 94.757 1.00 17.92 41 THR A O 1
ATOM 3014 N N . SER F 1 20 ? 61.366 27.355 93.251 1.00 17.31 42 SER A N 1
ATOM 3015 C CA . SER F 1 20 ? 62.333 28.398 93.535 1.00 18.82 42 SER A CA 1
ATOM 3016 C C . SER F 1 20 ? 62.064 29.684 92.773 1.00 23.43 42 SER A C 1
ATOM 3017 O O . SER F 1 20 ? 62.632 30.720 93.117 1.00 21.67 42 SER A O 1
ATOM 3020 N N . LEU F 1 21 ? 61.214 29.662 91.732 1.00 19.65 43 LEU A N 1
ATOM 3021 C CA . LEU F 1 21 ? 60.891 30.894 91.033 1.00 19.60 43 LEU A CA 1
ATOM 3022 C C . LEU F 1 21 ? 59.951 31.750 91.864 1.00 18.01 43 LEU A C 1
ATOM 3023 O O . LEU F 1 21 ? 59.052 31.231 92.511 1.00 20.38 43 LEU A O 1
ATOM 3028 N N . SER F 1 22 ? 60.124 33.073 91.816 1.00 20.56 44 SER A N 1
ATOM 3029 C CA . SER F 1 22 ? 59.173 33.948 92.501 1.00 20.25 44 SER A CA 1
ATOM 3030 C C . SER F 1 22 ? 57.869 34.070 91.728 1.00 20.83 44 SER A C 1
ATOM 3031 O O . SER F 1 22 ? 57.801 33.793 90.530 1.00 22.88 44 SER A O 1
ATOM 3034 N N . VAL F 1 23 ? 56.834 34.560 92.415 1.00 21.59 45 VAL A N 1
ATOM 3035 C CA . VAL F 1 23 ? 55.563 34.794 91.727 1.00 25.83 45 VAL A CA 1
ATOM 3036 C C . VAL F 1 23 ? 55.740 35.808 90.612 1.00 24.02 45 VAL A C 1
ATOM 3037 O O . VAL F 1 23 ? 55.208 35.634 89.506 1.00 23.14 45 VAL A O 1
ATOM 3041 N N . GLU F 1 24 ? 56.491 36.878 90.873 1.00 22.61 46 GLU A N 1
ATOM 3042 C CA . GLU F 1 24 ? 56.809 37.831 89.808 1.00 25.23 46 GLU A CA 1
ATOM 3043 C C . GLU F 1 24 ? 57.498 37.159 88.615 1.00 22.04 46 GLU A C 1
ATOM 3044 O O . GLU F 1 24 ? 57.187 37.470 87.456 1.00 22.95 46 GLU A O 1
ATOM 3050 N N . GLU F 1 25 ? 58.454 36.261 88.856 1.00 20.23 47 GLU A N 1
ATOM 3051 C CA . GLU F 1 25 ? 59.095 35.560 87.746 1.00 19.95 47 GLU A CA 1
ATOM 3052 C C . GLU F 1 25 ? 58.085 34.701 86.995 1.00 20.79 47 GLU A C 1
ATOM 3053 O O . GLU F 1 25 ? 58.069 34.673 85.755 1.00 20.65 47 GLU A O 1
ATOM 3059 N N . LEU F 1 26 ? 57.256 33.959 87.729 1.00 19.16 48 LEU A N 1
ATOM 3060 C CA . LEU F 1 26 ? 56.254 33.120 87.066 1.00 17.26 48 LEU A CA 1
ATOM 3061 C C . LEU F 1 26 ? 55.326 33.944 86.178 1.00 20.55 48 LEU A C 1
ATOM 3062 O O . LEU F 1 26 ? 55.022 33.546 85.033 1.00 19.95 48 LEU A O 1
ATOM 3067 N N . LYS F 1 27 ? 54.868 35.095 86.679 1.00 19.41 49 LYS A N 1
ATOM 3068 C CA . LYS F 1 27 ? 53.993 35.962 85.888 1.00 22.90 49 LYS A CA 1
ATOM 3069 C C . LYS F 1 27 ? 54.686 36.429 84.614 1.00 23.13 49 LYS A C 1
ATOM 3070 O O . LYS F 1 27 ? 54.099 36.400 83.513 1.00 24.42 49 LYS A O 1
ATOM 3076 N N . GLY F 1 28 ? 55.939 36.849 84.739 1.00 19.25 50 GLY A N 1
ATOM 3077 C CA . GLY F 1 28 ? 56.633 37.370 83.578 1.00 24.80 50 GLY A CA 1
ATOM 3078 C C . GLY F 1 28 ? 56.927 36.287 82.558 1.00 22.16 50 GLY A C 1
ATOM 3079 O O . GLY F 1 28 ? 56.840 36.529 81.351 1.00 21.69 50 GLY A O 1
ATOM 3080 N N . LEU F 1 29 ? 57.299 35.086 83.025 1.00 19.50 51 LEU A N 1
ATOM 3081 C CA . LEU F 1 29 ? 57.555 33.986 82.100 1.00 20.49 51 LEU A CA 1
ATOM 3082 C C . LEU F 1 29 ? 56.270 33.588 81.389 1.00 20.17 51 LEU A C 1
ATOM 3083 O O . LEU F 1 29 ? 56.281 33.332 80.177 1.00 19.93 51 LEU A O 1
ATOM 3096 N N . ALA F 1 31 ? 53.678 35.402 80.704 1.00 19.91 53 ALA A N 1
ATOM 3097 C CA . ALA F 1 31 ? 53.334 36.436 79.730 1.00 22.54 53 ALA A CA 1
ATOM 3098 C C . ALA F 1 31 ? 54.199 36.328 78.478 1.00 23.06 53 ALA A C 1
ATOM 3099 O O . ALA F 1 31 ? 53.695 36.425 77.337 1.00 21.75 53 ALA A O 1
ATOM 3101 N N . ARG F 1 32 ? 55.510 36.142 78.656 1.00 19.08 54 ARG A N 1
ATOM 3102 C CA . ARG F 1 32 ? 56.369 36.067 77.476 1.00 22.51 54 ARG A CA 1
ATOM 3103 C C . ARG F 1 32 ? 56.097 34.804 76.658 1.00 22.40 54 ARG A C 1
ATOM 3104 O O . ARG F 1 32 ? 56.134 34.843 75.414 1.00 21.11 54 ARG A O 1
ATOM 3112 N N . PHE F 1 33 ? 55.829 33.673 77.327 1.00 16.99 55 PHE A N 1
ATOM 3113 C CA . PHE F 1 33 ? 55.577 32.447 76.570 1.00 18.83 55 PHE A CA 1
ATOM 3114 C C . PHE F 1 33 ? 54.238 32.500 75.856 1.00 17.83 55 PHE A C 1
ATOM 3115 O O . PHE F 1 33 ? 54.115 32.014 74.717 1.00 17.97 55 PHE A O 1
ATOM 3123 N N . ASP F 1 34 ? 53.243 33.114 76.481 1.00 18.12 56 ASP A N 1
ATOM 3124 C CA . ASP F 1 34 ? 51.934 33.278 75.834 1.00 20.19 56 ASP A CA 1
ATOM 3125 C C . ASP F 1 34 ? 52.013 34.233 74.649 1.00 21.26 56 ASP A C 1
ATOM 3126 O O . ASP F 1 34 ? 51.390 33.993 73.599 1.00 20.99 56 ASP A O 1
ATOM 3131 N N . GLU F 1 35 ? 52.812 35.301 74.769 1.00 20.48 57 GLU A N 1
ATOM 3132 C CA . GLU F 1 35 ? 52.984 36.230 73.649 1.00 21.91 57 GLU A CA 1
ATOM 3133 C C . GLU F 1 35 ? 53.643 35.553 72.448 1.00 24.14 57 GLU A C 1
ATOM 3134 O O . GLU F 1 35 ? 53.220 35.748 71.296 1.00 22.55 57 GLU A O 1
ATOM 3140 N N . GLU F 1 36 ? 54.683 34.761 72.684 1.00 21.09 58 GLU A N 1
ATOM 3141 C CA . GLU F 1 36 ? 55.284 34.039 71.571 1.00 22.42 58 GLU A CA 1
ATOM 3142 C C . GLU F 1 36 ? 54.341 32.980 71.006 1.00 22.67 58 GLU A C 1
ATOM 3143 O O . GLU F 1 36 ? 54.263 32.812 69.774 1.00 20.29 58 GLU A O 1
ATOM 3149 N N . GLU F 1 37 ? 53.585 32.280 71.870 1.00 16.62 59 GLU A N 1
ATOM 3150 C CA . GLU F 1 37 ? 52.625 31.309 71.360 1.00 16.99 59 GLU A CA 1
ATOM 3151 C C . GLU F 1 37 ? 51.656 31.976 70.391 1.00 18.67 59 GLU A C 1
ATOM 3152 O O . GLU F 1 37 ? 51.366 31.436 69.315 1.00 18.69 59 GLU A O 1
ATOM 3158 N N . LYS F 1 38 ? 51.153 33.159 70.743 1.00 16.90 60 LYS A N 1
ATOM 3159 C CA . LYS F 1 38 ? 50.200 33.812 69.848 1.00 19.97 60 LYS A CA 1
ATOM 3160 C C . LYS F 1 38 ? 50.877 34.261 68.568 1.00 19.64 60 LYS A C 1
ATOM 3161 O O . LYS F 1 38 ? 50.288 34.136 67.480 1.00 19.60 60 LYS A O 1
ATOM 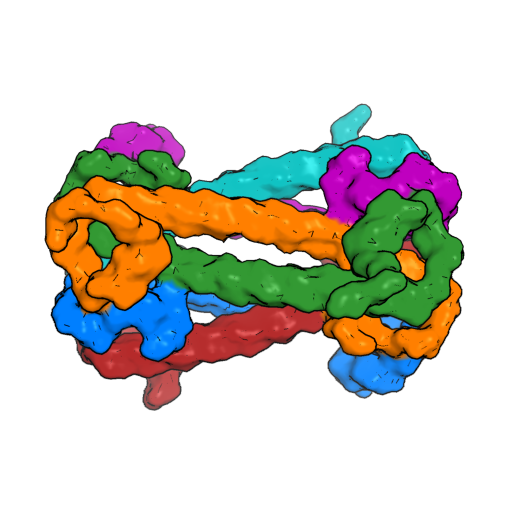3167 N N . ARG F 1 39 ? 52.103 34.798 68.669 1.00 19.95 61 ARG A N 1
ATOM 3168 C CA . ARG F 1 39 ? 52.815 35.244 67.470 1.00 23.93 61 ARG A CA 1
ATOM 3169 C C . ARG F 1 39 ? 53.041 34.092 66.509 1.00 25.83 61 ARG A C 1
ATOM 3170 O O . ARG F 1 39 ? 52.875 34.237 65.282 1.00 22.21 61 ARG A O 1
ATOM 3178 N N . ILE F 1 40 ? 53.504 32.955 67.028 1.00 20.86 62 ILE A N 1
ATOM 3179 C CA . ILE F 1 40 ? 53.818 31.903 66.075 1.00 19.27 62 ILE A CA 1
ATOM 3180 C C . ILE F 1 40 ? 52.536 31.210 65.602 1.00 18.02 62 ILE A C 1
ATOM 3181 O O . ILE F 1 40 ? 52.493 30.702 64.463 1.00 18.62 62 ILE A O 1
ATOM 3186 N N . SER F 1 41 ? 51.461 31.234 66.413 1.00 16.95 63 SER A N 1
ATOM 3187 C CA . SER F 1 41 ? 50.178 30.706 65.950 1.00 19.59 63 SER A CA 1
ATOM 3188 C C . SER F 1 41 ? 49.708 31.467 64.728 1.00 17.93 63 SER A C 1
ATOM 3189 O O . SER F 1 41 ? 49.160 30.881 63.783 1.00 21.84 63 SER A O 1
ATOM 3192 N N . TYR F 1 42 ? 49.911 32.782 64.737 1.00 19.17 64 TYR A N 1
ATOM 3193 C CA . TYR F 1 42 ? 49.487 33.595 63.608 1.00 19.10 64 TYR A CA 1
ATOM 3194 C C . TYR F 1 42 ? 50.295 33.244 62.378 1.00 22.62 64 TYR A C 1
ATOM 3195 O O . TYR F 1 42 ? 49.732 33.116 61.280 1.00 17.98 64 TYR A O 1
ATOM 3204 N N . ARG F 1 43 ? 51.620 33.109 62.544 1.00 16.04 65 ARG A N 1
ATOM 3205 C CA . ARG F 1 43 ? 52.466 32.714 61.417 1.00 16.18 65 ARG A CA 1
ATOM 3206 C C . ARG F 1 43 ? 52.083 31.323 60.901 1.00 15.89 65 ARG A C 1
ATOM 3207 O O . ARG F 1 43 ? 52.123 31.062 59.690 1.00 15.65 65 ARG A O 1
ATOM 3215 N N . ARG F 1 44 ? 51.708 30.414 61.797 1.00 16.75 66 ARG A N 1
ATOM 3216 C CA . ARG F 1 44 ? 51.311 29.084 61.351 1.00 16.03 66 ARG A CA 1
ATOM 3217 C C . ARG F 1 44 ? 50.063 29.152 60.487 1.00 16.52 66 ARG A C 1
ATOM 3218 O O . ARG F 1 44 ? 49.941 28.419 59.498 1.00 18.61 66 ARG A O 1
ATOM 3226 N N . ARG F 1 45 ? 49.112 30.009 60.867 1.00 16.29 67 ARG A N 1
ATOM 3227 C CA . ARG F 1 45 ? 47.909 30.206 60.051 1.00 20.36 67 ARG A CA 1
ATOM 3228 C C . ARG F 1 45 ? 48.272 30.650 58.640 1.00 17.22 67 ARG A C 1
ATOM 3229 O O . ARG F 1 45 ? 47.672 30.192 57.659 1.00 17.88 67 ARG A O 1
ATOM 3237 N N . VAL F 1 46 ? 49.240 31.559 58.530 1.00 17.13 68 VAL A N 1
ATOM 3238 C CA . VAL F 1 46 ? 49.714 31.987 57.207 1.00 16.28 68 VAL A CA 1
ATOM 3239 C C . VAL F 1 46 ? 50.301 30.807 56.446 1.00 18.04 68 VAL A C 1
ATOM 3240 O O . VAL F 1 46 ? 49.963 30.581 55.279 1.00 18.01 68 VAL A O 1
ATOM 3252 N N . GLN F 1 48 ? 49.659 27.606 56.742 1.00 14.20 70 GLN A N 1
ATOM 3253 C CA . GLN F 1 48 ? 48.611 26.685 56.325 1.00 13.71 70 GLN A CA 1
ATOM 3254 C C . GLN F 1 48 ? 47.826 27.256 55.151 1.00 13.02 70 GLN A C 1
ATOM 3255 O O . GLN F 1 48 ? 47.441 26.517 54.229 1.00 16.99 70 GLN A O 1
ATOM 3261 N N . GLY F 1 49 ? 47.613 28.575 55.130 1.00 14.43 71 GLY A N 1
ATOM 3262 C CA . GLY F 1 49 ? 46.908 29.164 53.992 1.00 14.51 71 GLY A CA 1
ATOM 3263 C C . GLY F 1 49 ? 47.715 29.055 52.710 1.00 14.34 71 GLY A C 1
ATOM 3264 O O . GLY F 1 49 ? 47.164 28.791 51.635 1.00 14.61 71 GLY A O 1
ATOM 3265 N N . ARG F 1 50 ? 49.034 29.255 52.806 1.00 13.63 72 ARG A N 1
ATOM 3266 C CA . ARG F 1 50 ? 49.893 29.147 51.624 1.00 17.35 72 ARG A CA 1
ATOM 3267 C C . ARG F 1 50 ? 49.943 27.723 51.113 1.00 15.43 72 ARG A C 1
ATOM 3268 O O . ARG F 1 50 ? 49.828 27.480 49.914 1.00 14.31 72 ARG A O 1
ATOM 3276 N N . ILE F 1 51 ? 50.118 26.760 52.018 1.00 14.03 73 ILE A N 1
ATOM 3277 C CA . ILE F 1 51 ? 50.127 25.355 51.617 1.00 12.66 73 ILE A CA 1
ATOM 3278 C C . ILE F 1 51 ? 48.803 24.975 50.946 1.00 13.86 73 ILE A C 1
ATOM 3279 O O . ILE F 1 51 ? 48.780 24.281 49.910 1.00 14.76 73 ILE A O 1
ATOM 3284 N N . ASP F 1 52 ? 47.693 25.472 51.493 1.00 12.99 74 ASP A N 1
ATOM 3285 C CA . ASP F 1 52 ? 46.389 25.142 50.923 1.00 13.44 74 ASP A CA 1
ATOM 3286 C C . ASP F 1 52 ? 46.279 25.628 49.479 1.00 13.17 74 ASP A C 1
ATOM 3287 O O . ASP F 1 52 ? 45.776 24.909 48.601 1.00 13.62 74 ASP A O 1
ATOM 3292 N N . VAL F 1 53 ? 46.704 26.868 49.242 1.00 13.08 75 VAL A N 1
ATOM 3293 C CA . VAL F 1 53 ? 46.634 27.466 47.912 1.00 13.18 75 VAL A CA 1
ATOM 3294 C C . VAL F 1 53 ? 47.526 26.696 46.948 1.00 16.19 75 VAL A C 1
ATOM 3295 O O . VAL F 1 53 ? 47.140 26.409 45.805 1.00 17.18 75 VAL A O 1
ATOM 3299 N N . ILE F 1 54 ? 48.761 26.400 47.370 1.00 16.82 76 ILE A N 1
ATOM 3300 C CA . ILE F 1 54 ? 49.676 25.698 46.484 1.00 14.32 76 ILE A CA 1
ATOM 3301 C C . ILE F 1 54 ? 49.141 24.311 46.166 1.00 17.32 76 ILE A C 1
ATOM 3302 O O . ILE F 1 54 ? 49.161 23.868 45.019 1.00 14.70 76 ILE A O 1
ATOM 3307 N N . ARG F 1 55 ? 48.636 23.599 47.182 1.00 13.59 77 ARG A N 1
ATOM 3308 C CA . ARG F 1 55 ? 48.136 22.254 46.932 1.00 12.82 77 ARG A CA 1
ATOM 3309 C C . ARG F 1 55 ? 46.926 22.282 45.988 1.00 14.96 77 ARG A C 1
ATOM 3310 O O . ARG F 1 55 ? 46.826 21.444 45.088 1.00 15.45 77 ARG A O 1
ATOM 3318 N N . ALA F 1 56 ? 46.046 23.277 46.127 1.00 11.56 78 ALA A N 1
ATOM 3319 C CA . ALA F 1 56 ? 44.912 23.382 45.206 1.00 12.09 78 ALA A CA 1
ATOM 3320 C C . ALA F 1 56 ? 45.405 23.646 43.790 1.00 15.06 78 ALA A C 1
ATOM 3321 O O . ALA F 1 56 ? 44.827 23.142 42.821 1.00 15.19 78 ALA A O 1
ATOM 3323 N N . GLU F 1 57 ? 46.464 24.452 43.655 1.00 14.24 79 GLU A N 1
ATOM 3324 C CA . GLU F 1 57 ? 46.961 24.763 42.312 1.00 15.54 79 GLU A CA 1
ATOM 3325 C C . GLU F 1 57 ? 47.601 23.535 41.681 1.00 19.35 79 GLU A C 1
ATOM 3326 O O . GLU F 1 57 ? 47.390 23.271 40.493 1.00 18.64 79 GLU A O 1
ATOM 3332 N N . ILE F 1 58 ? 48.373 22.755 42.460 1.00 15.41 80 ILE A N 1
ATOM 3333 C CA . ILE F 1 58 ? 48.974 21.538 41.901 1.00 17.59 80 ILE A CA 1
ATOM 3334 C C . ILE F 1 58 ? 47.897 20.551 41.459 1.00 16.51 80 ILE A C 1
ATOM 3335 O O . ILE F 1 58 ? 47.986 19.951 40.379 1.00 18.77 80 ILE A O 1
ATOM 3340 N N . VAL F 1 59 ? 46.867 20.369 42.285 1.00 13.81 81 VAL A N 1
ATOM 3341 C CA . VAL F 1 59 ? 45.757 19.495 41.914 1.00 15.56 81 VAL A CA 1
ATOM 3342 C C . VAL F 1 59 ? 45.084 20.011 40.655 1.00 14.72 81 VAL A C 1
ATOM 3343 O O . VAL F 1 59 ? 44.717 19.227 39.768 1.00 16.60 81 VAL A O 1
ATOM 3347 N N . ARG F 1 60 ? 44.908 21.332 40.564 1.00 13.51 82 ARG A N 1
ATOM 3348 C CA . ARG F 1 60 ? 44.191 21.906 39.425 1.00 14.14 82 ARG A CA 1
ATOM 3349 C C . ARG F 1 60 ? 44.892 21.561 38.136 1.00 17.65 82 ARG A C 1
ATOM 3350 O O . ARG F 1 60 ? 44.241 21.289 37.121 1.00 15.60 82 ARG A O 1
ATOM 3358 N N . ARG F 1 61 ? 46.223 21.554 38.163 1.00 15.58 83 ARG A N 1
ATOM 3359 C CA . ARG F 1 61 ? 46.972 21.299 36.937 1.00 19.47 83 ARG A CA 1
ATOM 3360 C C . ARG F 1 61 ? 47.021 19.822 36.580 1.00 25.45 83 ARG A C 1
ATOM 3361 O O . ARG F 1 61 ? 47.205 19.482 35.401 1.00 21.28 83 ARG A O 1
ATOM 3369 N N . GLY F 1 62 ? 46.891 18.936 37.562 1.00 20.66 84 GLY A N 1
ATOM 3370 C CA . GLY F 1 62 ? 46.874 17.513 37.242 1.00 23.89 84 GLY A CA 1
ATOM 3371 C C . GLY F 1 62 ? 48.183 17.027 36.607 1.00 24.17 84 GLY A C 1
ATOM 3372 O O . GLY F 1 62 ? 49.254 17.629 36.754 1.00 21.13 84 GLY A O 1
ATOM 3373 N N . GLY F 1 63 ? 48.084 15.902 35.900 1.00 21.27 85 GLY A N 1
ATOM 3374 C CA . GLY F 1 63 ? 49.247 15.319 35.251 1.00 25.49 85 GLY A CA 1
ATOM 3375 C C . GLY F 1 63 ? 50.051 14.369 36.108 1.00 26.52 85 GLY A C 1
ATOM 3376 O O . GLY F 1 63 ? 51.089 13.872 35.650 1.00 27.48 85 GLY A O 1
ATOM 3377 N N . ALA F 1 64 ? 49.625 14.112 37.350 1.00 25.19 86 ALA A N 1
ATOM 3378 C CA . ALA F 1 64 ? 50.319 13.167 38.224 1.00 23.56 86 ALA A CA 1
ATOM 3379 C C . ALA F 1 64 ? 51.819 13.467 38.346 1.00 25.49 86 ALA A C 1
ATOM 3380 O O . ALA F 1 64 ? 52.660 12.565 38.353 1.00 24.35 86 ALA A O 1
ATOM 3382 N N . VAL F 1 65 ? 52.164 14.751 38.434 1.00 21.70 87 VAL A N 1
ATOM 3383 C CA . VAL F 1 65 ? 53.528 15.118 38.790 1.00 20.69 87 VAL A CA 1
ATOM 3384 C C . VAL F 1 65 ? 53.830 14.663 40.208 1.00 23.67 87 VAL A C 1
ATOM 3385 O O . VAL F 1 65 ? 54.938 14.197 40.519 1.00 26.98 87 VAL A O 1
ATOM 3389 N N . LEU F 1 66 ? 52.833 14.765 41.082 1.00 19.55 88 LEU A N 1
ATOM 3390 C CA . LEU F 1 66 ? 52.890 14.234 42.441 1.00 20.97 88 LEU A CA 1
ATOM 3391 C C . LEU F 1 66 ? 51.730 13.273 42.642 1.00 22.29 88 LEU A C 1
ATOM 3392 O O . LEU F 1 66 ? 50.628 13.491 42.103 1.00 22.42 88 LEU A O 1
ATOM 3397 N N . SER F 1 67 ? 51.984 12.198 43.396 1.00 21.89 89 SER A N 1
ATOM 3398 C CA . SER F 1 67 ? 50.930 11.250 43.729 1.00 23.75 89 SER A CA 1
ATOM 3399 C C . SER F 1 67 ? 49.997 11.863 44.772 1.00 23.29 89 SER A C 1
ATOM 3400 O O . SER F 1 67 ? 50.364 12.819 45.455 1.00 23.26 89 SER A O 1
ATOM 3403 N N . PRO F 1 68 ? 48.786 11.321 44.920 1.00 22.15 90 PRO A N 1
ATOM 3404 C CA . PRO F 1 68 ? 47.899 11.841 45.974 1.00 20.76 90 PRO A CA 1
ATOM 3405 C C . PRO F 1 68 ? 48.532 11.796 47.360 1.00 20.79 90 PRO A C 1
ATOM 3406 O O . PRO F 1 68 ? 48.441 12.784 48.101 1.00 19.35 90 PRO A O 1
ATOM 3410 N N . GLU F 1 69 ? 49.244 10.722 47.713 1.00 22.34 91 GLU A N 1
ATOM 3411 C CA . GLU F 1 69 ? 49.810 10.690 49.067 1.00 22.41 91 GLU A CA 1
ATOM 3412 C C . GLU F 1 69 ? 51.000 11.642 49.203 1.00 23.58 91 GLU A C 1
ATOM 3413 O O . GLU F 1 69 ? 51.170 12.271 50.246 1.00 23.47 91 GLU A O 1
ATOM 3419 N N . GLU F 1 70 ? 51.797 11.819 48.141 1.00 19.27 92 GLU A N 1
ATOM 3420 C CA . GLU F 1 70 ? 52.873 12.802 48.193 1.00 19.59 92 GLU A CA 1
ATOM 3421 C C . GLU F 1 70 ? 52.326 14.205 48.406 1.00 19.43 92 GLU A C 1
ATOM 3422 O O . GLU F 1 70 ? 52.924 15.010 49.111 1.00 20.53 92 GLU A O 1
ATOM 3428 N N . LEU F 1 71 ? 51.230 14.546 47.730 1.00 16.83 93 LEU A N 1
ATOM 3429 C CA . LEU F 1 71 ? 50.612 15.840 47.954 1.00 18.72 93 LEU A CA 1
ATOM 3430 C C . LEU F 1 71 ? 50.101 15.946 49.379 1.00 17.49 93 LEU A C 1
ATOM 3431 O O . LEU F 1 71 ? 50.249 16.978 50.037 1.00 17.40 93 LEU A O 1
ATOM 3436 N N . ALA F 1 72 ? 49.421 14.901 49.837 1.00 15.66 94 ALA A N 1
ATOM 3437 C CA . ALA F 1 72 ? 48.748 14.996 51.132 1.00 18.99 94 ALA A CA 1
ATOM 3438 C C . ALA F 1 72 ? 49.764 15.117 52.261 1.00 19.84 94 ALA A C 1
ATOM 3439 O O . ALA F 1 72 ? 49.513 15.786 53.274 1.00 16.83 94 ALA A O 1
ATOM 3441 N N . ARG F 1 73 ? 50.891 14.443 52.139 1.00 17.70 95 ARG A N 1
ATOM 3442 C CA . ARG F 1 73 ? 51.892 14.490 53.203 1.00 17.95 95 ARG A CA 1
ATOM 3443 C C . ARG F 1 73 ? 53.049 15.434 52.906 1.00 19.43 95 ARG A C 1
ATOM 3444 O O . ARG F 1 73 ? 54.008 15.486 53.690 1.00 18.56 95 ARG A O 1
ATOM 3452 N N . VAL F 1 74 ? 52.989 16.163 51.785 1.00 18.80 96 VAL A N 1
ATOM 3453 C CA . VAL F 1 74 ? 54.007 17.116 51.333 1.00 18.43 96 VAL A CA 1
ATOM 3454 C C . VAL F 1 74 ? 55.359 16.404 51.284 1.00 25.40 96 VAL A C 1
ATOM 3455 O O . VAL F 1 74 ? 56.318 16.793 51.965 1.00 27.63 96 VAL A O 1
ATOM 3459 N N . LEU F 1 75 ? 55.416 15.315 50.526 1.00 22.90 97 LEU A N 1
ATOM 3460 C CA . LEU F 1 75 ? 56.642 14.545 50.335 1.00 26.91 97 LEU A CA 1
ATOM 3461 C C . LEU F 1 75 ? 57.242 14.974 49.000 1.00 33.24 97 LEU A C 1
ATOM 3462 O O . LEU F 1 75 ? 56.808 14.505 47.943 1.00 35.27 97 LEU A O 1
#

Solvent-accessible surface area: 20562 Å² total

Foldseek 3Di:
DDDDDDLVRCVVPDPDCVVDDPVNVVVVVVVVVVVVVVVVVVVCVVVLVVVLVVVVVVVDPPDPPVCSVVVD/DCCDDDLVRCVVPDPDCVPDDPVNVVVVVVVVVVVVVVVVVVVCVVVLVVVLVVVVVVVDPPDPPVCSVVVD/DDLVVVVVPDPDPVVDDVVNVVVVVVVVVVVVVVVVVVVCVVVLVVVLVVPVVVDPPPDDPVCSVVVD/DDLVVVVVPDPDPVPDDPVNVVVVVVVVVVVVVVVVVVVCVVVLVVVLVVVVVVDPCPDDPVCSVVVD/DDLVVVVVPDPDPVVDDVVNVVVVVVVVVVVVVVVVVVVCVVVLVVVLVVDVVVDPPPDDPVCSVVVD/DDLVVVVVPDPDPVPDDPVNVVVVVVVVVVVVVVVVVVVCVVVLVVVLVVDVVVDPPPDDPVCSVVVD

Nearest PDB structures (foldseek):
  7lq2-assembly1_C  TM=9.595E-01  e=1.139E-08  Rubrobacter radiotolerans
  7lq2-assembly2_F  TM=1.007E+00  e=1.043E-09  Rubrobacter radiotolerans
  7lq2-assembly1_C  TM=1.007E+00  e=1.011E-08  Rubrobacter radiotolerans
  7lq2-assembly2_F  TM=1.006E+00  e=1.180E-09  Rubrobacter radiotolerans
  7f0k-assembly1_A  TM=5.884E-01  e=9.681E+00  Trypanosoma brucei gambiense DAL972

Sequence (416 aa):
GSHRESAEEVWGGTEDLTSLSVEELKGLARFDEEEKRISYRRRVQGRIDVIRAEIVRRGGAVLSPEELARVLGSHRESAEEVWGGTEDLTSLSVEELKGLARFDEEEKRISYRRRVQGRIDVIRAEIVRRGGAVLSPEELARVLESAEEVWGGTEDLTSLSVEELKGLARFDEEEKRISYRRRVQGRIDVIRAEIVRRGGAVLSPEELARVLESAEEVWGGTEDLTSLSVEELKGLARFDEEEKRISYRRRVQGRIDVIRAEIVRRGGAVLSPEELARVLESAEEVWGGTEDLTSLSVEELKGLARFDEEEKRISYRRRVQGRIDVIRAEIVRRGGAVLSPEELARVLESAEEVWGGTEDLTSLSVEELKGLARFDEEEKRISYRRRVQGRIDVIRAEIVRRGGAVLSPEELARVL

InterPro domains:
  IPR055209 RsiG-like domain [PF22802] (36-97)

Secondary structure (DSSP, 8-state):
--HHHHHHH-S-GGGS-HHHHHH--HHHHHHHHHHHHHH--HHHHHHHHHHHHH-SSSS-HHHHHHT-/------HHHHHHH-S-GGGS-HHHHHH--HHHHHHHHHHHHHH--HHHHHHHHHHHHTT--SS-HHHHHHT-/------HHHHHHH-S-GGGS-HHHHHH--HHHHHHHHHHHHHH--HHHHHHHHHHHHTT--SS-HHHHHHT-/--HHHHHHT-S-GGGS-HHHHHH--HHHHHHHHHHHHHH--HHHHHHHHHHHHH-SS-S-HHHHHHT-/--HHHHHHH---GGGS-HHHHHH--HHHHHHHHHHHHHH--HHHHHHHHHHHHH-SSSS-HHHHHHT-/--HHHHHHT-S-GGGS-HHHHHH--HHHHHHHHHHHHHH--HHHHHHHHHHHHH-SS-S-HHHHHHT-

B-factor: mean 28.18, std 14.05, range [10.33, 123.01]

Organism: Rubrobacter radiotolerans (NCBI:txid42256)